Protein AF-A0A522DA91-F1 (afdb_monomer_lite)

Secondary structure (DSSP, 8-state):
--HHHHHHHHHGGG-TTHHHHTHHHHHHHHHHHHHTTTSS----TTTTS-HHHHHHHHHHS---GGGGGGTT-HHHHHHHHHHHHHHHHHHHHHHHTSHHHHHHHHHHHHHHHHHHHHHHHHHHHHHHHHSHHHHHHHHHHHGGGT-SS---HHHHHHHHHHHHHHHHHHHHHHHHHHHHHHHHHHHHHTTSHHHHHHHHHHHHHHHHHHHHHHHHHHHHHHHHHHHT--GGGTTS-HHHHHHH----TTS--SGGGGT-HHHHHHHHHHTT--S----TT--------------------------------PPPP---PPP--------STTSSSTTS-----HHHHHHHHHHHTTEEEE--S---HHHHHHHHHHHHHHHHH-TT--SHHHHHHHHHHHHHHHHHHHHHHHT--GGGHHHHHHHH-HHHHHHHHHHHHHHHT-SPEEEEETTTEEEEE--HHHHHHHHHHHHIIIIITS---TT-HHHHHHHHHHHHHHHHHHHHHHHHHHHHHHHHHTGGG-TT--HHHHHHHTHHHHH-HHHHHHHHHHT-TTTT-

pLDDT: mean 76.47, std 20.57, range [22.78, 95.56]

Sequence (561 aa):
MRDDDLDKILTDFDDTAEFKQARKEDLRVKQEMARKADSIVEHGPDGDLTDDEFIRKLRGMELPRDILIFQKGLLDGLHEHTMCAQQLIKKYSEFDHAETSHAILQKYRFEFQKHAETVMQIYDEYYPVLSMDSLERKARRDYDKYFDDFEEANKLAFLTIKELFLRTREFNSKVRREWNDILKGLRELGSSKEGASIQEDLQPVVEIGSGLCMKTDVLLGRIATVLGISERDLDVLEKDINNKIHFRKAFPYAYEALFNIDAALRLQTAGHSTDDILDPDFVDKSAFPFGNESRDSKYVKVPPATVAALKKHQAKPQESIEEITFTLRGKSSWNTREPYLLKIDYDKLQKDYQDLSTVFYFLNRPETTTDLDAAVKRSLVKYLSDPSKTALEEYEEFLHRVIVSNLDMTCNFFGVKEESRAIFSYHLGPLTIYRQLVFAFQNDKYGQCCRYLPGNRVVRFLPLEYLKEVVLTWYEENINNRDLEFDKIQVYDELRRTVARKYSAEVDKYTRLLDETILRQNLEANPQFNRNDYFKSKHTQWFGISNIQVYNRFVDKTVFK

Foldseek 3Di:
DDVVVLVVLCVVVDDCPVVCVCCVVVVVVVCVVVVVVVPPPPQFVCHPPDPVRLLVVLVVDDDDPLQVCCLVHVLSLLCLLLVLLVVLLVLLVVQCPDPLRVVLSVVCVVLSNVLSVVLVVLSVVCVVCLDLVNLLVVLVVCVVVQDVDDDDPQSSLLSSLLSNLVSLVVSLVSNLVSLVSNVVVLVVLCVDPSSVVVSVVNVVSSCVSNVSSVSSVVLSVLSCSVQSHDPVCSPPDSVSSVVRGDDDPQFRSHPNCSPPRPVRNVVVVVVPDPDPDDDPPDDDPDDDDPDDDDDDDDDDDDDDDDDDDDDDDDDDDDPDDPDQDFDQQAPDPVSPDPPQDDDFDVVLLVVLVVQQLQFQDFFLFFDPDPVVSVVVSVSVVVCVVPVNRGCNVVLLVSLLVVLVVLLVVLCVLLVPDPVCSLLLDNLCHLNLSLQLVVQCCVVRVGSWTWGADPPSDIDTDHSSSVSSSSSSVCCVVPRVPDPDPNHDVVSLVVSLVSLVVSVVVLVVVVVVVLVVVCVVVVLVVPPPDDSVVVSLVCCCVRCNSSNVSVCCSRPNVPPND

Structure (mmCIF, N/CA/C/O backbone):
data_AF-A0A522DA91-F1
#
_entry.id   AF-A0A522DA91-F1
#
loop_
_atom_site.group_PDB
_atom_site.id
_atom_site.type_symbol
_atom_site.label_atom_id
_atom_site.label_alt_id
_atom_site.label_comp_id
_atom_site.label_asym_id
_atom_site.label_entity_id
_atom_site.label_seq_id
_atom_site.pdbx_PDB_ins_code
_atom_site.Cartn_x
_atom_site.Cartn_y
_atom_site.Cartn_z
_atom_site.occupancy
_atom_site.B_iso_or_equiv
_atom_site.auth_seq_id
_atom_site.auth_comp_id
_atom_site.auth_asym_id
_atom_site.auth_atom_id
_atom_site.pdbx_PDB_model_num
ATOM 1 N N . MET A 1 1 ? -9.166 44.278 -12.938 1.00 49.41 1 MET A N 1
ATOM 2 C CA . MET A 1 1 ? -8.180 43.599 -13.804 1.00 49.41 1 MET A CA 1
ATOM 3 C C . MET A 1 1 ? -8.537 43.918 -15.237 1.00 49.41 1 MET A C 1
ATOM 5 O O . MET A 1 1 ? -9.719 43.836 -15.551 1.00 49.41 1 MET A O 1
ATOM 9 N N . ARG A 1 2 ? -7.578 44.373 -16.051 1.00 40.47 2 ARG A N 1
ATOM 10 C CA . ARG A 1 2 ? -7.789 44.546 -17.498 1.00 40.47 2 ARG A CA 1
ATOM 11 C C . ARG A 1 2 ? -7.597 43.191 -18.185 1.00 40.47 2 ARG A C 1
ATOM 13 O O . ARG A 1 2 ? -6.863 42.363 -17.653 1.00 40.47 2 ARG A O 1
ATOM 20 N N . ASP A 1 3 ? -8.241 42.971 -19.329 1.00 45.12 3 ASP A N 1
ATOM 21 C CA . ASP A 1 3 ? -8.110 41.722 -20.100 1.00 45.12 3 ASP A CA 1
ATOM 22 C C . ASP A 1 3 ? -6.639 41.389 -20.407 1.00 45.12 3 ASP A C 1
ATOM 24 O O . ASP A 1 3 ? -6.252 40.229 -20.328 1.00 45.12 3 ASP A O 1
ATOM 28 N N . ASP A 1 4 ? -5.790 42.408 -20.577 1.00 46.81 4 ASP A N 1
ATOM 29 C CA . ASP A 1 4 ? -4.338 42.262 -20.738 1.00 46.81 4 ASP A CA 1
ATOM 30 C C . ASP A 1 4 ? -3.633 41.646 -19.514 1.00 46.81 4 ASP A C 1
ATOM 32 O O . ASP A 1 4 ? -2.654 40.927 -19.675 1.00 46.81 4 ASP A O 1
ATOM 36 N N . ASP A 1 5 ? -4.108 41.892 -18.286 1.00 50.94 5 ASP A N 1
ATOM 37 C CA . ASP A 1 5 ? -3.536 41.295 -17.067 1.00 50.94 5 ASP A CA 1
ATOM 38 C C . ASP A 1 5 ? -3.944 39.823 -16.939 1.00 50.94 5 ASP A C 1
ATOM 40 O O . ASP A 1 5 ? -3.155 38.996 -16.492 1.00 50.94 5 ASP A O 1
ATOM 44 N N . LEU A 1 6 ? -5.171 39.490 -17.353 1.00 52.78 6 LEU A N 1
ATOM 45 C CA . LEU A 1 6 ? -5.655 38.114 -17.438 1.00 52.78 6 LEU A CA 1
ATOM 46 C C . LEU A 1 6 ? -4.892 37.358 -18.516 1.00 52.78 6 LEU A C 1
ATOM 48 O O . LEU A 1 6 ? -4.313 36.317 -18.229 1.00 52.78 6 LEU A O 1
ATOM 52 N N . ASP A 1 7 ? -4.805 37.902 -19.722 1.00 51.38 7 ASP A N 1
ATOM 53 C CA . ASP A 1 7 ? -4.052 37.275 -20.796 1.00 51.38 7 ASP A CA 1
ATOM 54 C C . ASP A 1 7 ? -2.560 37.189 -20.491 1.00 51.38 7 ASP A C 1
ATOM 56 O O . ASP A 1 7 ? -1.944 36.247 -20.961 1.00 51.38 7 ASP A O 1
ATOM 60 N N . LYS A 1 8 ? -1.997 38.044 -19.625 1.00 54.31 8 LYS A N 1
ATOM 61 C CA . LYS A 1 8 ? -0.629 37.911 -19.093 1.00 54.31 8 LYS A CA 1
ATOM 62 C C . LYS A 1 8 ? -0.482 36.771 -18.079 1.00 54.31 8 LYS A C 1
ATOM 64 O O . LYS A 1 8 ? 0.414 35.948 -18.213 1.00 54.31 8 LYS A O 1
ATOM 69 N N . ILE A 1 9 ? -1.419 36.649 -17.134 1.00 53.94 9 ILE A N 1
ATOM 70 C CA . ILE A 1 9 ? -1.517 35.495 -16.212 1.00 53.94 9 ILE A CA 1
ATOM 71 C C . ILE A 1 9 ? -1.721 34.187 -16.992 1.00 53.94 9 ILE A C 1
ATOM 73 O O . ILE A 1 9 ? -1.322 33.112 -16.546 1.00 53.94 9 ILE A O 1
ATOM 77 N N . LEU A 1 10 ? -2.354 34.288 -18.163 1.00 46.00 10 LEU A N 1
ATOM 78 C CA . LEU A 1 10 ? -2.724 33.164 -19.006 1.00 46.00 10 LEU A CA 1
ATOM 79 C C . LEU A 1 10 ? -1.747 32.906 -20.172 1.00 46.00 10 LEU A C 1
ATOM 81 O O . LEU A 1 10 ? -1.821 31.859 -20.801 1.00 46.00 10 LEU A O 1
ATOM 85 N N . THR A 1 11 ? -0.815 33.816 -20.455 1.00 48.91 11 THR A N 1
ATOM 86 C CA . THR A 1 11 ? 0.340 33.580 -21.344 1.00 48.91 11 THR A CA 1
ATOM 87 C C . THR A 1 11 ? 1.521 33.026 -20.557 1.00 48.91 11 THR A C 1
ATOM 89 O O . THR A 1 11 ? 2.258 32.209 -21.092 1.00 48.91 11 THR A O 1
ATOM 92 N N . ASP A 1 12 ? 1.596 33.300 -19.249 1.00 47.06 12 ASP A N 1
ATOM 93 C CA . ASP A 1 12 ? 2.401 32.515 -18.298 1.00 47.06 12 ASP A CA 1
ATOM 94 C C . ASP A 1 12 ? 1.836 31.087 -18.072 1.00 47.06 12 ASP A C 1
ATOM 96 O O . ASP A 1 12 ? 2.452 30.257 -17.400 1.00 47.06 12 ASP A O 1
ATOM 100 N N . PHE A 1 13 ? 0.661 30.783 -18.640 1.00 42.31 13 PHE A N 1
ATOM 101 C CA . PHE A 1 13 ? -0.031 29.485 -18.564 1.00 42.31 13 PHE A CA 1
ATOM 102 C C . PHE A 1 13 ? 0.494 28.456 -19.556 1.00 42.31 13 PHE A C 1
ATOM 104 O O . PHE A 1 13 ? 0.197 27.274 -19.406 1.00 42.31 13 PHE A O 1
ATOM 111 N N . ASP A 1 14 ? 1.280 28.886 -20.539 1.00 46.88 14 ASP A N 1
ATOM 112 C CA . ASP A 1 14 ? 2.013 27.969 -21.394 1.00 46.88 14 ASP A CA 1
ATOM 113 C C . ASP A 1 14 ? 3.277 28.655 -21.909 1.00 46.88 14 ASP A C 1
ATOM 115 O O . ASP A 1 14 ? 3.430 28.980 -23.082 1.00 46.88 14 ASP A O 1
ATOM 119 N N . ASP A 1 15 ? 4.241 28.833 -21.007 1.00 38.44 15 ASP A N 1
ATOM 120 C CA . ASP A 1 15 ? 5.597 28.588 -21.438 1.00 38.44 15 ASP A CA 1
ATOM 121 C C . ASP A 1 15 ? 6.311 27.685 -20.452 1.00 38.44 15 ASP A C 1
ATOM 123 O O . ASP A 1 15 ? 6.499 27.945 -19.260 1.00 38.44 15 ASP A O 1
ATOM 127 N N . THR A 1 16 ? 6.718 26.566 -21.021 1.00 45.94 16 THR A N 1
ATOM 128 C CA . THR A 1 16 ? 7.509 25.488 -20.462 1.00 45.94 16 THR A CA 1
ATOM 129 C C . THR A 1 16 ? 8.855 25.943 -19.875 1.00 45.94 16 THR A C 1
ATOM 131 O O . THR A 1 16 ? 9.751 25.121 -19.787 1.00 45.94 16 THR A O 1
ATOM 134 N N . ALA A 1 17 ? 9.055 27.208 -19.495 1.00 41.47 17 ALA A N 1
ATOM 135 C CA . ALA A 1 17 ? 10.317 27.820 -19.100 1.00 41.47 17 ALA A CA 1
ATOM 136 C C . ALA A 1 17 ? 10.451 28.019 -17.581 1.00 41.47 17 ALA A C 1
ATOM 138 O O . ALA A 1 17 ? 11.504 27.669 -17.060 1.00 41.47 17 ALA A O 1
ATOM 139 N N . GLU A 1 18 ? 9.409 28.430 -16.843 1.00 38.56 18 GLU A N 1
ATOM 140 C CA . GLU A 1 18 ? 9.445 28.476 -15.362 1.00 38.56 18 GLU A CA 1
ATOM 141 C C . GLU A 1 18 ? 8.951 27.176 -14.726 1.00 38.56 18 GLU A C 1
ATOM 143 O O . GLU A 1 18 ? 9.477 26.743 -13.710 1.00 38.56 18 GLU A O 1
ATOM 148 N N . PHE A 1 19 ? 8.056 26.445 -15.394 1.00 37.88 19 PHE A N 1
ATOM 149 C CA . PHE A 1 19 ? 7.868 25.009 -15.165 1.00 37.88 19 PHE A CA 1
ATOM 150 C C . PHE A 1 19 ? 8.969 24.180 -15.857 1.00 37.88 19 PHE A C 1
ATOM 152 O O . PHE A 1 19 ? 8.965 22.960 -15.770 1.00 37.88 19 PHE A O 1
ATOM 159 N N . LYS A 1 20 ? 9.954 24.794 -16.527 1.00 37.84 20 LYS A N 1
ATOM 160 C CA . LYS A 1 20 ? 11.297 24.206 -16.585 1.00 37.84 20 LYS A CA 1
ATOM 161 C C . LYS A 1 20 ? 12.074 24.726 -15.388 1.00 37.84 20 LYS A C 1
ATOM 163 O O . LYS A 1 20 ? 12.253 23.945 -14.506 1.00 37.84 20 LYS A O 1
ATOM 168 N N . GLN A 1 21 ? 12.447 25.969 -15.171 1.00 38.78 21 GLN A N 1
ATOM 169 C CA . GLN A 1 21 ? 13.315 26.294 -14.028 1.00 38.78 21 GLN A CA 1
ATOM 170 C C . GLN A 1 21 ? 12.849 25.835 -12.636 1.00 38.78 21 GLN A C 1
ATOM 172 O O . GLN A 1 21 ? 13.683 25.340 -11.915 1.00 38.78 21 GLN A O 1
ATOM 177 N N . ALA A 1 22 ? 11.573 25.855 -12.260 1.00 39.94 22 ALA A N 1
ATOM 178 C CA . ALA A 1 22 ? 11.095 25.276 -11.001 1.00 39.94 22 ALA A CA 1
ATOM 179 C C . ALA A 1 22 ? 10.727 23.789 -11.115 1.00 39.94 22 ALA A C 1
ATOM 181 O O . ALA A 1 22 ? 10.883 23.085 -10.136 1.00 39.94 22 ALA A O 1
ATOM 182 N N . ARG A 1 23 ? 10.304 23.263 -12.280 1.00 41.66 23 ARG A N 1
ATOM 183 C CA . ARG A 1 23 ? 10.213 21.799 -12.510 1.00 41.66 23 ARG A CA 1
ATOM 184 C C . ARG A 1 23 ? 11.604 21.282 -12.881 1.00 41.66 23 ARG A C 1
ATOM 186 O O . ARG A 1 23 ? 12.220 20.711 -12.051 1.00 41.66 23 ARG A O 1
ATOM 193 N N . LYS A 1 24 ? 12.253 21.511 -14.004 1.00 41.44 24 LYS A N 1
ATOM 194 C CA . LYS A 1 24 ? 13.734 21.382 -14.134 1.00 41.44 24 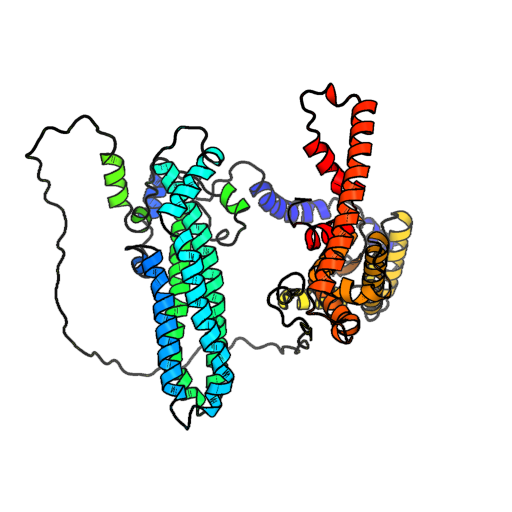LYS A CA 1
ATOM 195 C C . LYS A 1 24 ? 14.621 21.749 -12.911 1.00 41.44 24 LYS A C 1
ATOM 197 O O . LYS A 1 24 ? 15.718 21.241 -12.967 1.00 41.44 24 LYS A O 1
ATOM 202 N N . GLU A 1 25 ? 14.244 22.517 -11.869 1.00 41.25 25 GLU A N 1
ATOM 203 C CA . GLU A 1 25 ? 14.919 22.477 -10.543 1.00 41.25 25 GLU A CA 1
ATOM 204 C C . GLU A 1 25 ? 14.263 21.495 -9.543 1.00 41.25 25 GLU A C 1
ATOM 206 O O . GLU A 1 25 ? 14.982 20.728 -8.937 1.00 41.25 25 GLU A O 1
ATOM 211 N N . ASP A 1 26 ? 12.933 21.380 -9.420 1.00 42.81 26 ASP A N 1
ATOM 212 C CA . ASP A 1 26 ? 12.220 20.430 -8.526 1.00 42.81 26 ASP A CA 1
ATOM 213 C C . ASP A 1 26 ? 12.043 19.014 -9.114 1.00 42.81 26 ASP A C 1
ATOM 215 O O . ASP A 1 26 ? 12.101 18.040 -8.404 1.00 42.81 26 ASP A O 1
ATOM 219 N N . LEU A 1 27 ? 11.826 18.892 -10.415 1.00 40.94 27 LEU A N 1
ATOM 220 C CA . LEU A 1 27 ? 12.209 17.878 -11.416 1.00 40.94 27 LEU A CA 1
ATOM 221 C C . LEU A 1 27 ? 13.717 17.835 -11.747 1.00 40.94 27 LEU A C 1
ATOM 223 O O . LEU A 1 27 ? 14.054 16.824 -12.317 1.00 40.94 27 LEU A O 1
ATOM 227 N N . ARG A 1 28 ? 14.638 18.776 -11.435 1.00 43.88 28 ARG A N 1
ATOM 228 C CA . ARG A 1 28 ? 16.081 18.385 -11.308 1.00 43.88 28 ARG A CA 1
ATOM 229 C C . ARG A 1 28 ? 16.315 17.738 -9.983 1.00 43.88 28 ARG A C 1
ATOM 231 O O . ARG A 1 28 ? 17.140 16.871 -9.965 1.00 43.88 28 ARG A O 1
ATOM 238 N N . VAL A 1 29 ? 15.624 18.119 -8.922 1.00 44.81 29 VAL A N 1
ATOM 239 C CA . VAL A 1 29 ? 15.733 17.506 -7.601 1.00 44.81 29 VAL A CA 1
ATOM 240 C C . VAL A 1 29 ? 14.966 16.186 -7.608 1.00 44.81 29 VAL A C 1
ATOM 242 O O . VAL A 1 29 ? 15.440 15.206 -7.061 1.00 44.81 29 VAL A O 1
ATOM 245 N N . LYS A 1 30 ? 13.845 16.089 -8.333 1.00 47.44 30 LYS A N 1
ATOM 246 C CA . LYS A 1 30 ? 13.055 14.869 -8.554 1.00 47.44 30 LYS A CA 1
ATOM 247 C C . LYS A 1 30 ? 13.542 14.059 -9.743 1.00 47.44 30 LYS A C 1
ATOM 249 O O . LYS A 1 30 ? 13.330 12.866 -9.696 1.00 47.44 30 LYS A O 1
ATOM 254 N N . GLN A 1 31 ? 14.204 14.617 -10.765 1.00 38.03 31 GLN A N 1
ATOM 255 C CA . GLN A 1 31 ? 15.045 13.842 -11.697 1.00 38.03 31 GLN A CA 1
ATOM 256 C C . GLN A 1 31 ? 16.463 13.668 -11.158 1.00 38.03 31 GLN A C 1
ATOM 258 O O . GLN A 1 31 ? 17.147 12.846 -11.705 1.00 38.03 31 GLN A O 1
ATOM 263 N N . GLU A 1 32 ? 16.942 14.321 -10.107 1.00 38.72 32 GLU A N 1
ATOM 264 C CA . GLU A 1 32 ? 18.151 13.906 -9.373 1.00 38.72 32 GLU A CA 1
ATOM 265 C C . GLU A 1 32 ? 17.745 12.798 -8.428 1.00 38.72 32 GLU A C 1
ATOM 267 O O . GLU A 1 32 ? 18.499 11.867 -8.288 1.00 38.72 32 GLU A O 1
ATOM 272 N N . MET A 1 33 ? 16.546 12.811 -7.842 1.00 40.69 33 MET A N 1
ATOM 273 C CA . MET A 1 33 ? 16.027 11.679 -7.069 1.00 40.69 33 MET A CA 1
ATOM 274 C C . MET A 1 33 ? 15.562 10.522 -7.969 1.00 40.69 33 MET A C 1
ATOM 276 O O . MET A 1 33 ? 15.769 9.371 -7.611 1.00 40.69 33 MET A O 1
ATOM 280 N N . ALA A 1 34 ? 14.984 10.796 -9.146 1.00 36.19 34 ALA A N 1
ATOM 281 C CA . ALA A 1 34 ? 14.525 9.777 -10.100 1.00 36.19 34 ALA A CA 1
ATOM 282 C C . ALA A 1 34 ? 15.577 9.404 -11.154 1.00 36.19 34 ALA A C 1
ATOM 284 O O . ALA A 1 34 ? 15.541 8.287 -11.640 1.00 36.19 34 ALA A O 1
ATOM 285 N N . ARG A 1 35 ? 16.558 10.262 -11.472 1.00 37.69 35 ARG A N 1
ATOM 286 C CA . ARG A 1 35 ? 17.816 9.830 -12.111 1.00 37.69 35 ARG A CA 1
ATOM 287 C C . ARG A 1 35 ? 18.829 9.347 -11.074 1.00 37.69 35 ARG A C 1
ATOM 289 O O . ARG A 1 35 ? 19.627 8.526 -11.443 1.00 37.69 35 ARG A O 1
ATOM 296 N N . LYS A 1 36 ? 18.738 9.596 -9.764 1.00 37.75 36 LYS A N 1
ATOM 297 C CA . LYS A 1 36 ? 19.418 8.703 -8.788 1.00 37.75 36 LYS A CA 1
ATOM 298 C C . LYS A 1 36 ? 18.880 7.275 -8.831 1.00 37.75 36 LYS A C 1
ATOM 300 O O . LYS A 1 36 ? 19.547 6.366 -8.357 1.00 37.75 36 LYS A O 1
ATOM 305 N N . ALA A 1 37 ? 17.693 7.077 -9.407 1.00 38.06 37 ALA A N 1
ATOM 306 C CA . ALA A 1 37 ? 17.155 5.759 -9.713 1.00 38.06 37 ALA A CA 1
ATOM 307 C C . ALA A 1 37 ? 17.473 5.269 -11.147 1.00 38.06 37 ALA A C 1
ATOM 309 O O . ALA A 1 37 ? 17.303 4.080 -11.383 1.00 38.06 37 ALA A O 1
ATOM 310 N N . ASP A 1 38 ? 17.962 6.126 -12.065 1.00 31.94 38 ASP A N 1
ATOM 311 C CA . ASP A 1 38 ? 18.164 5.806 -13.504 1.00 31.94 38 ASP A CA 1
ATOM 312 C C . ASP A 1 38 ? 19.435 6.414 -14.168 1.00 31.94 38 ASP A C 1
ATOM 314 O O . ASP A 1 38 ? 19.643 6.309 -15.375 1.00 31.94 38 ASP A O 1
ATOM 318 N N . SER A 1 39 ? 20.333 7.043 -13.419 1.00 30.34 39 SER A N 1
ATOM 319 C CA . SER A 1 39 ? 21.666 7.476 -13.831 1.00 30.34 39 SER A CA 1
ATOM 320 C C . SER A 1 39 ? 22.656 6.809 -12.908 1.00 30.34 39 SER A C 1
ATOM 322 O O . SER A 1 39 ? 22.546 6.980 -11.698 1.00 30.34 39 SER A O 1
ATOM 324 N N . ILE A 1 40 ? 23.564 6.055 -13.531 1.00 35.22 40 ILE A N 1
ATOM 325 C CA . ILE A 1 40 ? 24.901 5.684 -13.065 1.00 35.22 40 ILE A CA 1
ATOM 326 C C . ILE A 1 40 ? 25.000 5.733 -11.553 1.00 35.22 40 ILE A C 1
ATOM 328 O O . ILE A 1 40 ? 25.178 6.828 -11.036 1.00 35.22 40 ILE A O 1
ATOM 332 N N . VAL A 1 41 ? 24.904 4.561 -10.915 1.00 37.19 41 VAL A N 1
ATOM 333 C CA . VAL A 1 41 ? 25.620 4.202 -9.685 1.00 37.19 41 VAL A CA 1
ATOM 334 C C . VAL A 1 41 ? 26.196 5.442 -8.988 1.00 37.19 41 VAL A C 1
ATOM 336 O O . VAL A 1 41 ? 27.401 5.672 -9.010 1.00 37.19 41 VAL A O 1
ATOM 339 N N . GLU A 1 42 ? 25.339 6.295 -8.420 1.00 37.25 42 GLU A N 1
ATOM 340 C CA . GLU A 1 42 ? 25.814 7.270 -7.453 1.00 37.25 42 GLU A CA 1
ATOM 341 C C . GLU A 1 42 ? 25.948 6.432 -6.201 1.00 37.25 42 GLU A C 1
ATOM 343 O O . GLU A 1 42 ? 25.022 6.274 -5.403 1.00 37.25 42 GLU A O 1
ATOM 348 N N . HIS A 1 43 ? 27.108 5.780 -6.137 1.00 40.84 43 HIS A N 1
ATOM 349 C CA . HIS A 1 43 ? 27.762 5.393 -4.916 1.00 40.84 43 HIS A CA 1
ATOM 350 C C . HIS A 1 43 ? 27.279 6.331 -3.812 1.00 40.84 43 HIS A C 1
ATOM 352 O O . HIS A 1 43 ? 27.384 7.555 -3.931 1.00 40.84 43 HIS A O 1
ATOM 358 N N . GLY A 1 44 ? 26.689 5.771 -2.748 1.00 39.53 44 GLY A N 1
ATOM 359 C CA . GLY A 1 44 ? 26.452 6.560 -1.544 1.00 39.53 44 GLY A CA 1
ATOM 360 C C . GLY A 1 44 ? 27.748 7.299 -1.171 1.00 39.53 44 GLY A C 1
ATOM 361 O O . GLY A 1 44 ? 28.811 6.964 -1.688 1.00 39.53 44 GLY A O 1
ATOM 362 N N . PRO A 1 45 ? 27.743 8.252 -0.235 1.00 46.16 45 PRO A N 1
ATOM 363 C CA . PRO A 1 45 ? 28.988 8.904 0.194 1.00 46.16 45 PRO A CA 1
ATOM 364 C C . PRO A 1 45 ? 30.101 7.913 0.614 1.00 46.16 45 PRO A C 1
ATOM 366 O O . PRO A 1 45 ? 31.257 8.307 0.714 1.00 46.16 45 PRO A O 1
ATOM 369 N N . ASP A 1 46 ? 29.755 6.633 0.818 1.00 44.69 46 ASP A N 1
ATOM 370 C CA . ASP A 1 46 ? 30.672 5.522 1.046 1.00 44.69 46 ASP A CA 1
ATOM 371 C C . ASP A 1 46 ? 31.005 4.649 -0.176 1.00 44.69 46 ASP A C 1
ATOM 373 O O . ASP A 1 46 ? 31.962 3.890 -0.109 1.00 44.69 46 ASP A O 1
ATOM 377 N N . GLY A 1 47 ? 30.252 4.676 -1.277 1.00 48.72 47 GLY A N 1
ATOM 378 C CA . GLY A 1 47 ? 30.534 3.848 -2.460 1.00 48.72 47 GLY A CA 1
ATOM 379 C C . GLY A 1 47 ? 31.814 4.259 -3.204 1.00 48.72 47 GLY A C 1
ATOM 380 O O . GLY A 1 47 ? 32.425 3.407 -3.835 1.00 48.72 47 GLY A O 1
ATOM 381 N N . ASP A 1 48 ? 32.265 5.506 -3.031 1.00 53.81 48 ASP A N 1
ATOM 382 C CA . ASP A 1 48 ? 33.573 5.991 -3.499 1.00 53.81 48 ASP A CA 1
ATOM 383 C C . ASP A 1 48 ? 34.724 5.647 -2.535 1.00 53.81 48 ASP A C 1
ATOM 385 O O . ASP A 1 48 ? 35.892 5.852 -2.868 1.00 53.81 48 ASP A O 1
ATOM 389 N N . LEU A 1 49 ? 34.423 5.135 -1.332 1.00 63.28 49 LEU A N 1
ATOM 390 C CA . LEU A 1 49 ? 35.457 4.665 -0.414 1.00 63.28 49 LEU A CA 1
ATOM 391 C C . LEU A 1 49 ? 36.036 3.362 -0.944 1.00 63.28 49 LEU A C 1
ATOM 393 O O . LEU A 1 49 ? 35.306 2.416 -1.268 1.00 63.28 49 LEU A O 1
ATOM 397 N N . THR A 1 50 ? 37.361 3.293 -0.935 1.00 74.62 50 THR A N 1
ATOM 398 C CA . THR A 1 50 ? 38.066 2.024 -1.099 1.00 74.62 50 THR A CA 1
ATOM 399 C C . THR A 1 50 ? 37.616 1.034 -0.021 1.00 74.62 50 THR A C 1
ATOM 401 O O . THR A 1 50 ? 37.207 1.423 1.078 1.00 74.62 50 THR A O 1
ATOM 404 N N . ASP A 1 51 ? 37.699 -0.264 -0.314 1.00 76.25 51 ASP A N 1
ATOM 405 C CA . ASP A 1 51 ? 37.334 -1.319 0.639 1.00 76.25 51 ASP A CA 1
ATOM 406 C C . ASP A 1 51 ? 38.035 -1.137 2.006 1.00 76.25 51 ASP A C 1
ATOM 408 O O . ASP A 1 51 ? 37.411 -1.296 3.058 1.00 76.25 51 ASP A O 1
ATOM 412 N N . ASP A 1 52 ? 39.295 -0.690 2.002 1.00 75.06 52 ASP A N 1
ATOM 413 C CA . ASP A 1 52 ? 40.075 -0.394 3.209 1.00 75.06 52 ASP A CA 1
ATOM 414 C C . ASP A 1 52 ? 39.552 0.821 3.992 1.00 75.06 52 ASP A C 1
ATOM 416 O O . ASP A 1 52 ? 39.543 0.821 5.229 1.00 75.06 52 ASP A O 1
ATOM 420 N N . GLU A 1 53 ? 39.104 1.869 3.300 1.00 77.62 53 GLU A N 1
ATOM 421 C CA . GLU A 1 53 ? 38.511 3.054 3.924 1.00 77.62 53 GLU A CA 1
ATOM 422 C C . GLU A 1 53 ? 37.133 2.752 4.514 1.00 77.62 53 GLU A C 1
ATOM 424 O O . GLU A 1 53 ? 36.828 3.211 5.617 1.00 77.62 53 GLU A O 1
ATOM 429 N N . PHE A 1 54 ? 36.331 1.922 3.842 1.00 80.19 54 PHE A N 1
ATOM 430 C CA . PHE A 1 54 ? 35.045 1.448 4.349 1.00 80.19 54 PHE A CA 1
ATOM 431 C C . PHE A 1 54 ? 35.210 0.598 5.616 1.00 80.19 54 PHE A C 1
ATOM 433 O O . PHE A 1 54 ? 34.553 0.852 6.630 1.00 80.19 54 PHE A O 1
ATOM 440 N N . ILE A 1 55 ? 36.145 -0.359 5.607 1.00 79.31 55 ILE A N 1
ATOM 441 C CA . ILE A 1 55 ? 36.463 -1.181 6.783 1.00 79.31 55 ILE A CA 1
ATOM 442 C C . ILE A 1 55 ? 36.982 -0.302 7.928 1.00 79.31 55 ILE A C 1
ATOM 444 O O . ILE A 1 55 ? 36.572 -0.477 9.077 1.00 79.31 55 ILE A O 1
ATOM 448 N N . ARG A 1 56 ? 37.845 0.684 7.641 1.00 78.75 56 ARG A N 1
ATOM 449 C CA . ARG A 1 56 ? 38.337 1.637 8.649 1.00 78.75 56 ARG A CA 1
ATOM 450 C C . ARG A 1 56 ? 37.204 2.486 9.232 1.00 78.75 56 ARG A C 1
ATOM 452 O O . ARG A 1 56 ? 37.172 2.681 10.445 1.00 78.75 56 ARG A O 1
ATOM 459 N N . LYS A 1 57 ? 36.263 2.944 8.402 1.00 80.75 57 LYS A N 1
ATOM 460 C CA . LYS A 1 57 ? 35.075 3.689 8.841 1.00 80.75 57 LYS A CA 1
ATOM 461 C C . LYS A 1 57 ? 34.200 2.840 9.763 1.00 80.75 57 LYS A C 1
ATOM 463 O O . LYS A 1 57 ? 33.845 3.294 10.845 1.00 80.75 57 LYS A O 1
ATOM 468 N N . LEU A 1 58 ? 33.906 1.598 9.380 1.00 78.81 58 LEU A N 1
ATOM 469 C CA . LEU A 1 58 ? 33.104 0.673 10.187 1.00 78.81 58 LEU A CA 1
ATOM 470 C C . LEU A 1 58 ? 33.782 0.268 11.505 1.00 78.81 58 LEU A C 1
ATOM 472 O O . LEU A 1 58 ? 33.089 0.108 12.511 1.00 78.81 58 LEU A O 1
ATOM 476 N N . ARG A 1 59 ? 35.116 0.131 11.517 1.00 78.06 59 ARG A N 1
ATOM 477 C CA . ARG A 1 59 ? 35.918 -0.053 12.742 1.00 78.06 59 ARG A CA 1
ATOM 478 C C . ARG A 1 59 ? 35.880 1.172 13.655 1.00 78.06 59 ARG A C 1
ATOM 480 O O . ARG A 1 59 ? 35.922 1.022 14.869 1.00 78.06 59 ARG A O 1
ATOM 487 N N . GLY A 1 60 ? 35.815 2.370 13.074 1.00 70.00 60 GLY A N 1
ATOM 488 C CA . GLY A 1 60 ? 35.701 3.631 13.807 1.00 70.00 60 GLY A CA 1
ATOM 489 C C . GLY A 1 60 ? 34.306 3.905 14.377 1.00 70.00 60 GLY A C 1
ATOM 490 O O . GLY A 1 60 ? 34.168 4.783 15.224 1.00 70.00 60 GLY A O 1
ATOM 491 N N . MET A 1 61 ? 33.275 3.173 13.941 1.00 77.88 61 MET A N 1
ATOM 492 C CA . MET A 1 61 ? 31.935 3.264 14.521 1.00 77.88 61 MET A CA 1
ATOM 493 C C . MET A 1 61 ? 31.851 2.423 15.792 1.00 77.88 61 MET A C 1
ATOM 495 O O . MET A 1 61 ? 31.989 1.199 15.730 1.00 77.88 61 MET A O 1
ATOM 499 N N . GLU A 1 62 ? 31.549 3.065 16.921 1.00 75.12 62 GLU A N 1
ATOM 500 C CA . GLU A 1 62 ? 31.273 2.362 18.174 1.00 75.12 62 GLU A CA 1
ATOM 501 C C . GLU A 1 62 ? 30.154 1.333 17.985 1.00 75.12 62 GLU A C 1
ATOM 503 O O . GLU A 1 62 ? 29.156 1.594 17.309 1.00 75.12 62 GLU A O 1
ATOM 508 N N . LEU A 1 63 ? 30.327 0.151 18.579 1.00 80.31 63 LEU A N 1
ATOM 509 C CA . LEU A 1 63 ? 29.303 -0.883 18.595 1.00 80.31 63 LEU A CA 1
ATOM 510 C C . LEU A 1 63 ? 28.259 -0.515 19.662 1.00 80.31 63 LEU A C 1
ATOM 512 O O . LEU A 1 63 ? 28.588 -0.543 20.854 1.00 80.31 63 LEU A O 1
ATOM 516 N N . PRO A 1 64 ? 27.010 -0.178 19.288 1.00 82.88 64 PRO A N 1
ATOM 517 C CA . PRO A 1 64 ? 26.001 0.179 20.275 1.00 82.88 64 PRO A CA 1
ATOM 518 C C . PRO A 1 64 ? 25.735 -1.008 21.202 1.00 82.88 64 PRO A C 1
ATOM 520 O O . PRO A 1 64 ? 25.511 -2.128 20.744 1.00 82.88 64 PRO A O 1
ATOM 523 N N . ARG A 1 65 ? 25.715 -0.786 22.521 1.00 83.06 65 ARG A N 1
ATOM 524 C CA . ARG A 1 65 ? 25.402 -1.861 23.486 1.00 83.06 65 ARG A CA 1
ATOM 525 C C . ARG A 1 65 ? 24.029 -2.486 23.231 1.00 83.06 65 ARG A C 1
ATOM 527 O O . ARG A 1 65 ? 23.830 -3.667 23.496 1.00 83.06 65 ARG A O 1
ATOM 534 N N . ASP A 1 66 ? 23.121 -1.697 22.671 1.00 82.25 66 ASP A N 1
ATOM 535 C CA . ASP A 1 66 ? 21.751 -2.073 22.344 1.00 82.25 66 ASP A CA 1
ATOM 536 C C . ASP A 1 66 ? 21.638 -3.214 21.333 1.00 82.25 66 ASP A C 1
ATOM 538 O O . ASP A 1 66 ? 20.659 -3.954 21.385 1.00 82.25 66 ASP A O 1
ATOM 542 N N . ILE A 1 67 ? 22.635 -3.416 20.464 1.00 87.75 67 ILE A N 1
ATOM 543 C CA . ILE A 1 67 ? 22.590 -4.497 19.469 1.00 87.75 67 ILE A CA 1
ATOM 544 C C . ILE A 1 67 ? 23.195 -5.811 19.973 1.00 87.75 67 ILE A C 1
ATOM 546 O O . ILE A 1 67 ? 22.988 -6.851 19.356 1.00 87.75 67 ILE A O 1
ATOM 550 N N . LEU A 1 68 ? 23.890 -5.807 21.117 1.00 87.38 68 LEU A N 1
ATOM 551 C CA . LEU A 1 68 ? 24.543 -7.007 21.658 1.00 87.38 68 LEU A CA 1
ATOM 552 C C . LEU A 1 68 ? 23.557 -8.121 22.031 1.00 87.38 68 LEU A C 1
ATOM 554 O O . LEU A 1 68 ? 23.937 -9.290 22.044 1.00 87.38 68 LEU A O 1
ATOM 558 N N . ILE A 1 69 ? 22.288 -7.784 22.274 1.00 86.88 69 ILE A N 1
ATOM 559 C CA . ILE A 1 69 ? 21.234 -8.780 22.517 1.00 86.88 69 ILE A CA 1
ATOM 560 C C . ILE A 1 69 ? 21.027 -9.716 21.314 1.00 86.88 69 ILE A C 1
ATOM 562 O O . ILE A 1 69 ? 20.634 -10.863 21.492 1.00 86.88 69 ILE A O 1
ATOM 566 N N . PHE A 1 70 ? 21.361 -9.265 20.100 1.00 91.00 70 PHE A N 1
ATOM 567 C CA . PHE A 1 70 ? 21.222 -10.039 18.864 1.00 91.00 70 PHE A CA 1
ATOM 568 C C . PHE A 1 70 ? 22.480 -10.844 18.510 1.00 91.00 70 PHE A C 1
ATOM 570 O O . PHE A 1 70 ? 22.471 -11.598 17.538 1.00 91.00 70 PHE A O 1
ATOM 577 N N . GLN A 1 71 ? 23.565 -10.718 19.283 1.00 87.38 71 GLN A N 1
ATOM 578 C CA . GLN A 1 71 ? 24.857 -11.333 18.962 1.00 87.38 71 GLN A CA 1
ATOM 579 C C . GLN A 1 71 ? 24.790 -12.866 18.916 1.00 87.38 71 GLN A C 1
ATOM 581 O O . GL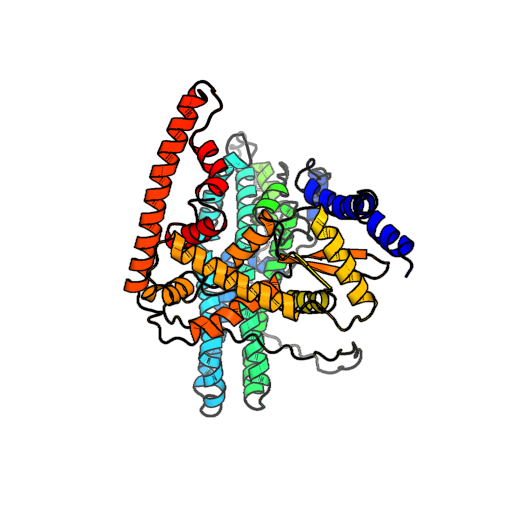N A 1 71 ? 25.478 -13.487 18.112 1.00 87.38 71 GLN A O 1
ATOM 586 N N . LYS A 1 72 ? 23.966 -13.483 19.771 1.00 81.81 72 LYS A N 1
ATOM 587 C CA . LYS A 1 72 ? 23.784 -14.946 19.806 1.00 81.81 72 LYS A CA 1
ATOM 588 C C . LYS A 1 72 ? 22.854 -15.468 18.707 1.00 81.81 72 LYS A C 1
ATOM 590 O O . LYS A 1 72 ? 22.830 -16.667 18.462 1.00 81.81 72 LYS A O 1
ATOM 595 N N . GLY A 1 73 ? 22.137 -14.568 18.039 1.00 87.00 73 GLY A N 1
ATOM 596 C CA . GLY A 1 73 ? 21.179 -14.877 16.990 1.00 87.00 73 GLY A CA 1
ATOM 597 C C . GLY A 1 73 ? 20.065 -13.836 16.947 1.00 87.00 73 GLY A C 1
ATOM 598 O O . GLY A 1 73 ? 19.593 -13.368 17.985 1.00 87.00 73 GLY A O 1
ATOM 599 N N . LEU A 1 74 ? 19.620 -13.480 15.739 1.00 90.81 74 LEU A N 1
ATOM 600 C CA . LEU A 1 74 ? 18.522 -12.528 15.565 1.00 90.81 74 LEU A CA 1
ATOM 601 C C . LEU A 1 74 ? 17.234 -13.054 16.212 1.00 90.81 74 LEU A C 1
ATOM 603 O O . LEU A 1 74 ? 16.592 -12.336 16.971 1.00 90.81 74 LEU A O 1
ATOM 607 N N . LEU A 1 75 ? 16.870 -14.309 15.930 1.00 90.44 75 LEU A N 1
ATOM 608 C CA . LEU A 1 75 ? 15.630 -14.917 16.422 1.00 90.44 75 LEU A CA 1
ATOM 609 C C . LEU A 1 75 ? 15.568 -14.998 17.950 1.00 90.44 75 LEU A C 1
ATOM 611 O O . LEU A 1 75 ? 14.479 -14.844 18.500 1.00 90.44 75 LEU A O 1
ATOM 615 N N . ASP A 1 76 ? 16.709 -15.185 18.616 1.00 88.00 76 ASP A N 1
ATOM 616 C CA . ASP A 1 76 ? 16.803 -15.188 20.079 1.00 88.00 76 ASP A CA 1
ATOM 617 C C . ASP A 1 76 ? 16.538 -13.790 20.646 1.00 88.00 76 ASP A C 1
ATOM 619 O O . ASP A 1 76 ? 15.741 -13.637 21.568 1.00 88.00 76 ASP A O 1
ATOM 623 N N . GLY A 1 77 ? 17.138 -12.753 20.051 1.00 89.00 77 GLY A N 1
ATOM 624 C CA . GLY A 1 77 ? 16.884 -11.369 20.458 1.00 89.00 77 GLY A CA 1
ATOM 625 C C . GLY A 1 77 ? 15.439 -10.933 20.192 1.00 89.00 77 GLY A C 1
ATOM 626 O O . GLY A 1 77 ? 14.824 -10.274 21.027 1.00 89.00 77 GLY A O 1
ATOM 627 N N . LEU A 1 78 ? 14.850 -11.349 19.065 1.00 92.56 78 LEU A N 1
ATOM 628 C CA . LEU A 1 78 ? 13.443 -11.063 18.757 1.00 92.56 78 LEU A CA 1
ATOM 629 C C . LEU A 1 78 ? 12.470 -11.868 19.637 1.00 92.56 78 LEU A C 1
ATOM 631 O O . LEU A 1 78 ? 11.345 -11.416 19.858 1.00 92.56 78 LEU A O 1
ATOM 635 N N . HIS A 1 79 ? 12.889 -13.018 20.180 1.00 92.19 79 HIS A N 1
ATOM 636 C CA . HIS A 1 79 ? 12.075 -13.827 21.094 1.00 92.19 79 HIS A CA 1
ATOM 637 C C . HIS A 1 79 ? 11.741 -13.082 22.393 1.00 92.19 79 HIS A C 1
ATOM 639 O O . HIS A 1 79 ? 10.715 -13.352 23.023 1.00 92.19 79 HIS A O 1
ATOM 645 N N . GLU A 1 80 ? 12.554 -12.095 22.782 1.00 91.56 80 GLU A N 1
ATOM 646 C CA . GLU A 1 80 ? 12.267 -11.252 23.943 1.00 91.56 80 GLU A CA 1
ATOM 647 C C . GLU A 1 80 ? 10.922 -10.513 23.810 1.00 91.56 80 GLU A C 1
ATOM 649 O O . GLU A 1 80 ? 10.254 -10.291 24.822 1.00 91.56 80 GLU A O 1
ATOM 654 N N . HIS A 1 81 ? 10.448 -10.216 22.590 1.00 93.69 81 HIS A N 1
ATOM 655 C CA . HIS A 1 81 ? 9.098 -9.678 22.385 1.00 93.69 81 HIS A CA 1
ATOM 656 C C . HIS A 1 81 ? 8.009 -10.655 22.843 1.00 93.69 81 HIS A C 1
ATOM 658 O O . HIS A 1 81 ? 7.058 -10.242 23.507 1.00 93.69 81 HIS A O 1
ATOM 664 N N . THR A 1 82 ? 8.165 -11.945 22.543 1.00 93.62 82 THR A N 1
ATOM 665 C CA . THR A 1 82 ? 7.256 -13.012 22.985 1.00 93.62 82 THR A CA 1
ATOM 666 C C . THR A 1 82 ? 7.279 -13.142 24.505 1.00 93.62 82 THR A C 1
ATOM 668 O O . THR A 1 82 ? 6.224 -13.232 25.130 1.00 93.62 82 THR A O 1
ATOM 671 N N . MET A 1 83 ? 8.461 -13.070 25.125 1.00 92.25 83 MET A N 1
ATOM 672 C CA . MET A 1 83 ? 8.588 -13.081 26.587 1.00 92.25 83 MET A CA 1
ATOM 673 C C . MET A 1 83 ? 7.895 -11.877 27.234 1.00 92.25 83 MET A C 1
ATOM 675 O O . MET A 1 83 ? 7.167 -12.046 28.212 1.00 92.25 83 MET A O 1
ATOM 679 N N . CYS A 1 84 ? 8.050 -10.678 26.668 1.00 92.44 84 CYS A N 1
ATOM 680 C CA . CYS A 1 84 ? 7.355 -9.481 27.144 1.00 92.44 84 CYS A CA 1
ATOM 681 C C . CYS A 1 84 ? 5.833 -9.611 26.989 1.00 92.44 84 CYS A C 1
ATOM 683 O O . CYS A 1 84 ? 5.093 -9.295 27.918 1.00 92.44 84 CYS A O 1
ATOM 685 N N . ALA A 1 85 ? 5.354 -10.121 25.851 1.00 93.00 85 ALA A N 1
ATOM 686 C CA . ALA A 1 85 ? 3.930 -10.335 25.603 1.00 93.00 85 ALA A CA 1
ATOM 687 C C . ALA A 1 85 ? 3.321 -11.354 26.584 1.00 93.00 85 ALA A C 1
ATOM 689 O O . ALA A 1 85 ? 2.260 -11.106 27.157 1.00 93.00 85 ALA A O 1
ATOM 690 N N . GLN A 1 86 ? 4.017 -12.459 26.862 1.00 92.81 86 GLN A N 1
ATOM 691 C CA . GLN A 1 86 ? 3.591 -13.446 27.859 1.00 92.81 86 GLN A CA 1
ATOM 692 C C . GLN A 1 86 ? 3.571 -12.869 29.277 1.00 92.81 86 GLN A C 1
ATOM 694 O O . GLN A 1 86 ? 2.624 -13.105 30.029 1.00 92.81 86 GLN A O 1
ATOM 699 N N . GLN A 1 87 ? 4.592 -12.091 29.652 1.00 92.12 87 GLN A N 1
ATOM 700 C CA . GLN A 1 87 ? 4.626 -11.405 30.945 1.00 92.12 87 GLN A CA 1
ATOM 701 C C . GLN A 1 87 ? 3.487 -10.393 31.077 1.00 92.12 87 GLN A C 1
ATOM 703 O O . GLN A 1 87 ? 2.883 -10.307 32.146 1.00 92.12 87 GLN A O 1
ATOM 708 N N . LEU A 1 88 ? 3.161 -9.674 29.999 1.00 90.19 88 LEU A N 1
ATOM 709 C CA . LEU A 1 88 ? 2.032 -8.752 29.961 1.00 90.19 88 LEU A CA 1
ATOM 710 C C . LEU A 1 88 ? 0.714 -9.499 30.187 1.00 90.19 88 LEU A C 1
ATOM 712 O O . LEU A 1 88 ? -0.036 -9.120 31.079 1.00 90.19 88 LEU A O 1
ATOM 716 N N . ILE A 1 89 ? 0.463 -10.588 29.452 1.00 89.25 89 ILE A N 1
ATOM 717 C CA . ILE A 1 89 ? -0.748 -11.415 29.608 1.00 89.25 89 ILE A CA 1
ATOM 718 C C . ILE A 1 89 ? -0.849 -11.982 31.029 1.00 89.25 89 ILE A C 1
ATOM 720 O O . ILE A 1 89 ? -1.929 -11.978 31.625 1.00 89.25 89 ILE A O 1
ATOM 724 N N . LYS A 1 90 ? 0.273 -12.442 31.595 1.00 89.06 90 LYS A N 1
ATOM 725 C CA . LYS A 1 90 ? 0.322 -12.971 32.960 1.00 89.06 90 LYS A CA 1
ATOM 726 C C . LYS A 1 90 ? -0.037 -11.898 33.988 1.00 89.06 90 LYS A C 1
ATOM 728 O O . LYS A 1 90 ? -0.970 -12.105 34.758 1.00 89.06 90 LYS A O 1
ATOM 733 N N . LYS A 1 91 ? 0.655 -10.751 33.972 1.00 86.38 91 LYS A N 1
ATOM 734 C CA . LYS A 1 91 ? 0.365 -9.635 34.887 1.00 86.38 91 LYS A CA 1
ATOM 735 C C . LYS A 1 91 ? -1.070 -9.147 34.727 1.00 86.38 91 LYS A C 1
ATOM 737 O O . LYS A 1 91 ? -1.763 -8.924 35.709 1.00 86.38 91 LYS A O 1
ATOM 742 N N . TYR A 1 92 ? -1.532 -9.027 33.487 1.00 81.19 92 TYR A N 1
ATOM 743 C CA . TYR A 1 92 ? -2.900 -8.636 33.187 1.00 81.19 92 TYR A CA 1
ATOM 744 C C . TYR A 1 92 ? -3.921 -9.598 33.819 1.00 81.19 92 TYR A C 1
ATOM 746 O O . TYR A 1 92 ? -4.871 -9.164 34.469 1.00 81.19 92 TYR A O 1
ATOM 754 N N . SER A 1 93 ? -3.689 -10.908 33.690 1.00 81.81 93 SER A N 1
ATOM 755 C CA . SER A 1 93 ? -4.542 -11.939 34.290 1.00 81.81 93 SER A CA 1
ATOM 756 C C . SER A 1 93 ? -4.549 -11.854 35.817 1.00 81.81 93 SER A C 1
ATOM 758 O O . SER A 1 93 ? -5.598 -12.034 36.420 1.00 81.81 93 SER A O 1
ATOM 760 N N . GLU A 1 94 ? -3.423 -11.544 36.461 1.00 81.81 94 GLU A N 1
ATOM 761 C CA . GLU A 1 94 ? -3.354 -11.374 37.921 1.00 81.81 94 GLU A CA 1
ATOM 762 C C . GLU A 1 94 ? -4.263 -10.233 38.416 1.00 81.81 94 GLU A C 1
ATOM 764 O O . GLU A 1 94 ? -4.959 -10.403 39.418 1.00 81.81 94 GLU A O 1
ATOM 769 N N . PHE A 1 95 ? -4.349 -9.115 37.684 1.00 74.00 95 PHE A N 1
ATOM 770 C CA . PHE A 1 95 ? -5.261 -8.018 38.034 1.00 74.00 95 PHE A CA 1
ATOM 771 C C . PHE A 1 95 ? -6.736 -8.315 37.737 1.00 74.00 95 PHE A C 1
ATOM 773 O O . PHE A 1 95 ? -7.613 -7.793 38.424 1.00 74.00 95 PHE A O 1
ATOM 780 N N . ASP A 1 96 ? -7.026 -9.162 36.748 1.00 64.12 96 ASP A N 1
ATOM 781 C CA . ASP A 1 96 ? -8.392 -9.573 36.401 1.00 64.12 96 ASP A CA 1
ATOM 782 C C . ASP A 1 96 ? -9.072 -10.388 37.521 1.00 64.12 96 ASP A C 1
ATOM 784 O O . ASP A 1 96 ? -10.295 -10.376 37.625 1.00 64.12 96 ASP A O 1
ATOM 788 N N . HIS A 1 97 ? -8.303 -11.046 38.397 1.00 63.69 97 HIS A N 1
ATOM 789 C CA . HIS A 1 97 ? -8.838 -11.815 39.531 1.00 63.69 97 HIS A CA 1
ATOM 790 C C . HIS A 1 97 ? -9.162 -10.954 40.768 1.00 63.69 97 HIS A C 1
ATOM 792 O O . HIS A 1 97 ? -9.780 -11.452 41.710 1.00 63.69 97 HIS A O 1
ATOM 798 N N . ALA A 1 98 ? -8.761 -9.679 40.796 1.00 68.19 98 ALA A N 1
ATOM 799 C CA . ALA A 1 98 ? -9.080 -8.766 41.891 1.00 68.19 98 ALA A CA 1
ATOM 800 C C . ALA A 1 98 ? -10.452 -8.100 41.661 1.00 68.19 98 ALA A C 1
ATOM 802 O O . ALA A 1 98 ? -10.630 -7.367 40.687 1.00 68.19 98 ALA A O 1
ATOM 803 N N . GLU A 1 99 ? -11.412 -8.301 42.577 1.00 59.12 99 GLU A N 1
ATOM 804 C CA . GLU A 1 99 ? -12.797 -7.792 42.459 1.00 59.12 99 GLU A CA 1
ATOM 805 C C . GLU A 1 99 ? -12.884 -6.275 42.205 1.00 59.12 99 GLU A C 1
ATOM 807 O O . GLU A 1 99 ? -13.771 -5.817 41.487 1.00 59.12 99 GLU A O 1
ATOM 812 N N . THR A 1 100 ? -11.942 -5.490 42.737 1.00 61.19 100 THR A N 1
ATOM 813 C CA . THR A 1 100 ? -11.888 -4.026 42.572 1.00 61.19 100 THR A CA 1
ATOM 814 C C . THR A 1 100 ? -11.403 -3.578 41.192 1.00 61.19 100 THR A C 1
ATOM 816 O O . THR A 1 100 ? -11.752 -2.490 40.746 1.00 61.19 100 THR A O 1
ATOM 819 N N . SER A 1 101 ? -10.608 -4.403 40.509 1.00 60.56 101 SER A N 1
ATOM 820 C CA . SER A 1 101 ? -9.954 -4.067 39.236 1.00 60.56 101 SER A CA 1
ATOM 821 C C . SER A 1 101 ? -10.661 -4.699 38.031 1.00 60.56 101 SER A C 1
ATOM 823 O O . SER A 1 101 ? -10.539 -4.205 36.909 1.00 60.56 101 SER A O 1
ATOM 825 N N . HIS A 1 102 ? -11.457 -5.749 38.263 1.00 66.12 102 HIS A N 1
ATOM 826 C CA . HIS A 1 102 ? -12.137 -6.540 37.235 1.00 66.12 102 HIS A CA 1
ATOM 827 C C . HIS A 1 102 ? -13.045 -5.707 36.310 1.00 66.12 102 HIS A C 1
ATOM 829 O O . HIS A 1 102 ? -12.993 -5.847 35.088 1.00 66.12 102 HIS A O 1
ATOM 835 N N . ALA A 1 103 ? -13.848 -4.792 36.866 1.00 66.06 103 ALA A N 1
ATOM 836 C CA . ALA A 1 103 ? -14.814 -4.002 36.092 1.00 66.06 103 ALA A CA 1
ATOM 837 C C . ALA A 1 103 ? -14.153 -3.009 35.114 1.00 66.06 103 ALA A C 1
ATOM 839 O O . ALA A 1 103 ? -14.672 -2.768 34.026 1.00 66.06 103 ALA A O 1
ATOM 840 N N . ILE A 1 104 ? -12.998 -2.453 35.484 1.00 68.00 104 ILE A N 1
ATOM 841 C CA . ILE A 1 104 ? -12.248 -1.483 34.669 1.00 68.00 104 ILE A CA 1
ATOM 842 C C . ILE A 1 104 ? -11.435 -2.213 33.597 1.00 68.00 104 ILE A C 1
ATOM 844 O O . ILE A 1 104 ? -11.322 -1.754 32.459 1.00 68.00 104 ILE A O 1
ATOM 848 N N . LEU A 1 105 ? -10.907 -3.384 33.954 1.00 68.50 105 LEU A N 1
ATOM 849 C CA . LEU A 1 105 ? -10.101 -4.224 33.081 1.00 68.50 105 LEU A CA 1
ATOM 850 C C . LEU A 1 105 ? -10.919 -4.903 31.987 1.00 68.50 105 LEU A C 1
ATOM 852 O O . LEU A 1 105 ? -10.456 -4.935 30.850 1.00 68.50 105 LEU A O 1
ATOM 856 N N . GLN A 1 106 ? -12.147 -5.347 32.275 1.00 70.19 106 GLN A N 1
ATOM 857 C CA . GLN A 1 106 ? -13.067 -5.956 31.301 1.00 70.19 106 GLN A CA 1
ATOM 858 C C . GLN A 1 106 ? -13.181 -5.163 29.988 1.00 70.19 106 GLN A C 1
ATOM 860 O O . GLN A 1 106 ? -13.225 -5.765 28.916 1.00 70.19 106 GLN A O 1
ATOM 865 N N . LYS A 1 107 ? -13.154 -3.824 30.054 1.00 70.81 107 LYS A N 1
ATOM 866 C CA . LYS A 1 107 ? -13.234 -2.949 28.874 1.00 70.81 107 LYS A CA 1
ATOM 867 C C . LYS A 1 107 ? -12.022 -3.079 27.939 1.00 70.81 107 LYS A C 1
ATOM 869 O O . LYS A 1 107 ? -12.197 -3.036 26.728 1.00 70.81 107 LYS A O 1
ATOM 874 N N . TYR A 1 108 ? -10.821 -3.262 28.488 1.00 71.69 108 TYR A N 1
ATOM 875 C CA . TYR A 1 108 ? -9.558 -3.303 27.731 1.00 71.69 108 TYR A CA 1
ATOM 876 C C . TYR A 1 108 ? -8.965 -4.718 27.612 1.00 71.69 108 TYR A C 1
ATOM 878 O O . TYR A 1 108 ? -7.953 -4.924 26.943 1.00 71.69 108 TYR A O 1
ATOM 886 N N . ARG A 1 109 ? -9.606 -5.713 28.241 1.00 66.19 109 ARG A N 1
ATOM 887 C CA . ARG A 1 109 ? -9.180 -7.120 28.278 1.00 66.19 109 ARG A CA 1
ATOM 888 C C . ARG A 1 109 ? -8.962 -7.708 26.910 1.00 66.19 109 ARG A C 1
ATOM 890 O O . ARG A 1 109 ? -7.907 -8.273 26.633 1.00 66.19 109 ARG A O 1
ATOM 897 N N . PHE A 1 110 ? -9.981 -7.575 26.073 1.00 68.88 110 PHE A N 1
ATOM 898 C CA . PHE A 1 110 ? -9.947 -8.151 24.746 1.00 68.88 110 PHE A CA 1
ATOM 899 C C . PHE A 1 110 ? -8.869 -7.488 23.885 1.00 68.88 110 PHE A C 1
ATOM 901 O O . PHE A 1 110 ? -8.243 -8.167 23.084 1.00 68.88 110 PHE A O 1
ATOM 908 N N . GLU A 1 111 ? -8.602 -6.197 24.079 1.00 80.06 111 GLU A N 1
ATOM 909 C CA . GLU A 1 111 ? -7.631 -5.453 23.275 1.00 80.06 111 GLU A CA 1
ATOM 910 C C . GLU A 1 111 ? -6.187 -5.777 23.671 1.00 80.06 111 GLU A C 1
ATOM 912 O O . GLU A 1 111 ? -5.414 -6.207 22.817 1.00 80.06 111 GLU A O 1
ATOM 917 N N . PHE A 1 112 ? -5.814 -5.674 24.953 1.00 85.31 112 PHE A N 1
ATOM 918 C CA . PHE A 1 112 ? -4.433 -5.960 25.370 1.00 85.31 112 PHE A CA 1
ATOM 919 C C . PHE A 1 112 ? -4.039 -7.415 25.154 1.00 85.31 112 PHE A C 1
ATOM 921 O O . PHE A 1 112 ? -2.936 -7.685 24.676 1.00 85.31 112 PHE A O 1
ATOM 928 N N . GLN A 1 113 ? -4.939 -8.350 25.470 1.00 87.25 113 GLN A N 1
ATOM 929 C CA . GLN A 1 113 ? -4.683 -9.766 25.247 1.00 87.25 113 GLN A CA 1
ATOM 930 C C . GLN A 1 113 ? -4.525 -10.053 23.749 1.00 87.25 113 GLN A C 1
ATOM 932 O O . GLN A 1 113 ? -3.547 -10.681 23.353 1.00 87.25 113 GLN A O 1
ATOM 937 N N . LYS A 1 114 ? -5.417 -9.520 22.904 1.00 90.06 114 LYS A N 1
ATOM 938 C CA . LYS A 1 114 ? -5.339 -9.686 21.448 1.00 90.06 114 LYS A CA 1
ATOM 939 C C . LYS A 1 114 ? -4.053 -9.106 20.865 1.00 90.06 114 LYS A C 1
ATOM 941 O O . LYS A 1 114 ? -3.430 -9.762 20.035 1.00 90.06 114 LYS A O 1
ATOM 946 N N . HIS A 1 115 ? -3.647 -7.900 21.261 1.00 91.94 115 HIS A N 1
ATOM 947 C CA . HIS A 1 115 ? -2.416 -7.289 20.754 1.00 91.94 115 HIS A CA 1
ATOM 948 C C . HIS A 1 115 ? -1.174 -8.065 21.216 1.00 91.94 115 HIS A C 1
ATOM 950 O O . HIS A 1 115 ? -0.297 -8.350 20.403 1.00 91.94 115 HIS A O 1
ATOM 956 N N . ALA A 1 116 ? -1.124 -8.501 22.479 1.00 91.62 116 ALA A N 1
ATOM 957 C CA . ALA A 1 116 ? -0.035 -9.338 22.986 1.00 91.62 116 ALA A CA 1
ATOM 958 C C . ALA A 1 116 ? 0.037 -10.699 22.267 1.00 91.62 116 ALA A C 1
ATOM 960 O O . ALA A 1 116 ? 1.114 -11.131 21.860 1.00 91.62 116 ALA A O 1
ATOM 961 N N . GLU A 1 117 ? -1.104 -11.352 22.037 1.00 93.25 117 GLU A N 1
ATOM 962 C CA . GLU A 1 117 ? -1.193 -12.575 21.232 1.00 93.25 117 GLU A CA 1
ATOM 963 C C . GLU A 1 117 ? -0.768 -12.339 19.781 1.00 93.25 117 GLU A C 1
ATOM 965 O O . GLU A 1 117 ? -0.069 -13.168 19.205 1.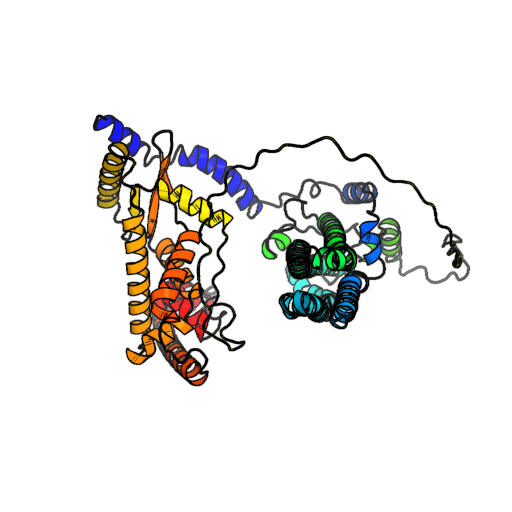00 93.25 117 GLU A O 1
ATOM 970 N N . THR A 1 118 ? -1.114 -11.186 19.208 1.00 94.38 118 THR A N 1
ATOM 971 C CA . THR A 1 118 ? -0.703 -10.806 17.852 1.00 94.38 118 THR A CA 1
ATOM 972 C C . THR A 1 118 ? 0.813 -10.629 17.761 1.00 94.38 118 THR A C 1
ATOM 974 O O . THR A 1 118 ? 1.409 -11.093 16.794 1.00 94.38 118 THR A O 1
ATOM 977 N N . VAL A 1 119 ? 1.468 -10.042 18.772 1.00 93.62 119 VAL A N 1
ATOM 978 C CA . VAL A 1 119 ? 2.942 -9.963 18.832 1.00 93.62 119 VAL A CA 1
ATOM 979 C C . VAL A 1 119 ? 3.568 -11.360 18.787 1.00 93.62 119 VAL A C 1
ATOM 981 O O . VAL A 1 119 ? 4.502 -11.583 18.017 1.00 93.62 119 VAL A O 1
ATOM 984 N N . MET A 1 120 ? 3.028 -12.314 19.552 1.00 94.31 120 MET A N 1
ATOM 985 C CA . MET A 1 120 ? 3.507 -13.703 19.537 1.00 94.31 120 MET A CA 1
ATOM 986 C C . MET A 1 120 ? 3.261 -14.377 18.178 1.00 94.31 120 MET A C 1
ATOM 988 O O . MET A 1 120 ? 4.161 -15.008 17.635 1.00 94.31 120 MET A O 1
ATOM 992 N N . GLN A 1 121 ? 2.087 -14.172 17.573 1.00 94.50 121 GLN A N 1
ATOM 993 C CA . GLN A 1 121 ? 1.769 -14.701 16.241 1.00 94.50 121 GLN A CA 1
ATOM 994 C C . GLN A 1 121 ? 2.684 -14.133 15.149 1.00 94.50 121 GLN A C 1
ATOM 996 O O . GLN A 1 121 ? 3.083 -14.867 14.248 1.00 94.50 121 GLN A O 1
ATOM 1001 N N . ILE A 1 122 ? 3.036 -12.844 15.219 1.00 93.94 122 ILE A N 1
ATOM 1002 C CA . ILE A 1 122 ? 3.988 -12.230 14.284 1.00 93.94 122 ILE A CA 1
ATOM 1003 C C . ILE A 1 122 ? 5.370 -12.877 14.443 1.00 93.94 122 ILE A C 1
ATOM 1005 O O . ILE A 1 122 ? 6.033 -13.138 13.441 1.00 93.94 122 ILE A O 1
ATOM 1009 N N . TYR A 1 123 ? 5.806 -13.173 15.672 1.00 94.75 123 TYR A N 1
ATOM 1010 C CA . TYR A 1 123 ? 7.044 -13.925 15.895 1.00 94.75 123 TYR A CA 1
ATOM 1011 C C . TYR A 1 123 ? 6.988 -15.309 15.246 1.00 94.75 123 TYR A C 1
ATOM 1013 O O . TYR A 1 123 ? 7.886 -15.641 14.477 1.00 94.75 123 TYR A O 1
ATOM 1021 N N . ASP A 1 124 ? 5.915 -16.069 15.458 1.00 92.81 124 ASP A N 1
ATOM 1022 C CA . ASP A 1 124 ? 5.762 -17.406 14.872 1.00 92.81 124 ASP A CA 1
ATOM 1023 C C . ASP A 1 124 ? 5.681 -17.376 13.331 1.00 92.81 124 ASP A C 1
ATOM 1025 O O . ASP A 1 124 ? 6.229 -18.255 12.665 1.00 92.81 124 ASP A O 1
ATOM 1029 N N . GLU A 1 125 ? 5.051 -16.348 12.744 1.00 94.19 125 GLU A N 1
ATOM 1030 C CA . GLU A 1 125 ? 5.002 -16.122 11.288 1.00 94.19 125 GLU A CA 1
ATOM 1031 C C . GLU A 1 125 ? 6.406 -15.878 10.711 1.00 94.19 125 GLU A C 1
ATOM 1033 O O . GLU A 1 125 ? 6.753 -16.413 9.654 1.00 94.19 125 GLU A O 1
ATOM 1038 N N . TYR A 1 126 ? 7.224 -15.076 11.400 1.00 93.50 126 TYR A N 1
ATOM 1039 C CA . TYR A 1 126 ? 8.541 -14.667 10.910 1.00 93.50 126 TYR A CA 1
ATOM 1040 C C . TYR A 1 126 ? 9.674 -15.604 11.322 1.00 93.50 126 TYR A C 1
ATOM 1042 O O . TYR A 1 126 ? 10.688 -15.627 10.628 1.00 93.50 126 TYR A O 1
ATOM 1050 N N . TYR A 1 127 ? 9.513 -16.420 12.365 1.00 92.69 127 TYR A N 1
ATOM 1051 C CA . TYR A 1 127 ? 10.499 -17.408 12.808 1.00 92.69 127 TYR A CA 1
ATOM 1052 C C . TYR A 1 127 ? 11.029 -18.296 11.665 1.00 92.69 127 TYR A C 1
ATOM 1054 O O . TYR A 1 127 ? 12.244 -18.329 11.448 1.00 92.69 127 TYR A O 1
ATOM 1062 N N . PRO A 1 128 ? 10.177 -18.965 10.855 1.00 90.62 128 PRO A N 1
ATOM 1063 C CA . PRO A 1 128 ? 10.671 -19.800 9.765 1.00 90.62 128 PRO A CA 1
ATOM 1064 C C . PRO A 1 128 ? 11.326 -18.982 8.647 1.00 90.62 128 PRO A C 1
ATOM 1066 O O . PRO A 1 128 ? 12.245 -19.481 7.999 1.00 90.62 128 PRO A O 1
ATOM 1069 N N . VAL A 1 129 ? 10.886 -17.742 8.413 1.00 90.06 129 VAL A N 1
ATOM 1070 C CA . VAL A 1 129 ? 11.375 -16.883 7.320 1.00 90.06 129 VAL A CA 1
ATOM 1071 C C . VAL A 1 129 ? 12.713 -16.222 7.665 1.00 90.06 129 VAL A C 1
ATOM 1073 O O . VAL A 1 129 ? 13.555 -16.075 6.786 1.00 90.06 129 VAL A O 1
ATOM 1076 N N . LEU A 1 130 ? 12.917 -15.864 8.933 1.00 91.62 130 LEU A N 1
ATOM 1077 C CA . LEU A 1 130 ? 14.141 -15.262 9.469 1.00 91.62 130 LEU A CA 1
ATOM 1078 C C . LEU A 1 130 ? 15.193 -16.296 9.900 1.00 91.62 130 LEU A C 1
ATOM 1080 O O . LEU A 1 130 ? 16.283 -15.913 10.318 1.00 91.62 130 LEU A O 1
ATOM 1084 N N . SER A 1 131 ? 14.896 -17.595 9.805 1.00 91.69 131 SER A N 1
ATOM 1085 C CA . SER A 1 131 ? 15.898 -18.643 10.027 1.00 91.69 131 SER A CA 1
ATOM 1086 C C . SER A 1 131 ? 17.014 -18.572 8.982 1.00 91.69 131 SER A C 1
ATOM 1088 O O . SER A 1 131 ? 16.746 -18.369 7.794 1.00 91.69 131 SER A O 1
ATOM 1090 N N . MET A 1 132 ? 18.263 -18.782 9.410 1.00 88.00 132 MET A N 1
ATOM 1091 C CA . MET A 1 132 ? 19.432 -18.705 8.523 1.00 88.00 132 MET A CA 1
ATOM 1092 C C . MET A 1 132 ? 19.291 -19.627 7.305 1.00 88.00 132 MET A C 1
ATOM 1094 O O . MET A 1 132 ? 19.493 -19.178 6.181 1.00 88.00 132 MET A O 1
ATOM 1098 N N . ASP A 1 133 ? 18.795 -20.853 7.490 1.00 88.75 133 ASP A N 1
ATOM 1099 C CA . ASP A 1 133 ? 18.547 -21.802 6.396 1.00 88.75 133 ASP A CA 1
ATOM 1100 C C . ASP A 1 133 ? 17.527 -21.293 5.365 1.00 88.75 133 ASP A C 1
ATOM 1102 O O . ASP A 1 133 ? 17.620 -21.579 4.168 1.00 88.75 133 ASP A O 1
ATOM 1106 N N . SER A 1 134 ? 16.486 -20.578 5.800 1.00 89.56 134 SER A N 1
ATOM 1107 C CA . SER A 1 134 ? 15.493 -19.996 4.890 1.00 89.56 134 SER A CA 1
ATOM 1108 C C . SER A 1 134 ? 16.038 -18.779 4.155 1.00 89.56 134 SER A C 1
ATOM 1110 O O . SER A 1 134 ? 15.785 -18.639 2.953 1.00 89.56 134 SER A O 1
ATOM 1112 N N . LEU A 1 135 ? 16.800 -17.936 4.854 1.00 91.81 135 LEU A N 1
ATOM 1113 C CA . LEU A 1 135 ? 17.453 -16.766 4.276 1.00 91.81 135 LEU A CA 1
ATOM 1114 C C . LEU A 1 135 ? 18.483 -17.190 3.224 1.00 91.81 135 LEU A C 1
ATOM 1116 O O . LEU A 1 135 ? 18.420 -16.707 2.097 1.00 91.81 135 LEU A O 1
ATOM 1120 N N . GLU A 1 136 ? 19.333 -18.175 3.524 1.00 90.06 136 GLU A N 1
ATOM 1121 C CA . GLU A 1 136 ? 20.305 -18.723 2.573 1.00 90.06 136 GLU A CA 1
ATOM 1122 C C . GLU A 1 136 ? 19.633 -19.373 1.359 1.00 90.06 136 GLU A C 1
ATOM 1124 O O . GLU A 1 136 ? 20.029 -19.131 0.220 1.00 90.06 136 GLU A O 1
ATOM 1129 N N . ARG A 1 137 ? 18.566 -20.162 1.556 1.00 90.31 137 ARG A N 1
ATOM 1130 C CA . ARG A 1 137 ? 17.801 -20.739 0.432 1.00 90.31 137 ARG A CA 1
ATOM 1131 C C . ARG A 1 137 ? 17.169 -19.672 -0.454 1.00 90.31 137 ARG A C 1
ATOM 1133 O O . ARG A 1 137 ? 16.959 -19.909 -1.645 1.00 90.31 137 ARG A O 1
ATOM 1140 N N . LYS A 1 138 ? 16.788 -18.521 0.103 1.00 90.19 138 LYS A N 1
ATOM 1141 C CA . LYS A 1 138 ? 16.323 -17.394 -0.708 1.00 90.19 138 LYS A CA 1
ATOM 1142 C C . LYS A 1 138 ? 17.494 -16.696 -1.404 1.00 90.19 138 LYS A C 1
ATOM 1144 O O . LYS A 1 138 ? 17.391 -16.472 -2.604 1.00 90.19 138 LYS A O 1
ATOM 1149 N N . ALA A 1 139 ? 18.604 -16.469 -0.706 1.00 90.56 139 ALA A N 1
ATOM 1150 C CA . ALA A 1 139 ? 19.825 -15.898 -1.266 1.00 90.56 139 ALA A CA 1
ATOM 1151 C C . ALA A 1 139 ? 20.342 -16.693 -2.476 1.00 90.56 139 ALA A C 1
ATOM 1153 O O . ALA A 1 139 ? 20.633 -16.088 -3.500 1.00 90.56 139 ALA A O 1
ATOM 1154 N N . ARG A 1 140 ? 20.354 -18.036 -2.415 1.00 90.12 140 ARG A N 1
ATOM 1155 C CA . ARG A 1 140 ? 20.730 -18.896 -3.559 1.00 90.12 140 ARG A CA 1
ATOM 1156 C C . ARG A 1 140 ? 19.789 -18.730 -4.749 1.00 90.12 140 ARG A C 1
ATOM 1158 O O . ARG A 1 140 ? 20.228 -18.569 -5.875 1.00 90.12 140 ARG A O 1
ATOM 1165 N N . ARG A 1 141 ? 18.473 -18.708 -4.506 1.00 89.69 141 ARG A N 1
ATOM 1166 C CA . ARG A 1 141 ? 17.470 -18.504 -5.573 1.00 89.69 141 ARG A CA 1
ATOM 1167 C C . ARG A 1 141 ? 17.573 -17.137 -6.244 1.00 89.69 141 ARG A C 1
ATOM 1169 O O . ARG A 1 141 ? 17.151 -16.993 -7.387 1.00 89.69 141 ARG A O 1
ATOM 1176 N N . ASP A 1 142 ? 18.061 -16.143 -5.514 1.00 87.50 142 ASP A N 1
ATOM 1177 C CA . ASP A 1 142 ? 18.246 -14.789 -6.015 1.00 87.50 142 ASP A CA 1
ATOM 1178 C C . ASP A 1 142 ? 19.679 -14.538 -6.513 1.00 87.50 142 ASP A C 1
ATOM 1180 O O . ASP A 1 142 ? 19.929 -13.452 -7.021 1.00 87.50 142 ASP A O 1
ATOM 1184 N N . TYR A 1 143 ? 20.596 -15.510 -6.423 1.00 89.38 143 TYR A N 1
ATOM 1185 C CA . TYR A 1 143 ? 22.020 -15.333 -6.730 1.00 89.38 143 TYR A CA 1
ATOM 1186 C C . TYR A 1 143 ? 22.251 -14.820 -8.156 1.00 89.38 143 TYR A C 1
ATOM 1188 O O . TYR A 1 143 ? 22.823 -13.743 -8.332 1.00 89.38 143 TYR A O 1
ATOM 1196 N N . ASP A 1 144 ? 21.669 -15.507 -9.142 1.00 85.75 144 ASP A N 1
ATOM 1197 C CA . ASP A 1 144 ? 21.769 -15.181 -10.575 1.00 85.75 144 ASP A CA 1
ATOM 1198 C C . ASP A 1 144 ? 21.170 -13.809 -10.941 1.00 85.75 144 ASP A C 1
ATOM 1200 O O . ASP A 1 144 ? 21.309 -13.334 -12.064 1.00 85.75 144 ASP A O 1
ATOM 1204 N N . LYS A 1 145 ? 20.452 -13.157 -10.016 1.00 85.06 145 LYS A N 1
ATOM 1205 C CA . LYS A 1 145 ? 19.934 -11.795 -10.219 1.00 85.06 145 LYS A CA 1
ATOM 1206 C C . LYS A 1 145 ? 20.958 -10.717 -9.863 1.00 85.06 145 LYS A C 1
ATOM 1208 O O . LYS A 1 145 ? 20.750 -9.565 -10.233 1.00 85.06 145 LYS A O 1
ATOM 1213 N N . TYR A 1 146 ? 21.990 -11.064 -9.094 1.00 82.94 146 TYR A N 1
ATOM 1214 C CA . TYR A 1 146 ? 22.972 -10.127 -8.536 1.00 82.94 146 TYR A CA 1
ATOM 1215 C C . TYR A 1 146 ? 24.402 -10.402 -8.989 1.00 82.94 146 TYR A C 1
ATOM 1217 O O . TYR A 1 146 ? 25.212 -9.477 -9.002 1.00 82.94 146 TYR A O 1
ATOM 1225 N N . PHE A 1 147 ? 24.715 -11.648 -9.333 1.00 86.56 147 PHE A N 1
ATOM 1226 C CA . PHE A 1 147 ? 26.054 -12.074 -9.706 1.00 86.56 147 PHE A CA 1
ATOM 1227 C C . PHE A 1 147 ? 25.980 -13.019 -10.908 1.00 86.56 147 PHE A C 1
ATOM 1229 O O . PHE A 1 147 ? 25.141 -13.914 -10.938 1.00 86.56 147 PHE A O 1
ATOM 1236 N N . ASP A 1 148 ? 26.870 -12.813 -11.880 1.00 80.69 148 ASP A N 1
ATOM 1237 C CA . ASP A 1 148 ? 26.947 -13.612 -13.114 1.00 80.69 148 ASP A CA 1
ATOM 1238 C C . ASP A 1 148 ? 27.960 -14.775 -13.015 1.00 80.69 148 ASP A C 1
ATOM 1240 O O . ASP A 1 148 ? 28.195 -15.488 -13.992 1.00 80.69 148 ASP A O 1
ATOM 1244 N N . ASP A 1 149 ? 28.620 -14.943 -11.865 1.00 82.44 149 ASP A N 1
ATOM 1245 C CA . ASP A 1 149 ? 29.675 -15.933 -11.642 1.00 82.44 149 ASP A CA 1
ATOM 1246 C C . ASP A 1 149 ? 29.249 -17.089 -10.722 1.00 82.44 149 ASP A C 1
ATOM 1248 O O . ASP A 1 149 ? 28.080 -17.252 -10.395 1.00 82.44 149 ASP A O 1
ATOM 1252 N N . PHE A 1 150 ? 30.185 -17.974 -10.370 1.00 79.62 150 PHE A N 1
ATOM 1253 C CA . PHE A 1 150 ? 29.877 -19.134 -9.531 1.00 79.62 150 PHE A CA 1
ATOM 1254 C C . PHE A 1 150 ? 29.548 -18.722 -8.093 1.00 79.62 150 PHE A C 1
ATOM 1256 O O . PHE A 1 150 ? 30.152 -17.792 -7.566 1.00 79.62 150 PHE A O 1
ATOM 1263 N N . GLU A 1 151 ? 28.660 -19.479 -7.436 1.00 84.94 151 GLU A N 1
ATOM 1264 C CA . GLU A 1 151 ? 28.266 -19.249 -6.042 1.00 84.94 151 GLU A CA 1
ATOM 1265 C C . GLU A 1 151 ? 29.477 -19.187 -5.086 1.00 84.94 151 GLU A C 1
ATOM 1267 O O . GLU A 1 151 ? 30.022 -20.204 -4.658 1.00 84.94 151 GLU A O 1
ATOM 1272 N N . GLU A 1 152 ? 29.880 -17.971 -4.708 1.00 87.75 152 GLU A N 1
ATOM 1273 C CA . GLU A 1 152 ? 30.865 -17.722 -3.649 1.00 87.75 152 GLU A CA 1
ATOM 1274 C C . GLU A 1 152 ? 30.187 -17.525 -2.281 1.00 87.75 152 GLU A C 1
ATOM 1276 O O . GLU A 1 152 ? 29.211 -16.779 -2.150 1.00 87.75 152 GLU A O 1
ATOM 1281 N N . ALA A 1 153 ? 30.764 -18.105 -1.222 1.00 86.19 153 ALA A N 1
ATOM 1282 C CA . ALA A 1 153 ? 30.206 -18.053 0.134 1.00 86.19 153 ALA A CA 1
ATOM 1283 C C . ALA A 1 153 ? 29.990 -16.620 0.661 1.00 86.19 153 ALA A C 1
ATOM 1285 O O . ALA A 1 153 ? 28.966 -16.338 1.279 1.00 86.19 153 ALA A O 1
ATOM 1286 N N . ASN A 1 154 ? 30.913 -15.690 0.384 1.00 89.31 154 ASN A N 1
ATOM 1287 C CA . ASN A 1 154 ? 30.791 -14.303 0.850 1.00 89.31 154 ASN A CA 1
ATOM 1288 C C . ASN A 1 154 ? 29.709 -13.514 0.085 1.00 89.31 154 ASN A C 1
ATOM 1290 O O . ASN A 1 154 ? 29.020 -12.677 0.667 1.00 89.31 154 ASN A O 1
ATOM 1294 N N . LYS A 1 155 ? 29.516 -13.808 -1.208 1.00 90.12 155 LYS A N 1
ATOM 1295 C CA . LYS A 1 155 ? 28.433 -13.236 -2.027 1.00 90.12 155 LYS A CA 1
ATOM 1296 C C . LYS A 1 155 ? 27.071 -13.757 -1.588 1.00 90.12 155 LYS A C 1
ATOM 1298 O O . LYS A 1 155 ? 26.112 -12.992 -1.496 1.00 90.12 155 LYS A O 1
ATOM 1303 N N . LEU A 1 156 ? 27.000 -15.044 -1.250 1.00 90.12 156 LEU A N 1
ATOM 1304 C CA . LEU A 1 156 ? 25.804 -15.624 -0.658 1.00 90.12 156 LEU A CA 1
ATOM 1305 C C . LEU A 1 156 ? 25.494 -14.973 0.696 1.00 90.12 156 LEU A C 1
ATOM 1307 O O . LEU A 1 156 ? 24.363 -14.555 0.921 1.00 90.12 156 LEU A O 1
ATOM 1311 N N . ALA A 1 157 ? 26.503 -14.814 1.558 1.00 89.56 157 ALA A N 1
ATOM 1312 C CA . ALA A 1 157 ? 26.357 -14.149 2.850 1.00 89.56 157 ALA A CA 1
ATOM 1313 C C . ALA A 1 157 ? 25.869 -12.695 2.703 1.00 89.56 157 ALA A C 1
ATOM 1315 O O . ALA A 1 157 ? 24.974 -12.276 3.432 1.00 89.56 157 ALA A O 1
ATOM 1316 N N . PHE A 1 158 ? 26.356 -11.951 1.704 1.00 93.56 158 PHE A N 1
ATOM 1317 C CA . PHE A 1 158 ? 25.846 -10.614 1.376 1.00 93.56 158 PHE A CA 1
ATOM 1318 C C . PHE A 1 158 ? 24.343 -10.615 1.064 1.00 93.56 158 PHE A C 1
ATOM 1320 O O . PHE A 1 158 ? 23.588 -9.822 1.633 1.00 93.56 158 PHE A O 1
ATOM 1327 N N . LEU A 1 159 ? 23.885 -11.532 0.206 1.00 92.19 159 LEU A N 1
ATOM 1328 C CA . LEU A 1 159 ? 22.462 -11.669 -0.123 1.00 92.19 159 LEU A CA 1
ATOM 1329 C C . LEU A 1 159 ? 21.629 -12.138 1.080 1.00 92.19 159 LEU A C 1
ATOM 1331 O O . LEU A 1 159 ? 20.495 -11.688 1.251 1.00 92.19 159 LEU A O 1
ATOM 1335 N N . THR A 1 160 ? 22.198 -12.975 1.948 1.00 92.81 160 THR A N 1
ATOM 1336 C CA . THR A 1 160 ? 21.583 -13.388 3.215 1.00 92.81 160 THR A CA 1
ATOM 1337 C C . THR A 1 160 ? 21.397 -12.195 4.157 1.00 92.81 160 THR A C 1
ATOM 1339 O O . THR A 1 160 ? 20.300 -12.009 4.677 1.00 92.81 160 THR A O 1
ATOM 1342 N N . ILE A 1 161 ? 22.409 -11.334 4.333 1.00 94.00 161 ILE A N 1
ATOM 1343 C CA . ILE A 1 161 ? 22.315 -10.108 5.152 1.00 94.00 161 ILE A CA 1
ATOM 1344 C C . ILE A 1 161 ? 21.307 -9.114 4.566 1.00 94.00 161 ILE A C 1
ATOM 1346 O O . ILE A 1 161 ? 20.545 -8.483 5.303 1.00 94.00 161 ILE A O 1
ATOM 1350 N N . LYS A 1 162 ? 21.247 -9.000 3.239 1.00 93.50 162 LYS A N 1
ATOM 1351 C CA . LYS A 1 162 ? 20.224 -8.208 2.550 1.00 93.50 162 LYS A CA 1
ATOM 1352 C C . LYS A 1 162 ? 18.813 -8.728 2.844 1.00 93.50 162 LYS A C 1
ATOM 1354 O O . LYS A 1 162 ? 17.926 -7.940 3.171 1.00 93.50 162 LYS A O 1
ATOM 1359 N N . GLU A 1 163 ? 18.579 -10.034 2.754 1.00 93.44 163 GLU A N 1
ATOM 1360 C CA . GLU A 1 163 ? 17.261 -10.595 3.066 1.00 93.44 163 GLU A CA 1
ATOM 1361 C C . GLU A 1 163 ? 16.918 -10.458 4.557 1.00 93.44 163 GLU A C 1
ATOM 1363 O O . GLU A 1 163 ? 15.784 -10.108 4.900 1.00 93.44 163 GLU A O 1
ATOM 1368 N N . LEU A 1 164 ? 17.907 -10.658 5.435 1.00 94.25 164 LEU A N 1
ATOM 1369 C CA . LEU A 1 164 ? 17.801 -10.434 6.875 1.00 94.25 164 LEU A CA 1
ATOM 1370 C C . LEU A 1 164 ? 17.317 -9.007 7.168 1.00 94.25 164 LEU A C 1
ATOM 1372 O O . LEU A 1 164 ? 16.369 -8.834 7.932 1.00 94.25 164 LEU A O 1
ATOM 1376 N N . PHE A 1 165 ? 17.911 -7.996 6.523 1.00 94.50 165 PHE A N 1
ATOM 1377 C CA . PHE A 1 165 ? 17.501 -6.594 6.647 1.00 94.50 165 PHE A CA 1
ATOM 1378 C C . PHE A 1 165 ? 16.021 -6.398 6.300 1.00 94.50 165 PHE A C 1
ATOM 1380 O O . PHE A 1 165 ? 15.258 -5.857 7.102 1.00 94.50 165 PHE A O 1
ATOM 1387 N N . LEU A 1 166 ? 15.594 -6.878 5.128 1.00 92.69 166 LEU A N 1
ATOM 1388 C CA . LEU A 1 166 ? 14.230 -6.684 4.630 1.00 92.69 166 LEU A CA 1
ATOM 1389 C C . LEU A 1 166 ? 13.185 -7.320 5.555 1.00 92.69 166 LEU A C 1
ATOM 1391 O O . LEU A 1 166 ? 12.208 -6.669 5.931 1.00 92.69 166 LEU A O 1
ATOM 1395 N N . ARG A 1 167 ? 13.405 -8.573 5.962 1.00 94.31 167 ARG A N 1
ATOM 1396 C CA . ARG A 1 167 ? 12.460 -9.317 6.807 1.00 94.31 167 ARG A CA 1
ATOM 1397 C C . ARG A 1 167 ? 12.428 -8.806 8.238 1.00 94.31 167 ARG A C 1
ATOM 1399 O O . ARG A 1 167 ? 11.347 -8.704 8.813 1.00 94.31 167 ARG A O 1
ATOM 1406 N N . THR A 1 168 ? 13.578 -8.420 8.787 1.00 94.31 168 THR A N 1
ATOM 1407 C CA . THR A 1 168 ? 13.657 -7.834 10.134 1.00 94.31 168 THR A CA 1
ATOM 1408 C C . THR A 1 168 ? 12.959 -6.477 10.175 1.00 94.31 168 THR A C 1
ATOM 1410 O O . THR A 1 168 ? 12.242 -6.181 11.129 1.00 94.31 168 THR A O 1
ATOM 1413 N N . ARG A 1 169 ? 13.090 -5.670 9.113 1.00 93.88 169 ARG A N 1
ATOM 1414 C CA . ARG A 1 169 ? 12.385 -4.389 8.975 1.00 93.88 169 ARG A CA 1
ATOM 1415 C C . ARG A 1 169 ? 10.867 -4.572 8.948 1.00 93.88 169 ARG A C 1
ATOM 1417 O O . ARG A 1 169 ? 10.154 -3.882 9.675 1.00 93.88 169 ARG A O 1
ATOM 1424 N N . GLU A 1 170 ? 10.370 -5.517 8.149 1.00 93.19 170 GLU A N 1
ATOM 1425 C CA . GLU A 1 170 ? 8.939 -5.848 8.102 1.00 93.19 170 GLU A CA 1
ATOM 1426 C C . GLU A 1 170 ? 8.415 -6.336 9.461 1.00 93.19 170 GLU A C 1
ATOM 1428 O O . GLU A 1 170 ? 7.373 -5.864 9.923 1.00 93.19 170 GLU A O 1
ATOM 1433 N N . PHE A 1 171 ? 9.151 -7.245 10.112 1.00 95.56 171 PHE A N 1
ATOM 1434 C CA . PHE A 1 171 ? 8.834 -7.741 11.450 1.00 95.56 171 PHE A CA 1
ATOM 1435 C C . PHE A 1 171 ? 8.727 -6.588 12.457 1.00 95.56 171 PHE A C 1
ATOM 1437 O O . PHE A 1 171 ? 7.695 -6.432 13.114 1.00 95.56 171 PHE A O 1
ATOM 1444 N N . ASN A 1 172 ? 9.758 -5.738 12.536 1.00 95.06 172 ASN A N 1
ATOM 1445 C CA . ASN A 1 172 ? 9.829 -4.664 13.524 1.00 95.06 172 ASN A CA 1
ATOM 1446 C C . ASN A 1 172 ? 8.721 -3.620 13.322 1.00 95.06 172 ASN A C 1
ATOM 1448 O O . ASN A 1 172 ? 8.164 -3.109 14.292 1.00 95.06 172 ASN A O 1
ATOM 1452 N N . SER A 1 173 ? 8.354 -3.332 12.069 1.00 93.06 173 SER A N 1
ATOM 1453 C CA . SER A 1 173 ? 7.231 -2.446 11.737 1.00 93.06 173 SER A CA 1
ATOM 1454 C C . SER A 1 173 ? 5.889 -3.007 12.232 1.00 93.06 173 SER A C 1
ATOM 1456 O O . SER A 1 173 ? 5.114 -2.290 12.873 1.00 93.06 173 SER A O 1
ATOM 1458 N N . LYS A 1 174 ? 5.631 -4.305 12.003 1.00 94.38 174 LYS A N 1
ATOM 1459 C CA . LYS A 1 174 ? 4.409 -4.981 12.472 1.00 94.38 174 LYS A CA 1
ATOM 1460 C C . LYS A 1 174 ? 4.334 -5.010 14.003 1.00 94.38 174 LYS A C 1
ATOM 1462 O O . LYS A 1 174 ? 3.317 -4.605 14.554 1.00 94.38 174 LYS A O 1
ATOM 1467 N N . VAL A 1 175 ? 5.402 -5.434 14.682 1.00 94.25 175 VAL A N 1
ATOM 1468 C CA . VAL A 1 175 ? 5.439 -5.561 16.152 1.00 94.25 175 VAL A CA 1
ATOM 1469 C C . VAL A 1 175 ? 5.352 -4.203 16.851 1.00 94.25 175 VAL A C 1
ATOM 1471 O O . VAL A 1 175 ? 4.631 -4.063 17.838 1.00 94.25 175 VAL A O 1
ATOM 1474 N N . ARG A 1 176 ? 6.010 -3.168 16.315 1.00 95.25 176 ARG A N 1
ATOM 1475 C CA . ARG A 1 176 ? 5.932 -1.802 16.857 1.00 95.25 176 ARG A CA 1
ATOM 1476 C C . ARG A 1 176 ? 4.513 -1.262 16.881 1.00 95.25 176 ARG A C 1
ATOM 1478 O O . ARG A 1 176 ? 4.144 -0.591 17.840 1.00 95.25 176 ARG A O 1
ATOM 1485 N N . ARG A 1 177 ? 3.725 -1.532 15.836 1.00 94.12 177 ARG A N 1
ATOM 1486 C CA . ARG A 1 177 ? 2.323 -1.108 15.790 1.00 94.12 177 ARG A CA 1
ATOM 1487 C C . ARG A 1 177 ? 1.548 -1.680 16.976 1.00 94.12 177 ARG A C 1
ATOM 1489 O O . ARG A 1 177 ? 0.912 -0.918 17.690 1.00 94.12 177 ARG A O 1
ATOM 1496 N N . GLU A 1 178 ? 1.682 -2.979 17.229 1.00 94.19 178 GLU A N 1
ATOM 1497 C CA . GLU A 1 178 ? 0.980 -3.636 18.336 1.00 94.19 178 GLU A CA 1
ATOM 1498 C C . GLU A 1 178 ? 1.429 -3.090 19.706 1.00 94.19 178 GLU A C 1
ATOM 1500 O O . GLU A 1 178 ? 0.592 -2.814 20.562 1.00 94.19 178 GLU A O 1
ATOM 1505 N N . TRP A 1 179 ? 2.731 -2.845 19.915 1.00 94.50 179 TRP A N 1
ATOM 1506 C CA . TRP A 1 179 ? 3.210 -2.214 21.156 1.00 94.50 179 TRP A CA 1
ATOM 1507 C C . TRP A 1 179 ? 2.706 -0.780 21.335 1.00 94.50 179 TRP A C 1
ATOM 1509 O O . TRP A 1 179 ? 2.387 -0.381 22.456 1.00 94.50 179 TRP A O 1
ATOM 1519 N N . ASN A 1 180 ? 2.608 -0.004 20.254 1.00 92.50 180 ASN A N 1
ATOM 1520 C CA . ASN A 1 180 ? 2.061 1.351 20.297 1.00 92.50 180 ASN A CA 1
ATOM 1521 C C . ASN A 1 180 ? 0.567 1.357 20.644 1.00 92.50 180 ASN A C 1
ATOM 1523 O O . ASN A 1 180 ? 0.136 2.210 21.422 1.00 92.50 180 ASN A O 1
ATOM 1527 N N . ASP A 1 181 ? -0.201 0.398 20.125 1.00 90.88 181 ASP A N 1
ATOM 1528 C CA . ASP A 1 181 ? -1.622 0.246 20.445 1.00 90.88 181 ASP A CA 1
ATOM 1529 C C . ASP A 1 181 ? -1.816 -0.148 21.922 1.00 90.88 181 ASP A C 1
ATOM 1531 O O . ASP A 1 181 ? -2.629 0.458 22.625 1.00 90.88 181 ASP A O 1
ATOM 1535 N N . ILE A 1 182 ? -0.986 -1.060 22.449 1.00 90.38 182 ILE A N 1
ATOM 1536 C CA . ILE A 1 182 ? -0.973 -1.401 23.883 1.00 90.38 182 ILE A CA 1
ATOM 1537 C C . ILE A 1 182 ? -0.616 -0.171 24.738 1.00 90.38 182 ILE A C 1
ATOM 1539 O O . ILE A 1 182 ? -1.290 0.106 25.731 1.00 90.38 182 ILE A O 1
ATOM 1543 N N . LEU A 1 183 ? 0.408 0.605 24.358 1.00 90.00 183 LEU A N 1
ATOM 1544 C CA . LEU A 1 183 ? 0.782 1.840 25.064 1.00 90.00 183 LEU A CA 1
ATOM 1545 C C . LEU A 1 183 ? -0.352 2.869 25.073 1.00 90.00 183 LEU A C 1
ATOM 1547 O O . LEU A 1 183 ? -0.557 3.544 26.084 1.00 90.00 183 LEU A O 1
ATOM 1551 N N . LYS A 1 184 ? -1.081 3.008 23.960 1.00 89.50 184 LYS A N 1
ATOM 1552 C CA . LYS A 1 184 ? -2.230 3.913 23.863 1.00 89.50 184 LYS A CA 1
ATOM 1553 C C . LYS A 1 184 ? -3.328 3.490 24.839 1.00 89.50 184 LYS A C 1
ATOM 1555 O O . LYS A 1 184 ? -3.741 4.310 25.658 1.00 89.50 184 LYS A O 1
ATOM 1560 N N . GLY A 1 185 ? -3.712 2.213 24.832 1.00 86.81 185 GLY A N 1
ATOM 1561 C CA . GLY A 1 185 ? -4.719 1.699 25.761 1.00 86.81 185 GLY A CA 1
ATOM 1562 C C . GLY A 1 185 ? -4.294 1.831 27.230 1.00 86.81 185 GLY A C 1
ATOM 1563 O O . GLY A 1 185 ? -5.114 2.171 28.081 1.00 86.81 185 GLY A O 1
ATOM 1564 N N . LEU A 1 186 ? -3.008 1.639 27.555 1.00 86.56 186 LEU A N 1
ATOM 1565 C CA . LEU A 1 186 ? -2.506 1.831 28.924 1.00 86.56 186 LEU A CA 1
ATOM 1566 C C . LEU A 1 186 ? -2.620 3.286 29.399 1.00 86.56 186 LEU A C 1
ATOM 1568 O O . LEU A 1 186 ? -2.953 3.528 30.560 1.00 86.56 186 LEU A O 1
ATOM 1572 N N . ARG A 1 187 ? -2.386 4.265 28.517 1.00 86.56 187 ARG A N 1
ATOM 1573 C CA . ARG A 1 187 ? -2.571 5.693 28.842 1.00 86.56 187 ARG A CA 1
ATOM 1574 C C . ARG A 1 187 ? -4.040 6.037 29.091 1.00 86.56 187 ARG A C 1
ATOM 1576 O O . ARG A 1 187 ? -4.345 6.820 29.989 1.00 86.56 187 ARG A O 1
ATOM 1583 N N . GLU A 1 188 ? -4.946 5.446 28.320 1.00 85.12 188 GLU A N 1
ATOM 1584 C CA . GLU A 1 188 ? -6.391 5.617 28.502 1.00 85.12 188 GLU A CA 1
ATOM 1585 C C . GLU A 1 188 ? -6.867 4.995 29.824 1.00 85.12 188 GLU A C 1
ATOM 1587 O O . GLU A 1 188 ? -7.614 5.628 30.573 1.00 85.12 188 GLU A O 1
ATOM 1592 N N . LEU A 1 189 ? -6.363 3.806 30.171 1.00 82.62 189 LEU A N 1
ATOM 1593 C CA . LEU A 1 189 ? -6.618 3.142 31.454 1.00 82.62 189 LEU A CA 1
ATOM 1594 C C . LEU A 1 189 ? -6.163 4.003 32.648 1.00 82.62 189 LEU A C 1
ATOM 1596 O O . LEU A 1 189 ? -6.908 4.189 33.617 1.00 82.62 189 LEU A O 1
ATOM 1600 N N . GLY A 1 190 ? -4.970 4.587 32.535 1.00 78.19 190 GLY A N 1
ATOM 1601 C CA . GLY A 1 190 ? -4.349 5.459 33.533 1.00 78.19 190 GLY A CA 1
ATOM 1602 C C . GLY A 1 190 ? -5.082 6.762 33.844 1.00 78.19 190 GLY A C 1
ATOM 1603 O O . GLY A 1 190 ? -4.775 7.430 34.830 1.00 78.19 190 GLY A O 1
ATOM 1604 N N . SER A 1 191 ? -6.072 7.136 33.030 1.00 80.25 191 SER A N 1
ATOM 1605 C CA . SER A 1 191 ? -6.864 8.355 33.244 1.00 80.25 191 SER A CA 1
ATOM 1606 C C . SER A 1 191 ? -7.842 8.234 34.424 1.00 80.25 191 SER A C 1
ATOM 1608 O O . SER A 1 191 ? -8.368 9.239 34.903 1.00 80.25 191 SER A O 1
ATOM 1610 N N . SER A 1 192 ? -8.075 7.015 34.922 1.00 78.81 192 SER A N 1
ATOM 1611 C CA . SER A 1 192 ? -8.869 6.739 36.125 1.00 78.81 192 SER A CA 1
ATOM 1612 C C . SER A 1 192 ? -7.972 6.503 37.349 1.00 78.81 192 SER A C 1
ATOM 1614 O O . SER A 1 192 ? -6.876 5.960 37.224 1.00 78.81 192 SER A O 1
ATOM 1616 N N . LYS A 1 193 ? -8.430 6.872 38.557 1.00 72.69 193 LYS A N 1
ATOM 1617 C CA . LYS A 1 193 ? -7.645 6.675 39.798 1.00 72.69 193 LYS A CA 1
ATOM 1618 C C . LYS A 1 193 ? -7.342 5.201 40.087 1.00 72.69 193 LYS A C 1
ATOM 1620 O O . LYS A 1 193 ? -6.271 4.895 40.594 1.00 72.69 193 LYS A O 1
ATOM 1625 N N . GLU A 1 194 ? -8.272 4.309 39.761 1.00 68.38 194 GLU A N 1
ATOM 1626 C CA . GLU A 1 194 ? -8.127 2.859 39.939 1.00 68.38 194 GLU A CA 1
ATOM 1627 C C . GLU A 1 194 ? -7.274 2.229 38.820 1.00 68.38 194 GLU A C 1
ATOM 1629 O O . GLU A 1 194 ? -6.489 1.320 39.078 1.00 68.38 194 GLU A O 1
ATOM 1634 N N . GLY A 1 195 ? -7.345 2.757 37.591 1.00 77.19 195 GLY A N 1
ATOM 1635 C CA . GLY A 1 195 ? -6.517 2.317 36.465 1.00 77.19 195 GLY A CA 1
ATOM 1636 C C . GLY A 1 195 ? -5.070 2.817 36.502 1.00 77.19 195 GLY A C 1
ATOM 1637 O O . GLY A 1 195 ? -4.205 2.184 35.903 1.00 77.19 195 GLY A O 1
ATOM 1638 N N . ALA A 1 196 ? -4.772 3.889 37.244 1.00 82.12 196 ALA A N 1
ATOM 1639 C CA . ALA A 1 196 ? -3.412 4.408 37.410 1.00 82.12 196 ALA A CA 1
ATOM 1640 C C . ALA A 1 196 ? -2.464 3.395 38.081 1.00 82.12 196 ALA A C 1
ATOM 1642 O O . ALA A 1 196 ? -1.335 3.230 37.628 1.00 82.12 196 ALA A O 1
ATOM 1643 N N . SER A 1 197 ? -2.933 2.665 39.102 1.00 81.44 197 SER A N 1
ATOM 1644 C CA . SER A 1 197 ? -2.132 1.618 39.762 1.00 81.44 197 SER A CA 1
ATOM 1645 C C . SER A 1 197 ? -1.830 0.454 38.817 1.00 81.44 197 SER A C 1
ATOM 1647 O O . SER A 1 197 ? -0.725 -0.073 38.813 1.00 81.44 197 SER A O 1
ATOM 1649 N N . ILE A 1 198 ? -2.802 0.067 37.989 1.00 81.75 198 ILE A N 1
ATOM 1650 C CA . ILE A 1 198 ? -2.637 -1.009 37.006 1.00 81.75 198 ILE A CA 1
ATOM 1651 C C . ILE A 1 198 ? -1.679 -0.565 35.896 1.00 81.75 198 ILE A C 1
ATOM 1653 O O . ILE A 1 198 ? -0.821 -1.332 35.461 1.00 81.75 198 ILE A O 1
ATOM 1657 N N . GLN A 1 199 ? -1.808 0.684 35.442 1.00 86.69 199 GLN A N 1
ATOM 1658 C CA . GLN A 1 199 ? -0.891 1.262 34.471 1.00 86.69 199 GLN A CA 1
ATOM 1659 C C . GLN A 1 199 ? 0.545 1.234 35.004 1.00 86.69 199 GLN A C 1
ATOM 1661 O O . GLN A 1 199 ? 1.429 0.796 34.277 1.00 86.69 199 GLN A O 1
ATOM 1666 N N . GLU A 1 200 ? 0.781 1.647 36.251 1.00 87.12 200 GLU A N 1
ATOM 1667 C CA . GLU A 1 200 ? 2.118 1.664 36.862 1.00 87.12 200 GLU A CA 1
ATOM 1668 C C . GLU A 1 200 ? 2.794 0.280 36.844 1.00 87.12 200 GLU A C 1
ATOM 1670 O O . GLU A 1 200 ? 3.997 0.182 36.600 1.00 87.12 200 GLU A O 1
ATOM 1675 N N . ASP A 1 201 ? 2.019 -0.799 36.985 1.00 86.19 201 ASP A N 1
ATOM 1676 C CA . ASP A 1 201 ? 2.539 -2.169 36.991 1.00 86.19 201 ASP A CA 1
ATOM 1677 C C . ASP A 1 201 ? 2.723 -2.794 35.594 1.00 86.19 201 ASP A C 1
ATOM 1679 O O . ASP A 1 201 ? 3.622 -3.631 35.397 1.00 86.19 201 ASP A O 1
ATOM 1683 N N . LEU A 1 202 ? 1.886 -2.420 34.618 1.00 87.88 202 LEU A N 1
ATOM 1684 C CA . LEU A 1 202 ? 1.939 -2.940 33.243 1.00 87.88 202 LEU A CA 1
ATOM 1685 C C . LEU A 1 202 ? 2.880 -2.133 32.336 1.00 87.88 202 LEU A C 1
ATOM 1687 O O . LEU A 1 202 ? 3.561 -2.717 31.490 1.00 87.88 202 LEU A O 1
ATOM 1691 N N . GLN A 1 203 ? 2.962 -0.815 32.536 1.00 90.62 203 GLN A N 1
ATOM 1692 C CA . GLN A 1 203 ? 3.757 0.117 31.732 1.00 90.62 203 GLN A CA 1
ATOM 1693 C C . GLN A 1 203 ? 5.227 -0.318 31.573 1.00 90.62 203 GLN A C 1
ATOM 1695 O O . GLN A 1 203 ? 5.694 -0.328 30.433 1.00 90.62 203 GLN A O 1
ATOM 1700 N N . PRO A 1 204 ? 5.950 -0.778 32.619 1.00 93.06 204 PRO A N 1
ATOM 1701 C CA . PRO A 1 204 ? 7.349 -1.180 32.470 1.00 93.06 204 PRO A CA 1
ATOM 1702 C C . PRO A 1 204 ? 7.550 -2.351 31.499 1.00 93.06 204 PRO A C 1
ATOM 1704 O O . PRO A 1 204 ? 8.531 -2.381 30.764 1.00 93.06 204 PRO A O 1
ATOM 1707 N N . VAL A 1 205 ? 6.620 -3.315 31.459 1.00 92.19 205 VAL A N 1
ATOM 1708 C CA . VAL A 1 205 ? 6.715 -4.475 30.549 1.00 92.19 205 VAL A CA 1
ATOM 1709 C C . VAL A 1 205 ? 6.560 -4.023 29.098 1.00 92.19 205 VAL A C 1
ATOM 1711 O O . VAL A 1 205 ? 7.297 -4.458 28.214 1.00 92.19 205 VAL A O 1
ATOM 1714 N N . VAL A 1 206 ? 5.618 -3.113 28.861 1.00 91.69 206 VAL A N 1
ATOM 1715 C CA . VAL A 1 206 ? 5.336 -2.568 27.532 1.00 91.69 206 VAL A CA 1
ATOM 1716 C C . VAL A 1 206 ? 6.461 -1.646 27.060 1.00 91.69 206 VAL A C 1
ATOM 1718 O O . VAL A 1 206 ? 6.826 -1.675 25.888 1.00 91.69 206 VAL A O 1
ATOM 1721 N N . GLU A 1 207 ? 7.070 -0.877 27.962 1.00 91.75 207 GLU A N 1
ATOM 1722 C CA . GLU A 1 207 ? 8.248 -0.059 27.659 1.00 91.75 207 GLU A CA 1
ATOM 1723 C C . GLU A 1 207 ? 9.473 -0.904 27.307 1.00 91.75 207 GLU A C 1
ATOM 1725 O O . GLU A 1 207 ? 10.201 -0.541 26.386 1.00 91.75 207 GLU A O 1
ATOM 1730 N N . ILE A 1 208 ? 9.676 -2.055 27.959 1.00 92.00 208 ILE A N 1
ATOM 1731 C CA . ILE A 1 208 ? 10.718 -3.013 27.560 1.00 92.00 208 ILE A CA 1
ATOM 1732 C C . ILE A 1 208 ? 10.432 -3.539 26.144 1.00 92.00 208 ILE A C 1
ATOM 1734 O O . ILE A 1 208 ? 11.319 -3.502 25.289 1.00 92.00 208 ILE A O 1
ATOM 1738 N N . GLY A 1 209 ? 9.191 -3.958 25.870 1.00 90.31 209 GLY A N 1
ATOM 1739 C CA . GLY A 1 209 ? 8.762 -4.436 24.551 1.00 90.31 209 GLY A CA 1
ATOM 1740 C C . GLY A 1 209 ? 8.929 -3.393 23.439 1.00 90.31 209 GLY A C 1
ATOM 1741 O O . GLY A 1 209 ? 9.463 -3.698 22.375 1.00 90.31 209 GLY A O 1
ATOM 1742 N N . SER A 1 210 ? 8.543 -2.144 23.696 1.00 91.25 210 SER A N 1
ATOM 1743 C CA . SER A 1 210 ? 8.725 -1.020 22.768 1.00 91.25 210 SER A CA 1
ATOM 1744 C C . SER A 1 210 ? 10.202 -0.629 22.618 1.00 91.25 210 SER A C 1
ATOM 1746 O O . SER A 1 210 ? 10.682 -0.361 21.515 1.00 91.25 210 SER A O 1
ATOM 1748 N N . GLY A 1 211 ? 10.972 -0.689 23.707 1.00 91.56 211 GLY A N 1
ATOM 1749 C CA . GLY A 1 211 ? 12.417 -0.477 23.701 1.00 91.56 211 GLY A CA 1
ATOM 1750 C C . GLY A 1 211 ? 13.159 -1.486 22.821 1.00 91.56 211 GLY A C 1
ATOM 1751 O O . GLY A 1 211 ? 14.099 -1.109 22.123 1.00 91.56 211 GLY A O 1
ATOM 1752 N N . LEU A 1 212 ? 12.708 -2.743 22.766 1.00 92.62 212 LEU A N 1
ATOM 1753 C CA . LEU A 1 212 ? 13.252 -3.749 21.845 1.00 92.62 212 LEU A CA 1
ATOM 1754 C C . LEU A 1 212 ? 13.068 -3.366 20.370 1.00 92.62 212 LEU A C 1
ATOM 1756 O O . LEU A 1 212 ? 13.968 -3.612 19.562 1.00 92.62 212 LEU A O 1
ATOM 1760 N N . CYS A 1 213 ? 11.974 -2.684 20.015 1.00 93.69 213 CYS A N 1
ATOM 1761 C CA . CYS A 1 213 ? 11.802 -2.165 18.657 1.00 93.69 213 CYS A CA 1
ATOM 1762 C C . CYS A 1 213 ? 12.859 -1.108 18.310 1.00 93.69 213 CYS A C 1
ATOM 1764 O O . CYS A 1 213 ? 13.343 -1.082 17.178 1.00 93.69 213 CYS A O 1
ATOM 1766 N N . MET A 1 214 ? 13.251 -0.270 19.276 1.00 92.69 214 MET A N 1
ATOM 1767 C CA . MET A 1 214 ? 14.320 0.720 19.093 1.00 92.69 214 MET A CA 1
ATOM 1768 C C . MET A 1 214 ? 15.687 0.048 18.952 1.00 92.69 214 MET A C 1
ATOM 1770 O O . MET A 1 214 ? 16.444 0.390 18.050 1.00 92.69 214 MET A O 1
ATOM 1774 N N . LYS A 1 215 ? 15.986 -0.971 19.767 1.00 92.94 215 LYS A N 1
ATOM 1775 C CA . LYS A 1 215 ? 17.219 -1.766 19.616 1.00 92.94 215 LYS A CA 1
ATOM 1776 C C . LYS A 1 215 ? 17.297 -2.446 18.245 1.00 92.94 215 LYS A C 1
ATOM 1778 O O . LYS A 1 215 ? 18.360 -2.482 17.628 1.00 92.94 215 LYS A O 1
ATOM 1783 N N . THR A 1 216 ? 16.161 -2.933 17.746 1.00 94.12 216 THR A N 1
ATOM 1784 C CA . THR A 1 216 ? 16.050 -3.523 16.405 1.00 94.12 216 THR A CA 1
ATOM 1785 C C . THR A 1 216 ? 16.286 -2.483 15.302 1.00 94.12 216 THR A C 1
ATOM 1787 O O . THR A 1 216 ? 16.948 -2.796 14.317 1.00 94.12 216 THR A O 1
ATOM 1790 N N . ASP A 1 217 ? 15.841 -1.232 15.470 1.00 91.75 217 ASP A N 1
ATOM 1791 C CA . ASP A 1 217 ? 16.166 -0.140 14.532 1.00 91.75 217 ASP A CA 1
ATOM 1792 C C . ASP A 1 217 ? 17.661 0.170 14.491 1.00 91.75 217 ASP A C 1
ATOM 1794 O O . ASP A 1 217 ? 18.218 0.376 13.413 1.00 91.75 217 ASP A O 1
ATOM 1798 N N . VAL A 1 218 ? 18.334 0.152 15.644 1.00 91.44 218 VAL A N 1
ATOM 1799 C CA . VAL A 1 218 ? 19.791 0.339 15.703 1.00 91.44 218 VAL A CA 1
ATOM 1800 C C . VAL A 1 218 ? 20.512 -0.791 14.957 1.00 91.44 218 VAL A C 1
ATOM 1802 O O . VAL A 1 218 ? 21.458 -0.529 14.210 1.00 91.44 218 VAL A O 1
ATOM 1805 N N . LEU A 1 219 ? 20.046 -2.041 15.092 1.00 92.50 219 LEU A N 1
ATOM 1806 C CA . LEU A 1 219 ? 20.573 -3.171 14.320 1.00 92.50 219 LEU A CA 1
ATOM 1807 C C . LEU A 1 219 ? 20.334 -2.985 12.814 1.00 92.50 219 LEU A C 1
ATOM 1809 O O . LEU A 1 219 ? 21.260 -3.166 12.025 1.00 92.50 219 LEU A O 1
ATOM 1813 N N . LEU A 1 220 ? 19.123 -2.591 12.411 1.00 92.94 220 LEU A N 1
ATOM 1814 C CA . LEU A 1 220 ? 18.788 -2.317 11.010 1.00 92.94 220 LEU A CA 1
ATOM 1815 C C . LEU A 1 220 ? 19.664 -1.205 10.426 1.00 92.94 220 LEU A C 1
ATOM 1817 O O . LEU A 1 220 ? 20.145 -1.351 9.306 1.00 92.94 220 LEU A O 1
ATOM 1821 N N . GLY A 1 221 ? 19.935 -0.144 11.191 1.00 89.62 221 GLY A N 1
ATOM 1822 C CA . GLY A 1 221 ? 20.872 0.911 10.807 1.00 89.62 221 GLY A CA 1
ATOM 1823 C C . GLY A 1 221 ? 22.293 0.380 10.598 1.00 89.62 221 GLY A C 1
ATOM 1824 O O . GLY A 1 221 ? 22.933 0.702 9.601 1.00 89.62 221 GLY A O 1
ATOM 1825 N N . ARG A 1 222 ? 22.776 -0.509 11.477 1.00 89.00 222 ARG A N 1
ATOM 1826 C CA . ARG A 1 222 ? 24.095 -1.146 11.315 1.00 89.00 222 ARG A CA 1
ATOM 1827 C C . ARG A 1 222 ? 24.157 -2.028 10.066 1.00 89.00 222 ARG A C 1
ATOM 1829 O O . ARG A 1 222 ? 25.137 -1.952 9.326 1.00 89.00 222 ARG A O 1
ATOM 1836 N N . ILE A 1 223 ? 23.126 -2.837 9.823 1.00 91.75 223 ILE A N 1
ATOM 1837 C CA . ILE A 1 223 ? 23.036 -3.689 8.629 1.00 91.75 223 ILE A CA 1
ATOM 1838 C C . ILE A 1 223 ? 22.973 -2.830 7.361 1.00 91.75 223 ILE A C 1
ATOM 1840 O O . ILE A 1 223 ? 23.663 -3.123 6.388 1.00 91.75 223 ILE A O 1
ATOM 1844 N N . ALA A 1 224 ? 22.203 -1.743 7.379 1.00 89.25 224 ALA A N 1
ATOM 1845 C CA . ALA A 1 224 ? 22.119 -0.801 6.271 1.00 89.25 224 ALA A CA 1
ATOM 1846 C C . ALA A 1 224 ? 23.485 -0.203 5.921 1.00 89.25 224 ALA A C 1
ATOM 1848 O O . ALA A 1 224 ? 23.870 -0.235 4.754 1.00 89.25 224 ALA A O 1
ATOM 1849 N N . THR A 1 225 ? 24.263 0.229 6.918 1.00 87.50 225 THR A N 1
ATOM 1850 C CA . THR A 1 225 ? 25.640 0.700 6.708 1.00 87.50 225 THR A CA 1
ATOM 1851 C C . THR A 1 225 ? 26.520 -0.373 6.065 1.00 87.50 225 THR A C 1
ATOM 1853 O O . THR A 1 225 ? 27.265 -0.075 5.135 1.00 87.50 225 THR A O 1
ATOM 1856 N N . VAL A 1 226 ? 26.415 -1.631 6.514 1.00 88.88 226 VAL A N 1
ATOM 1857 C CA . VAL A 1 226 ? 27.158 -2.763 5.927 1.00 88.88 226 VAL A CA 1
ATOM 1858 C C . VAL A 1 226 ? 26.764 -3.015 4.467 1.00 88.88 226 VAL A C 1
ATOM 1860 O O . VAL A 1 226 ? 27.622 -3.320 3.641 1.00 88.88 226 VAL A O 1
ATOM 1863 N N . LEU A 1 227 ? 25.485 -2.847 4.130 1.00 88.75 227 LEU A N 1
ATOM 1864 C CA . LEU A 1 227 ? 24.969 -2.991 2.767 1.00 88.75 227 LEU A CA 1
ATOM 1865 C C . LEU A 1 227 ? 25.212 -1.754 1.882 1.00 88.75 227 LEU A C 1
ATOM 1867 O O . LEU A 1 227 ? 24.958 -1.819 0.680 1.00 88.75 227 LEU A O 1
ATOM 1871 N N . GLY A 1 228 ? 25.693 -0.641 2.447 1.00 83.44 228 GLY A N 1
ATOM 1872 C CA . GLY A 1 228 ? 25.894 0.629 1.737 1.00 83.44 228 GLY A CA 1
ATOM 1873 C C . GLY A 1 228 ? 24.629 1.485 1.583 1.00 83.44 228 GLY A C 1
ATOM 1874 O O . GLY A 1 228 ? 24.617 2.426 0.793 1.00 83.44 228 GLY A O 1
ATOM 1875 N N . ILE A 1 229 ? 23.567 1.184 2.333 1.00 84.69 229 ILE A N 1
ATOM 1876 C CA . ILE A 1 229 ? 22.303 1.927 2.329 1.00 84.69 229 ILE A CA 1
ATOM 1877 C C . ILE A 1 229 ? 22.442 3.158 3.236 1.00 84.69 229 ILE A C 1
ATOM 1879 O O . ILE A 1 229 ? 22.846 3.054 4.393 1.00 84.69 229 ILE A O 1
ATOM 1883 N N . SER A 1 230 ? 22.081 4.337 2.723 1.00 77.56 230 SER A N 1
ATOM 1884 C CA . SER A 1 230 ? 22.089 5.580 3.505 1.00 77.56 230 SER A CA 1
ATOM 1885 C C . SER A 1 230 ? 21.022 5.568 4.607 1.00 77.56 230 SER A C 1
ATOM 1887 O O . SER A 1 230 ? 19.931 5.041 4.408 1.00 77.56 230 SER A O 1
ATOM 1889 N N . GLU A 1 231 ? 21.269 6.252 5.730 1.00 74.38 231 GLU A N 1
ATOM 1890 C CA . GLU A 1 231 ? 20.278 6.440 6.810 1.00 74.38 231 GLU A CA 1
ATOM 1891 C C . GLU A 1 231 ? 18.951 7.046 6.318 1.00 74.38 231 GLU A C 1
ATOM 1893 O O . GLU A 1 231 ? 17.888 6.773 6.869 1.00 74.38 231 GLU A O 1
ATOM 1898 N N . ARG A 1 232 ? 18.994 7.846 5.245 1.00 71.25 232 ARG A N 1
ATOM 1899 C CA . ARG A 1 232 ? 17.800 8.453 4.630 1.00 71.25 232 ARG A CA 1
ATOM 1900 C C . ARG A 1 232 ? 16.973 7.465 3.804 1.00 71.25 232 ARG A C 1
ATOM 1902 O O . ARG A 1 232 ? 15.836 7.769 3.466 1.00 71.25 232 ARG A O 1
ATOM 1909 N N . ASP A 1 233 ? 17.546 6.306 3.493 1.00 76.88 233 ASP A N 1
ATOM 1910 C CA . ASP A 1 233 ? 16.991 5.292 2.601 1.00 76.88 233 ASP A CA 1
ATOM 1911 C C . ASP A 1 233 ? 16.567 4.012 3.340 1.00 76.88 233 ASP A C 1
ATOM 1913 O O . ASP A 1 233 ? 16.287 2.993 2.713 1.00 76.88 233 ASP A O 1
ATOM 1917 N N . LEU A 1 234 ? 16.482 4.040 4.673 1.00 75.38 234 LEU A N 1
ATOM 1918 C CA . LEU A 1 234 ? 16.107 2.867 5.472 1.00 75.38 234 LEU A CA 1
ATOM 1919 C C . LEU A 1 234 ? 14.665 2.391 5.216 1.00 75.38 234 LEU A C 1
ATOM 1921 O O . LEU A 1 234 ? 14.386 1.195 5.332 1.00 75.38 234 LEU A O 1
ATOM 1925 N N . ASP A 1 235 ? 13.763 3.298 4.826 1.00 74.94 235 ASP A N 1
ATOM 1926 C CA . ASP A 1 235 ? 12.324 3.037 4.641 1.00 74.94 235 ASP A CA 1
ATOM 1927 C C . ASP A 1 235 ? 11.869 3.055 3.165 1.00 74.94 235 ASP A C 1
ATOM 1929 O O . ASP A 1 235 ? 10.701 3.270 2.849 1.00 74.94 235 ASP A O 1
ATOM 1933 N N . VAL A 1 236 ? 12.792 2.837 2.219 1.00 77.75 236 VAL A N 1
ATOM 1934 C CA . VAL A 1 236 ? 12.436 2.741 0.788 1.00 77.75 236 VAL A CA 1
ATOM 1935 C C . VAL A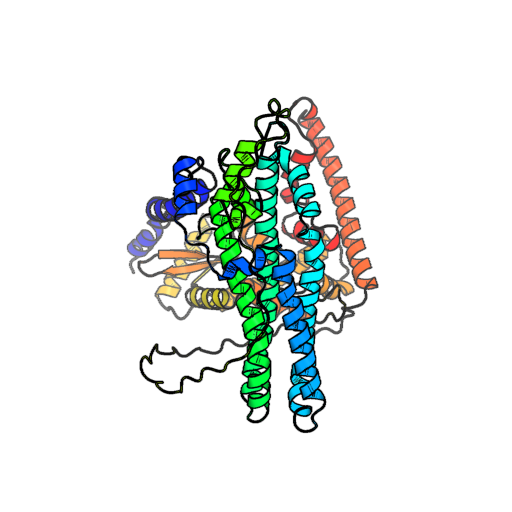 1 236 ? 11.943 1.340 0.412 1.00 77.75 236 VAL A C 1
ATOM 1937 O O . VAL A 1 236 ? 12.159 0.352 1.131 1.00 77.75 236 VAL A O 1
ATOM 1940 N N . LEU A 1 237 ? 11.262 1.234 -0.732 1.00 76.56 237 LEU A N 1
ATOM 1941 C CA . LEU A 1 237 ? 10.697 -0.026 -1.215 1.00 76.56 237 LEU A CA 1
ATOM 1942 C C . LEU A 1 237 ? 11.799 -1.066 -1.476 1.00 76.56 237 LEU A C 1
ATOM 1944 O O . LEU A 1 237 ? 12.922 -0.722 -1.831 1.00 76.56 237 LEU A O 1
ATOM 1948 N N . GLU A 1 238 ? 11.468 -2.357 -1.360 1.00 81.94 238 GLU A N 1
ATOM 1949 C CA . GLU A 1 238 ? 12.419 -3.463 -1.587 1.00 81.94 238 GLU A CA 1
ATOM 1950 C C . GLU A 1 238 ? 13.123 -3.365 -2.954 1.00 81.94 238 GLU A C 1
ATOM 1952 O O . GLU A 1 238 ? 14.326 -3.596 -3.053 1.00 81.94 238 GLU A O 1
ATOM 1957 N N . LYS A 1 239 ? 12.398 -2.944 -4.000 1.00 77.38 239 LYS A N 1
ATOM 1958 C CA . LYS A 1 239 ? 12.967 -2.723 -5.339 1.00 77.38 239 LYS A CA 1
ATOM 1959 C C . LYS A 1 239 ? 14.058 -1.646 -5.338 1.00 77.38 239 LYS A C 1
ATOM 1961 O O . LYS A 1 239 ? 15.057 -1.805 -6.027 1.00 77.38 239 LYS A O 1
ATOM 1966 N N . ASP A 1 240 ? 13.878 -0.585 -4.561 1.00 74.81 240 ASP A N 1
ATOM 1967 C CA . ASP A 1 240 ? 14.832 0.520 -4.498 1.00 74.81 240 ASP A CA 1
ATOM 1968 C C . ASP A 1 240 ? 16.048 0.141 -3.648 1.00 74.81 240 ASP A C 1
ATOM 1970 O O . ASP A 1 240 ? 17.168 0.504 -3.994 1.00 74.81 240 ASP A O 1
ATOM 1974 N N . ILE A 1 241 ? 15.856 -0.660 -2.591 1.00 81.50 241 ILE A N 1
ATOM 1975 C CA . ILE A 1 241 ? 16.960 -1.258 -1.823 1.00 81.50 241 ILE A CA 1
ATOM 1976 C C . ILE A 1 241 ? 17.850 -2.100 -2.742 1.00 81.50 241 ILE A C 1
ATOM 1978 O O . ILE A 1 241 ? 19.069 -1.964 -2.705 1.00 81.50 241 ILE A O 1
ATOM 1982 N N . ASN A 1 242 ? 17.258 -2.918 -3.618 1.00 82.06 242 ASN A N 1
ATOM 1983 C CA . ASN A 1 242 ? 18.005 -3.784 -4.536 1.00 82.06 242 ASN A CA 1
ATOM 1984 C C . ASN A 1 242 ? 18.979 -3.022 -5.447 1.00 82.06 242 ASN A C 1
ATOM 1986 O O . ASN A 1 242 ? 20.011 -3.580 -5.803 1.00 82.06 242 ASN A O 1
ATOM 1990 N N . ASN A 1 243 ? 18.664 -1.771 -5.790 1.00 78.00 243 ASN A N 1
ATOM 1991 C CA . ASN A 1 243 ? 19.499 -0.923 -6.641 1.00 78.00 243 ASN A CA 1
ATOM 1992 C C . ASN A 1 243 ? 20.537 -0.108 -5.851 1.00 78.00 243 ASN A C 1
ATOM 1994 O O . ASN A 1 243 ? 21.415 0.504 -6.452 1.00 78.00 243 ASN A O 1
ATOM 1998 N N . LYS A 1 244 ? 20.419 -0.059 -4.519 1.00 79.75 244 LYS A N 1
ATOM 1999 C CA . LYS A 1 244 ? 21.249 0.773 -3.633 1.00 79.75 244 LYS A CA 1
ATOM 2000 C C . LYS A 1 244 ? 22.295 -0.013 -2.849 1.00 79.75 244 LYS A C 1
ATOM 2002 O O . LYS A 1 244 ? 23.219 0.589 -2.312 1.00 79.75 244 LYS A O 1
ATOM 2007 N N . ILE A 1 245 ? 22.148 -1.332 -2.755 1.00 86.56 245 ILE A N 1
ATOM 2008 C CA . ILE A 1 245 ? 23.126 -2.182 -2.074 1.00 86.56 245 ILE A CA 1
ATOM 2009 C C . ILE A 1 245 ? 24.409 -2.331 -2.897 1.00 86.56 245 ILE A C 1
ATOM 2011 O O . ILE A 1 245 ? 24.366 -2.399 -4.125 1.00 86.56 245 ILE A O 1
ATOM 2015 N N . HIS A 1 246 ? 25.552 -2.430 -2.219 1.00 85.19 246 HIS A N 1
ATOM 2016 C CA . HIS A 1 246 ? 26.851 -2.608 -2.866 1.00 85.19 246 HIS A CA 1
ATOM 2017 C C . HIS A 1 246 ? 27.657 -3.731 -2.204 1.00 85.19 246 HIS A C 1
ATOM 2019 O O . HIS A 1 246 ? 27.881 -3.718 -0.992 1.00 85.19 246 HIS A O 1
ATOM 2025 N N . PHE A 1 247 ? 28.095 -4.701 -3.011 1.00 87.75 247 PHE A N 1
ATOM 2026 C CA . PHE A 1 247 ? 28.947 -5.797 -2.559 1.00 87.75 247 PHE A CA 1
ATOM 2027 C C . PHE A 1 247 ? 30.422 -5.388 -2.588 1.00 87.75 247 PHE A C 1
ATOM 2029 O O . PHE A 1 247 ? 30.930 -4.971 -3.627 1.00 87.75 247 PHE A O 1
ATOM 2036 N N . ARG A 1 248 ? 31.120 -5.575 -1.465 1.00 84.31 248 ARG A N 1
ATOM 2037 C CA . ARG A 1 248 ? 32.553 -5.301 -1.301 1.00 84.31 248 ARG A CA 1
ATOM 2038 C C . ARG A 1 248 ? 33.314 -6.585 -1.042 1.00 84.31 248 ARG A C 1
ATOM 2040 O O . ARG A 1 248 ? 33.066 -7.270 -0.052 1.00 84.31 248 ARG A O 1
ATOM 2047 N N . LYS A 1 249 ? 34.270 -6.909 -1.909 1.00 83.75 249 LYS A N 1
ATOM 2048 C CA . LYS A 1 249 ? 34.954 -8.207 -1.864 1.00 83.75 249 LYS A CA 1
ATOM 2049 C C . LYS A 1 249 ? 35.775 -8.390 -0.584 1.00 83.75 249 LYS A C 1
ATOM 2051 O O . LYS A 1 249 ? 35.798 -9.497 -0.048 1.00 83.75 249 LYS A O 1
ATOM 2056 N N . ALA A 1 250 ? 36.414 -7.328 -0.086 1.00 82.69 250 ALA A N 1
ATOM 2057 C CA . ALA A 1 250 ? 37.248 -7.406 1.114 1.00 82.69 250 ALA A CA 1
ATOM 2058 C C . ALA A 1 250 ? 36.454 -7.414 2.434 1.00 82.69 250 ALA A C 1
ATOM 2060 O O . ALA A 1 250 ? 37.046 -7.614 3.493 1.00 82.69 250 ALA A O 1
ATOM 2061 N N . PHE A 1 251 ? 35.136 -7.177 2.400 1.00 84.88 251 PHE A N 1
ATOM 2062 C CA . PHE A 1 251 ? 34.306 -7.190 3.602 1.00 84.88 251 PHE A CA 1
ATOM 2063 C C . PHE A 1 251 ? 33.694 -8.585 3.837 1.00 84.88 251 PHE A C 1
ATOM 2065 O O . PHE A 1 251 ? 33.091 -9.140 2.913 1.00 84.88 251 PHE A O 1
ATOM 2072 N N . PRO A 1 252 ? 33.793 -9.158 5.051 1.00 87.88 252 PRO A N 1
ATOM 2073 C CA . PRO A 1 252 ? 33.158 -10.427 5.385 1.00 87.88 252 PRO A CA 1
ATOM 2074 C C . PRO A 1 252 ? 31.688 -10.196 5.748 1.00 87.88 252 PRO A C 1
ATOM 2076 O O . PRO A 1 252 ? 31.387 -9.605 6.780 1.00 87.88 252 PRO A O 1
ATOM 2079 N N . TYR A 1 253 ? 30.754 -10.699 4.943 1.00 89.62 253 TYR A N 1
ATOM 2080 C CA . TYR A 1 253 ? 29.310 -10.529 5.169 1.00 89.62 253 TYR A CA 1
ATOM 2081 C C . TYR A 1 253 ? 28.688 -11.581 6.103 1.00 89.62 253 TYR A C 1
ATOM 2083 O O . TYR A 1 253 ? 27.471 -11.746 6.133 1.00 89.62 253 TYR A O 1
ATOM 2091 N N . ALA A 1 254 ? 29.500 -12.302 6.878 1.00 88.69 254 ALA A N 1
ATOM 2092 C CA . ALA A 1 254 ? 28.996 -13.213 7.902 1.00 88.69 254 ALA A CA 1
ATOM 2093 C C . ALA A 1 254 ? 28.200 -12.445 8.978 1.00 88.69 254 ALA A C 1
ATOM 2095 O O . ALA A 1 254 ? 28.510 -11.291 9.282 1.00 88.69 254 ALA A O 1
ATOM 2096 N N . TYR A 1 255 ? 27.190 -13.074 9.585 1.00 88.44 255 TYR A N 1
ATOM 2097 C CA . TYR A 1 255 ? 26.341 -12.426 10.597 1.00 88.44 255 TYR A CA 1
ATOM 2098 C C . TYR A 1 255 ? 27.158 -11.904 11.791 1.00 88.44 255 TYR A C 1
ATOM 2100 O O . TYR A 1 255 ? 26.913 -10.814 12.307 1.00 88.44 255 TYR A O 1
ATOM 2108 N N . GLU A 1 256 ? 28.205 -12.631 12.176 1.00 87.56 256 GLU A N 1
ATOM 2109 C CA . GLU A 1 256 ? 29.130 -12.279 13.250 1.00 87.56 256 GLU A CA 1
ATOM 2110 C C . GLU A 1 256 ? 29.896 -10.981 12.958 1.00 87.56 256 GLU A C 1
ATOM 2112 O O . GLU A 1 256 ? 30.246 -10.245 13.887 1.00 87.56 256 GLU A O 1
ATOM 2117 N N . ALA A 1 257 ? 30.116 -10.655 11.679 1.00 86.94 257 ALA A N 1
ATOM 2118 C CA . ALA A 1 257 ? 30.811 -9.441 11.263 1.00 86.94 257 ALA A CA 1
ATOM 2119 C C . ALA A 1 257 ? 30.028 -8.164 11.607 1.00 86.94 257 ALA A C 1
ATOM 2121 O O . ALA A 1 257 ? 30.630 -7.098 11.743 1.00 86.94 257 ALA A O 1
ATOM 2122 N N . LEU A 1 258 ? 28.708 -8.260 11.826 1.00 86.75 258 LEU A N 1
ATOM 2123 C CA . LEU A 1 258 ? 27.894 -7.141 12.316 1.00 86.75 258 LEU A CA 1
ATOM 2124 C C . LEU A 1 258 ? 28.325 -6.685 13.720 1.00 86.75 258 LEU A C 1
ATOM 2126 O O . LEU A 1 258 ? 28.178 -5.505 14.050 1.00 86.75 258 LEU A O 1
ATOM 2130 N N . PHE A 1 259 ? 28.879 -7.604 14.522 1.00 87.75 259 PHE A N 1
ATOM 2131 C CA . PHE A 1 259 ? 29.257 -7.382 15.920 1.00 87.75 259 PHE A CA 1
ATOM 2132 C C . PHE A 1 259 ? 30.773 -7.351 16.133 1.00 87.75 259 PHE A C 1
ATOM 2134 O O . PHE A 1 259 ? 31.252 -6.634 17.009 1.00 87.75 259 PHE A O 1
ATOM 2141 N N . ASN A 1 260 ? 31.541 -8.118 15.352 1.00 84.19 260 ASN A N 1
ATOM 2142 C CA . ASN A 1 260 ? 32.995 -8.188 15.467 1.00 84.19 260 ASN A CA 1
ATOM 2143 C C . ASN A 1 260 ? 33.669 -8.367 14.097 1.00 84.19 260 ASN A C 1
ATOM 2145 O O . ASN A 1 260 ? 33.936 -9.480 13.641 1.00 84.19 260 ASN A O 1
ATOM 2149 N N . ILE A 1 261 ? 33.982 -7.236 13.465 1.00 81.06 261 ILE A N 1
ATOM 2150 C CA . ILE A 1 261 ? 34.603 -7.182 12.135 1.00 81.06 261 ILE A CA 1
ATOM 2151 C C . ILE A 1 261 ? 36.010 -7.799 12.151 1.00 81.06 261 ILE A C 1
ATOM 2153 O O . ILE A 1 261 ? 36.384 -8.499 11.214 1.00 81.06 261 ILE A O 1
ATOM 2157 N N . ASP A 1 262 ? 36.793 -7.588 13.213 1.00 76.50 262 ASP A N 1
ATOM 2158 C CA . ASP A 1 262 ? 38.180 -8.067 13.280 1.00 76.50 262 ASP A CA 1
ATOM 2159 C C . ASP A 1 262 ? 38.275 -9.589 13.383 1.00 76.50 262 ASP A C 1
ATOM 2161 O O . ASP A 1 262 ? 39.152 -10.197 12.768 1.00 76.50 262 ASP A O 1
ATOM 2165 N N . ALA A 1 263 ? 37.365 -10.217 14.131 1.00 76.56 263 ALA A N 1
ATOM 2166 C CA . ALA A 1 263 ? 37.267 -11.671 14.168 1.00 76.56 263 ALA A CA 1
ATOM 2167 C C . ALA A 1 263 ? 36.842 -12.236 12.803 1.00 76.56 263 ALA A C 1
ATOM 2169 O O . ALA A 1 263 ? 37.441 -13.201 12.327 1.00 76.56 263 ALA A O 1
ATOM 2170 N N . ALA A 1 264 ? 35.865 -11.604 12.147 1.00 76.75 264 ALA A N 1
ATOM 2171 C CA . ALA A 1 264 ? 35.367 -12.038 10.845 1.00 76.75 264 ALA A CA 1
ATOM 2172 C C . ALA A 1 264 ? 36.424 -11.911 9.729 1.00 76.75 264 ALA A C 1
ATOM 2174 O O . ALA A 1 264 ? 36.583 -12.827 8.923 1.00 76.75 264 ALA A O 1
ATOM 2175 N N . LEU A 1 265 ? 37.207 -10.826 9.718 1.00 76.75 265 LEU A N 1
ATOM 2176 C CA . LEU A 1 265 ? 38.284 -10.622 8.742 1.00 76.75 265 LEU A CA 1
ATOM 2177 C C . LEU A 1 265 ? 39.384 -11.687 8.866 1.00 76.75 265 LEU A C 1
ATOM 2179 O O . LEU A 1 265 ? 39.840 -12.222 7.856 1.00 76.75 265 LEU A O 1
ATOM 2183 N N . ARG A 1 266 ? 39.776 -12.057 10.094 1.00 75.50 266 ARG A N 1
ATOM 2184 C CA . ARG A 1 266 ? 40.766 -13.127 10.329 1.00 75.50 266 ARG A CA 1
ATOM 2185 C C . ARG A 1 266 ? 40.298 -14.472 9.772 1.00 75.50 266 ARG A C 1
ATOM 2187 O O . ARG A 1 266 ? 41.083 -15.164 9.131 1.00 75.50 266 ARG A O 1
ATOM 2194 N N . LEU A 1 267 ? 39.022 -14.811 9.964 1.00 69.75 267 LEU A N 1
ATOM 2195 C CA . LEU A 1 267 ? 38.429 -16.047 9.442 1.00 69.75 267 LEU A CA 1
ATOM 2196 C C . LEU A 1 267 ? 38.381 -16.064 7.908 1.00 69.75 267 LEU A C 1
ATOM 2198 O O . LEU A 1 267 ? 38.670 -17.091 7.300 1.00 69.75 267 LEU A O 1
ATOM 2202 N N . GLN A 1 268 ? 38.093 -14.924 7.275 1.00 66.12 268 GLN A N 1
ATOM 2203 C CA . GLN A 1 268 ? 38.101 -14.799 5.815 1.00 66.12 268 GLN A CA 1
ATOM 2204 C C . GLN A 1 268 ? 39.513 -14.943 5.223 1.00 66.12 268 GLN A C 1
ATOM 2206 O O . GLN A 1 268 ? 39.674 -15.526 4.154 1.00 66.12 268 GLN A O 1
ATOM 2211 N N . THR A 1 269 ? 40.544 -14.461 5.929 1.00 59.41 269 THR A N 1
ATOM 2212 C CA . THR A 1 269 ? 41.940 -14.567 5.462 1.00 59.41 269 THR A CA 1
ATOM 2213 C C . THR A 1 269 ? 42.501 -15.980 5.655 1.00 59.41 269 THR A C 1
ATOM 2215 O O . THR A 1 269 ? 43.310 -16.438 4.853 1.00 59.41 269 THR A O 1
ATOM 2218 N N . ALA A 1 270 ? 42.034 -16.699 6.681 1.00 54.19 270 ALA A N 1
ATOM 2219 C CA . ALA A 1 270 ? 42.397 -18.093 6.930 1.00 54.19 270 ALA A CA 1
ATOM 2220 C C . ALA A 1 270 ? 41.808 -19.077 5.893 1.00 54.19 270 ALA A C 1
ATOM 2222 O O . ALA A 1 270 ? 42.318 -20.182 5.741 1.00 54.19 270 ALA A O 1
ATOM 2223 N N . GLY A 1 271 ? 40.770 -18.679 5.146 1.00 47.69 271 GLY A N 1
ATOM 2224 C CA . GLY A 1 271 ? 40.086 -19.514 4.147 1.00 47.69 271 GLY A CA 1
ATOM 2225 C C . GLY A 1 271 ? 40.770 -19.641 2.776 1.00 47.69 271 GLY A C 1
ATOM 2226 O O . GLY A 1 271 ? 40.207 -20.282 1.891 1.00 47.69 271 GLY A O 1
ATOM 2227 N N . HIS A 1 272 ? 41.956 -19.049 2.572 1.00 35.97 272 HIS A N 1
ATOM 2228 C CA . HIS A 1 272 ? 42.689 -19.076 1.293 1.00 35.97 272 HIS A CA 1
ATOM 2229 C C . HIS A 1 272 ? 44.049 -19.799 1.322 1.00 35.97 272 HIS A C 1
ATOM 2231 O O . HIS A 1 272 ? 44.839 -19.643 0.395 1.00 35.97 272 HIS A O 1
ATOM 2237 N N . SER A 1 273 ? 44.309 -20.657 2.312 1.00 31.42 273 SER A N 1
ATOM 2238 C CA . SER A 1 273 ? 45.398 -21.641 2.223 1.00 31.42 273 SER A CA 1
ATOM 2239 C C . SER A 1 273 ? 44.842 -23.046 2.416 1.00 31.42 273 SER A C 1
ATOM 2241 O O . SER A 1 273 ? 44.487 -23.437 3.524 1.00 31.42 273 SER A O 1
ATOM 2243 N N . THR A 1 274 ? 44.741 -23.806 1.328 1.00 35.03 274 THR A N 1
ATOM 2244 C CA . THR A 1 274 ? 44.500 -25.256 1.372 1.00 35.03 274 THR A CA 1
ATOM 2245 C C . THR A 1 274 ? 45.789 -26.065 1.227 1.00 35.03 274 THR A C 1
ATOM 2247 O O . THR A 1 274 ? 45.697 -27.229 0.862 1.00 35.03 274 THR A O 1
ATOM 2250 N N . ASP A 1 275 ? 46.965 -25.496 1.527 1.00 32.94 275 ASP A N 1
ATOM 2251 C CA . ASP A 1 275 ? 48.242 -26.228 1.416 1.00 32.94 275 ASP A CA 1
ATOM 2252 C C . ASP A 1 275 ? 49.038 -26.389 2.722 1.00 32.94 275 ASP A C 1
ATOM 2254 O O . ASP A 1 275 ? 50.005 -27.141 2.727 1.00 32.94 275 ASP A O 1
ATOM 2258 N N . ASP A 1 276 ? 48.601 -25.832 3.856 1.00 33.41 276 ASP A N 1
ATOM 2259 C CA . ASP A 1 276 ? 49.287 -26.045 5.143 1.00 33.41 276 ASP A CA 1
ATOM 2260 C C . ASP A 1 276 ? 48.377 -26.725 6.176 1.00 33.41 276 ASP A C 1
ATOM 2262 O O . ASP A 1 276 ? 48.013 -26.169 7.210 1.00 33.41 276 ASP A O 1
ATOM 2266 N N . ILE A 1 277 ? 48.017 -27.982 5.904 1.00 43.66 277 ILE A N 1
ATOM 2267 C CA . ILE A 1 277 ? 47.692 -28.951 6.959 1.00 43.66 277 ILE A CA 1
ATOM 2268 C C . ILE A 1 277 ? 48.799 -29.993 6.947 1.00 43.66 277 ILE A C 1
ATOM 2270 O O . ILE A 1 277 ? 48.625 -31.025 6.319 1.00 43.66 277 ILE A O 1
ATOM 2274 N N . LEU A 1 278 ? 49.914 -29.723 7.630 1.00 40.22 278 LEU A N 1
ATOM 2275 C CA . LEU A 1 278 ? 50.765 -30.721 8.293 1.00 40.22 278 LEU A CA 1
ATOM 2276 C C . LEU A 1 278 ? 51.750 -30.010 9.246 1.00 40.22 278 LEU A C 1
ATOM 2278 O O . LEU A 1 278 ? 52.954 -30.010 9.011 1.00 40.22 278 LEU A O 1
ATOM 2282 N N . ASP A 1 279 ? 51.260 -29.441 10.351 1.00 34.66 279 ASP A N 1
ATOM 2283 C CA . ASP A 1 279 ? 52.105 -29.259 11.541 1.00 34.66 279 ASP A CA 1
ATOM 2284 C C . ASP A 1 279 ? 51.264 -29.361 12.834 1.00 34.66 279 ASP A C 1
ATOM 2286 O O . ASP A 1 279 ? 50.432 -28.487 13.088 1.00 34.66 279 ASP A O 1
ATOM 2290 N N . PRO A 1 280 ? 51.395 -30.435 13.642 1.00 36.41 280 PRO A N 1
ATOM 2291 C CA . PRO A 1 280 ? 50.603 -30.613 14.860 1.00 36.41 280 PRO A CA 1
ATOM 2292 C C . PRO A 1 280 ? 51.014 -29.727 16.047 1.00 36.41 280 PRO A C 1
ATOM 2294 O O . PRO A 1 280 ? 50.364 -29.828 17.085 1.00 36.41 280 PRO A O 1
ATOM 2297 N N . ASP A 1 281 ? 52.041 -28.875 15.936 1.00 35.81 281 ASP A N 1
ATOM 2298 C CA . ASP A 1 281 ? 52.628 -28.194 17.105 1.00 35.81 281 ASP A CA 1
ATOM 2299 C C . ASP A 1 281 ? 52.515 -26.654 17.129 1.00 35.81 281 ASP A C 1
ATOM 2301 O O . ASP A 1 281 ? 53.080 -26.008 18.018 1.00 35.81 281 ASP A O 1
ATOM 2305 N N . PHE A 1 282 ? 51.721 -26.023 16.256 1.00 31.89 282 PHE A N 1
ATOM 2306 C CA . PHE A 1 282 ? 51.503 -24.569 16.338 1.00 31.89 282 PHE A CA 1
ATOM 2307 C C . PHE A 1 282 ? 50.311 -24.190 17.236 1.00 31.89 282 PHE A C 1
ATOM 2309 O O . PHE A 1 282 ? 49.209 -23.879 16.787 1.00 31.89 282 PHE A O 1
ATOM 2316 N N . VAL A 1 283 ? 50.543 -24.206 18.551 1.00 34.62 283 VAL A N 1
ATOM 2317 C CA . VAL A 1 283 ? 49.627 -23.654 19.562 1.00 34.62 283 VAL A CA 1
ATOM 2318 C C . VAL A 1 283 ? 49.857 -22.144 19.681 1.00 34.62 283 VAL A C 1
ATOM 2320 O O . VAL A 1 283 ? 50.746 -21.717 20.421 1.00 34.62 283 VAL A O 1
ATOM 2323 N N . ASP A 1 284 ? 49.042 -21.322 19.012 1.00 30.45 284 ASP A N 1
ATOM 2324 C CA . ASP A 1 284 ? 48.998 -19.886 19.314 1.00 30.45 284 ASP A CA 1
ATOM 2325 C C . ASP A 1 284 ? 48.053 -19.606 20.496 1.00 30.45 284 ASP A C 1
ATOM 2327 O O . ASP A 1 284 ? 46.846 -19.864 20.480 1.00 30.45 284 ASP A O 1
ATOM 2331 N N . LYS A 1 285 ? 48.657 -19.096 21.569 1.00 35.22 285 LYS A N 1
ATOM 2332 C CA . LYS A 1 285 ? 48.047 -18.748 22.850 1.00 35.22 285 LYS A CA 1
ATOM 2333 C C . LYS A 1 285 ? 47.529 -17.313 22.796 1.00 35.22 285 LYS A C 1
ATOM 2335 O O . LYS A 1 285 ? 48.183 -16.405 23.301 1.00 35.22 285 LYS A O 1
ATOM 2340 N N . SER A 1 286 ? 46.328 -17.100 22.266 1.00 31.72 286 SER A N 1
ATOM 2341 C CA . SER A 1 286 ? 45.568 -15.866 22.539 1.00 31.72 286 SER A CA 1
ATOM 2342 C C . SER A 1 286 ? 44.060 -16.014 22.280 1.00 31.72 286 SER A C 1
ATOM 2344 O O . SER A 1 286 ? 43.459 -15.281 21.501 1.00 31.72 286 SER A O 1
ATOM 2346 N N . ALA A 1 287 ? 43.413 -16.945 22.988 1.00 27.86 287 ALA A N 1
ATOM 2347 C CA . ALA A 1 287 ? 41.954 -17.051 23.047 1.00 27.86 287 ALA A CA 1
ATOM 2348 C C . ALA A 1 287 ? 41.462 -17.022 24.511 1.00 27.86 287 ALA A C 1
ATOM 2350 O O . ALA A 1 287 ? 41.654 -17.982 25.246 1.00 27.86 287 ALA A O 1
ATOM 2351 N N . PHE A 1 288 ? 40.834 -15.893 24.874 1.00 27.69 288 PHE A N 1
ATOM 2352 C CA . PHE A 1 288 ? 39.904 -15.609 25.989 1.00 27.69 288 PHE A CA 1
ATOM 2353 C C . PHE A 1 288 ? 40.267 -15.950 27.452 1.00 27.69 288 PHE A C 1
ATOM 2355 O O . PHE A 1 288 ? 40.575 -17.090 27.784 1.00 27.69 288 PHE A O 1
ATOM 2362 N N . PRO A 1 289 ? 39.954 -15.038 28.396 1.00 30.16 289 PRO A N 1
ATOM 2363 C CA . PRO A 1 289 ? 39.387 -15.415 29.679 1.00 30.16 289 PRO A CA 1
ATOM 2364 C C . PRO A 1 289 ? 37.856 -15.278 29.621 1.00 30.16 289 PRO A C 1
ATOM 2366 O O . PRO A 1 289 ? 37.307 -14.178 29.668 1.00 30.16 289 PRO A O 1
ATOM 2369 N N . PHE A 1 290 ? 37.158 -16.413 29.542 1.00 26.58 290 PHE A N 1
ATOM 2370 C CA . PHE A 1 290 ? 35.791 -16.524 30.050 1.00 26.58 290 PHE A CA 1
ATOM 2371 C C . PHE A 1 290 ? 35.874 -16.630 31.577 1.00 26.58 290 PHE A C 1
ATOM 2373 O O . PHE A 1 290 ? 36.384 -17.615 32.106 1.00 26.58 290 PHE A O 1
ATOM 2380 N N . GLY A 1 291 ? 35.386 -15.608 32.277 1.00 24.73 291 GLY A N 1
ATOM 2381 C CA . GLY A 1 291 ? 35.174 -15.626 33.722 1.00 24.73 291 GLY A CA 1
ATOM 2382 C C . GLY A 1 291 ? 33.699 -15.843 34.035 1.00 24.73 291 GLY A C 1
ATOM 2383 O O . GLY A 1 291 ? 32.894 -14.926 33.910 1.00 24.73 291 GLY A O 1
ATOM 2384 N N . ASN A 1 292 ? 33.367 -17.071 34.421 1.00 27.17 292 ASN A N 1
ATOM 2385 C CA . ASN A 1 292 ? 32.143 -17.438 35.123 1.00 27.17 292 ASN A CA 1
ATOM 2386 C C . ASN A 1 292 ? 32.276 -16.934 36.569 1.00 27.17 292 ASN A C 1
ATOM 2388 O O . ASN A 1 292 ? 33.088 -17.494 37.298 1.00 27.17 292 ASN A O 1
ATOM 2392 N N . GLU A 1 293 ? 31.492 -15.946 37.008 1.00 26.52 293 GLU A N 1
ATOM 2393 C CA . GLU A 1 293 ? 31.240 -15.749 38.441 1.00 26.52 293 GLU A CA 1
ATOM 2394 C C . GLU A 1 293 ? 29.778 -15.404 38.732 1.00 26.52 293 GLU A C 1
ATOM 2396 O O . GLU A 1 293 ? 29.091 -14.662 38.031 1.00 26.52 293 GLU A O 1
ATOM 2401 N N . SER A 1 294 ? 29.328 -16.066 39.785 1.00 24.73 294 SER A N 1
ATOM 2402 C CA . SER A 1 294 ? 27.985 -16.218 40.302 1.00 24.73 294 SER A CA 1
ATOM 2403 C C . SER A 1 294 ? 27.427 -14.946 40.945 1.00 24.73 294 SER A C 1
ATOM 2405 O O . SER A 1 294 ? 28.157 -14.062 41.377 1.00 24.73 294 SER A O 1
ATOM 2407 N N . ARG A 1 295 ? 26.094 -14.934 41.066 1.00 28.98 295 ARG A N 1
ATOM 2408 C CA . ARG A 1 295 ? 25.262 -14.124 41.973 1.00 28.98 295 ARG A CA 1
ATOM 2409 C C . ARG A 1 295 ? 26.008 -13.567 43.197 1.00 28.98 295 ARG A C 1
ATOM 2411 O O . ARG A 1 295 ? 26.436 -14.357 44.029 1.00 28.98 295 ARG A O 1
ATOM 2418 N N . ASP A 1 296 ? 25.949 -12.248 43.396 1.00 23.52 296 ASP A N 1
ATOM 2419 C CA . ASP A 1 296 ? 25.458 -11.725 44.673 1.00 23.52 296 ASP A CA 1
ATOM 2420 C C . ASP A 1 296 ? 24.965 -10.270 44.632 1.00 23.52 296 ASP A C 1
ATOM 2422 O O . ASP A 1 296 ? 25.415 -9.419 43.868 1.00 23.52 296 ASP A O 1
ATOM 2426 N N . SER A 1 297 ? 23.975 -10.037 45.488 1.00 25.17 297 SER A N 1
ATOM 2427 C CA . SER A 1 297 ? 23.222 -8.809 45.734 1.00 25.17 297 SER A CA 1
ATOM 2428 C C . SER A 1 297 ? 24.086 -7.621 46.180 1.00 25.17 297 SER A C 1
ATOM 2430 O O . SER A 1 297 ? 24.956 -7.785 47.034 1.00 25.17 297 SER A O 1
ATOM 2432 N N . LYS A 1 298 ? 23.748 -6.402 45.719 1.00 22.78 298 LYS A N 1
ATOM 2433 C CA . LYS A 1 298 ? 23.675 -5.207 46.587 1.00 22.78 298 LYS A CA 1
ATOM 2434 C C . LYS A 1 298 ? 22.955 -4.026 45.930 1.00 22.78 298 LYS A C 1
ATOM 2436 O O . LYS A 1 298 ? 23.389 -3.462 44.932 1.00 22.78 298 LYS A O 1
ATOM 2441 N N . TYR A 1 299 ? 21.865 -3.636 46.585 1.00 22.98 299 TYR A N 1
ATOM 2442 C CA . TYR A 1 299 ? 21.186 -2.349 46.481 1.00 22.98 299 TYR A CA 1
ATOM 2443 C C . TYR A 1 299 ? 22.168 -1.169 46.524 1.00 22.98 299 TYR A C 1
ATOM 2445 O O . TYR A 1 299 ? 22.935 -1.047 47.479 1.00 22.98 299 TYR A O 1
ATOM 2453 N N . VAL A 1 300 ? 22.035 -0.228 45.588 1.00 23.52 300 VAL A N 1
ATOM 2454 C CA . VAL A 1 300 ? 22.480 1.158 45.783 1.00 23.52 300 VAL A CA 1
ATOM 2455 C C . VAL A 1 300 ? 21.309 2.086 45.470 1.00 23.52 300 VAL A C 1
ATOM 2457 O O . VAL A 1 300 ? 20.867 2.207 44.332 1.00 23.52 300 VAL A O 1
ATOM 2460 N N . LYS A 1 301 ? 20.783 2.710 46.528 1.00 25.02 301 LYS A N 1
ATOM 2461 C CA . LYS A 1 301 ? 19.831 3.824 46.483 1.00 25.02 301 LYS A CA 1
ATOM 2462 C C . LYS A 1 301 ? 20.547 5.086 45.998 1.00 25.02 301 LYS A C 1
ATOM 2464 O O . LYS A 1 301 ? 21.592 5.416 46.553 1.00 25.02 301 LYS A O 1
ATOM 2469 N N . VAL A 1 302 ? 19.925 5.852 45.101 1.00 26.52 302 VAL A N 1
ATOM 2470 C CA . VAL A 1 302 ? 20.178 7.298 44.958 1.00 26.52 302 VAL A CA 1
ATOM 2471 C C . VAL A 1 302 ? 18.818 8.022 44.853 1.00 26.52 302 VAL A C 1
ATOM 2473 O O . VAL A 1 302 ? 17.917 7.477 44.216 1.00 26.52 302 VAL A O 1
ATOM 2476 N N . PRO A 1 303 ? 18.604 9.166 45.541 1.00 26.14 303 PRO A N 1
ATOM 2477 C CA . PRO A 1 303 ? 17.279 9.699 45.890 1.00 26.14 303 PRO A CA 1
ATOM 2478 C C . PRO A 1 303 ? 16.655 10.627 44.825 1.00 26.14 303 PRO A C 1
ATOM 2480 O O . PRO A 1 303 ? 17.339 11.035 43.887 1.00 26.14 303 PRO A O 1
ATOM 2483 N N . PRO A 1 304 ? 15.370 11.009 44.995 1.00 31.08 304 PRO A N 1
ATOM 2484 C CA . PRO A 1 304 ? 14.604 11.808 44.045 1.00 31.08 304 PRO A CA 1
ATOM 2485 C C . PRO A 1 304 ? 14.731 13.316 44.318 1.00 31.08 304 PRO A C 1
ATOM 2487 O O . PRO A 1 304 ? 14.701 13.729 45.475 1.00 31.08 304 PRO A O 1
ATOM 2490 N N . ALA A 1 305 ? 14.813 14.112 43.244 1.00 24.16 305 ALA A N 1
ATOM 2491 C CA . ALA A 1 305 ? 14.266 15.471 43.068 1.00 24.16 305 ALA A CA 1
ATOM 2492 C C . ALA A 1 305 ? 15.196 16.365 42.232 1.00 24.16 305 ALA A C 1
ATOM 2494 O O . ALA A 1 305 ? 16.185 16.892 42.730 1.00 24.16 305 ALA A O 1
ATOM 2495 N N . THR A 1 306 ? 14.808 16.634 40.984 1.00 24.84 306 THR A N 1
ATOM 2496 C CA . THR A 1 306 ? 14.549 18.011 40.517 1.00 24.84 306 THR A CA 1
ATOM 2497 C C . THR A 1 306 ? 13.809 17.964 39.180 1.00 24.84 306 THR A C 1
ATOM 2499 O O . THR A 1 306 ? 14.384 17.916 38.099 1.00 24.84 306 THR A O 1
ATOM 2502 N N . VAL A 1 307 ? 12.481 17.976 39.278 1.00 30.86 307 VAL A N 1
ATOM 2503 C CA . VAL A 1 307 ? 11.598 18.458 38.216 1.00 30.86 307 VAL A CA 1
ATOM 2504 C C . VAL A 1 307 ? 11.649 19.982 38.271 1.00 30.86 307 VAL A C 1
ATOM 2506 O O . VAL A 1 307 ? 11.354 20.530 39.328 1.00 30.86 307 VAL A O 1
ATOM 2509 N N . ALA A 1 308 ? 12.003 20.640 37.162 1.00 25.12 308 ALA A N 1
ATOM 2510 C CA . ALA A 1 308 ? 11.443 21.916 36.681 1.00 25.12 308 ALA A CA 1
ATOM 2511 C C . ALA A 1 308 ? 12.478 22.722 35.882 1.00 25.12 308 ALA A C 1
ATOM 2513 O O . ALA A 1 308 ? 13.333 23.374 36.468 1.00 25.12 308 ALA A O 1
ATOM 2514 N N . ALA A 1 309 ? 12.334 22.726 34.553 1.00 24.48 309 ALA A N 1
ATOM 2515 C CA . ALA A 1 309 ? 12.358 23.916 33.690 1.00 24.48 309 ALA A CA 1
ATOM 2516 C C . ALA A 1 309 ? 12.791 23.536 32.269 1.00 24.48 309 ALA A C 1
ATOM 2518 O O . ALA A 1 309 ? 13.974 23.491 31.967 1.00 24.48 309 ALA A O 1
ATOM 2519 N N . LEU A 1 310 ? 11.804 23.296 31.404 1.00 26.19 310 LEU A N 1
ATOM 2520 C CA . LEU A 1 310 ? 11.712 23.863 30.052 1.00 26.19 310 LEU A CA 1
ATOM 2521 C C . LEU A 1 310 ? 10.328 23.492 29.496 1.00 26.19 310 LEU A C 1
ATOM 2523 O O . LEU A 1 310 ? 10.139 22.554 28.730 1.00 26.19 310 LEU A O 1
ATOM 2527 N N . LYS A 1 311 ? 9.316 24.226 29.979 1.00 27.92 311 LYS A N 1
ATOM 2528 C CA . LYS A 1 311 ? 7.990 24.298 29.355 1.00 27.92 311 LYS A CA 1
ATOM 2529 C C . LYS A 1 311 ? 8.057 25.230 28.141 1.00 27.92 311 LYS A C 1
ATOM 2531 O O . LYS A 1 311 ? 8.677 26.285 28.239 1.00 27.92 311 LYS A O 1
ATOM 2536 N N . LYS A 1 312 ? 7.211 24.904 27.154 1.00 25.50 312 LYS A N 1
ATOM 2537 C CA . LYS A 1 312 ? 6.491 25.769 26.191 1.00 25.50 312 LYS A CA 1
ATOM 2538 C C . LYS A 1 312 ? 6.910 25.592 24.729 1.00 25.50 312 LYS A C 1
ATOM 2540 O O . LYS A 1 312 ? 7.647 26.406 24.191 1.00 25.50 312 LYS A O 1
ATOM 2545 N N . HIS A 1 313 ? 6.255 24.649 24.054 1.00 28.08 313 HIS A N 1
ATOM 2546 C CA . HIS A 1 313 ? 5.737 24.928 22.717 1.00 28.08 313 HIS A CA 1
ATOM 2547 C C . HIS A 1 313 ? 4.210 24.984 22.780 1.00 28.08 313 HIS A C 1
ATOM 2549 O O . HIS A 1 313 ? 3.560 24.153 23.410 1.00 28.08 313 HIS A O 1
ATOM 2555 N N . GLN A 1 314 ? 3.678 26.069 22.226 1.00 27.58 314 GLN A N 1
ATOM 2556 C CA . GLN A 1 314 ? 2.270 26.434 22.201 1.00 27.58 314 GLN A CA 1
ATOM 2557 C C . GLN A 1 314 ? 1.476 25.404 21.390 1.00 27.58 314 GLN A C 1
ATOM 2559 O O . GLN A 1 314 ? 1.794 25.156 20.230 1.00 27.58 314 GLN A O 1
ATOM 2564 N N . ALA A 1 315 ? 0.431 24.842 21.994 1.00 27.55 315 ALA A N 1
ATOM 2565 C CA . ALA A 1 315 ? -0.602 24.119 21.270 1.00 27.55 315 ALA A CA 1
ATOM 2566 C C . ALA A 1 315 ? -1.405 25.121 20.424 1.00 27.55 315 ALA A C 1
ATOM 2568 O O . ALA A 1 315 ? -1.933 26.101 20.958 1.00 27.55 315 ALA A O 1
ATOM 2569 N N . LYS A 1 316 ? -1.472 24.891 19.110 1.00 27.02 316 LYS A N 1
ATOM 2570 C CA . LYS A 1 316 ? -2.497 25.501 18.254 1.00 27.02 316 LYS A CA 1
ATOM 2571 C C . LYS A 1 316 ? -3.840 24.796 18.507 1.00 27.02 316 LYS A C 1
ATOM 2573 O O . LYS A 1 316 ? -3.821 23.614 18.848 1.00 27.02 316 LYS A O 1
ATOM 2578 N N . PRO A 1 317 ? -4.985 25.480 18.339 1.00 29.12 317 PRO A N 1
ATOM 2579 C CA . PRO A 1 317 ? -6.293 24.849 18.461 1.00 29.12 317 PRO A CA 1
ATOM 2580 C C . PRO A 1 317 ? -6.447 23.831 17.328 1.00 29.12 317 PRO A C 1
ATOM 2582 O O . PRO A 1 317 ? -6.354 24.194 16.158 1.00 29.12 317 PRO A O 1
ATOM 2585 N N . GLN A 1 318 ? -6.623 22.561 17.679 1.00 30.66 318 GLN A N 1
ATOM 2586 C CA . GLN A 1 318 ? -7.031 21.519 16.746 1.00 30.66 318 GLN A CA 1
ATOM 2587 C C . GLN A 1 318 ? -8.556 21.619 16.636 1.00 30.66 318 GLN A C 1
ATOM 2589 O O . GLN A 1 318 ? -9.264 21.288 17.586 1.00 30.66 318 GLN A O 1
ATOM 2594 N N . GLU A 1 319 ? -9.059 22.138 15.516 1.00 33.81 319 GLU A N 1
ATOM 2595 C CA . GLU A 1 319 ? -10.441 21.879 15.113 1.00 33.81 319 GLU A CA 1
ATOM 2596 C C . GLU A 1 319 ? -10.563 20.364 14.917 1.00 33.81 319 GLU A C 1
ATOM 2598 O O . GLU A 1 319 ? -9.806 19.760 14.154 1.00 33.81 319 GLU A O 1
ATOM 2603 N N . SER A 1 320 ? -11.439 19.738 15.698 1.00 32.12 320 SER A N 1
ATOM 2604 C CA . SER A 1 320 ? -11.737 18.313 15.615 1.00 32.12 320 SER A CA 1
ATOM 2605 C C . SER A 1 320 ? -12.424 18.036 14.281 1.00 32.12 320 SER A C 1
ATOM 2607 O O . SER A 1 320 ? -13.605 18.335 14.127 1.00 32.12 320 SER A O 1
ATOM 2609 N N . ILE A 1 321 ? -11.677 17.487 13.325 1.00 41.78 321 ILE A N 1
ATOM 2610 C CA . ILE A 1 321 ? -12.253 16.865 12.132 1.00 41.78 321 ILE A CA 1
ATOM 2611 C C . ILE A 1 321 ? -13.042 15.651 12.633 1.00 41.78 321 ILE A C 1
ATOM 2613 O O . ILE A 1 321 ? -12.488 14.819 13.356 1.00 41.78 321 ILE A O 1
ATOM 2617 N N . GLU A 1 322 ? -14.338 15.604 12.329 1.00 45.09 322 GLU A N 1
ATOM 2618 C CA . GLU A 1 322 ? -15.209 14.482 12.680 1.00 45.09 322 GLU A CA 1
ATOM 2619 C C . GLU A 1 322 ? -14.609 13.177 12.136 1.00 45.09 322 GLU A C 1
ATOM 2621 O O . GLU A 1 322 ? -14.173 13.094 10.989 1.00 45.09 322 GLU A O 1
ATOM 2626 N N . GLU A 1 323 ? -14.513 12.165 12.996 1.00 49.91 323 GLU A N 1
ATOM 2627 C CA . GLU A 1 323 ? -13.971 10.856 12.643 1.00 49.91 323 GLU A CA 1
ATOM 2628 C C . GLU A 1 323 ? -14.853 10.231 11.550 1.00 49.91 323 GLU A C 1
ATOM 2630 O O . GLU A 1 323 ? -16.058 10.065 11.742 1.00 49.91 323 GLU A O 1
ATOM 2635 N N . ILE A 1 324 ? -14.271 9.920 10.385 1.00 56.59 324 ILE A N 1
ATOM 2636 C CA . ILE A 1 324 ? -15.011 9.392 9.230 1.00 56.59 324 ILE A CA 1
ATOM 2637 C C . ILE A 1 324 ? -15.698 8.085 9.637 1.00 56.59 324 ILE A C 1
ATOM 2639 O O . ILE A 1 324 ? -15.046 7.073 9.912 1.00 56.59 324 ILE A O 1
ATOM 2643 N N . THR A 1 325 ? -17.028 8.101 9.666 1.00 60.12 325 THR A N 1
ATOM 2644 C CA . THR A 1 325 ? -17.850 6.964 10.084 1.00 60.12 325 THR A CA 1
ATOM 2645 C C . THR A 1 325 ? -18.030 5.995 8.916 1.00 60.12 325 THR A C 1
ATOM 2647 O O . THR A 1 325 ? -18.927 6.133 8.095 1.00 60.12 325 THR A O 1
ATOM 2650 N N . PHE A 1 326 ? -17.156 4.991 8.821 1.00 76.00 326 PHE A N 1
ATOM 2651 C CA . PHE A 1 326 ? -17.330 3.880 7.883 1.00 76.00 326 PHE A CA 1
ATOM 2652 C C . PHE A 1 326 ? -17.539 2.562 8.627 1.00 76.00 326 PHE A C 1
ATOM 2654 O O . PHE A 1 326 ? -16.661 2.090 9.356 1.00 76.00 326 PHE A O 1
ATOM 2661 N N . THR A 1 327 ? -18.687 1.928 8.401 1.00 77.12 327 THR A N 1
ATOM 2662 C CA . THR A 1 327 ? -19.067 0.680 9.056 1.00 77.12 327 THR A CA 1
ATOM 2663 C C . THR A 1 327 ? -18.728 -0.519 8.179 1.00 77.12 327 THR A C 1
ATOM 2665 O O . THR A 1 327 ? -19.367 -0.795 7.164 1.00 77.12 327 THR A O 1
ATOM 2668 N N . LEU A 1 328 ? -17.776 -1.342 8.614 1.00 76.19 328 LEU A N 1
ATOM 2669 C CA . LEU A 1 328 ? -17.532 -2.631 7.973 1.00 76.19 328 LEU A CA 1
ATOM 2670 C C . LEU A 1 328 ? -18.656 -3.624 8.332 1.00 76.19 328 LEU A C 1
ATOM 2672 O O . LEU A 1 328 ? -18.722 -4.121 9.454 1.00 76.19 328 LEU A O 1
ATOM 2676 N N . ARG A 1 329 ? -19.552 -3.924 7.381 1.00 78.06 329 ARG A N 1
ATOM 2677 C CA . ARG A 1 329 ? -20.729 -4.793 7.620 1.00 78.06 329 ARG A CA 1
ATOM 2678 C C . ARG A 1 329 ? -20.434 -6.296 7.616 1.00 78.06 329 ARG A C 1
ATOM 2680 O O . ARG A 1 329 ? -21.223 -7.065 8.159 1.00 78.06 329 ARG A O 1
ATOM 2687 N N . GLY A 1 330 ? -19.323 -6.713 7.013 1.00 70.00 330 GLY A N 1
ATOM 2688 C CA . GLY A 1 330 ? -18.939 -8.121 6.931 1.00 70.00 330 GLY A CA 1
ATOM 2689 C C . GLY A 1 330 ? -18.426 -8.624 8.274 1.00 70.00 330 GLY A C 1
ATOM 2690 O O . GLY A 1 330 ? -17.545 -8.003 8.866 1.00 70.00 330 GLY A O 1
ATOM 2691 N N . LYS A 1 331 ? -18.966 -9.742 8.763 1.00 73.06 331 LYS A N 1
ATOM 2692 C CA . LYS A 1 331 ? -18.505 -10.392 10.004 1.00 73.06 331 LYS A CA 1
ATOM 2693 C C . LYS A 1 331 ? -17.536 -11.539 9.727 1.00 73.06 331 LYS A C 1
ATOM 2695 O O . LYS A 1 331 ? -16.906 -12.057 10.648 1.00 73.06 331 LYS A O 1
ATOM 2700 N N . SER A 1 332 ? -17.413 -11.948 8.468 1.00 70.19 332 SER A N 1
ATOM 2701 C CA . SER A 1 332 ? -16.591 -13.081 8.062 1.00 70.19 332 SER A CA 1
ATOM 2702 C C . SER A 1 332 ? -15.121 -12.691 7.859 1.00 70.19 332 SER A C 1
ATOM 2704 O O . SER A 1 332 ? -14.773 -11.609 7.390 1.00 70.19 332 SER A O 1
ATOM 2706 N N . SER A 1 333 ? -14.196 -13.610 8.135 1.00 73.75 333 SER A N 1
ATOM 2707 C CA . SER A 1 333 ? -12.747 -13.359 8.001 1.00 73.75 333 SER A CA 1
ATOM 2708 C C . SER A 1 333 ? -12.289 -12.994 6.574 1.00 73.75 333 SER A C 1
ATOM 2710 O O . SER A 1 333 ? -11.221 -12.409 6.392 1.00 73.75 333 SER A O 1
ATOM 2712 N N . TRP A 1 334 ? -13.092 -13.316 5.555 1.00 75.38 334 TRP A N 1
ATOM 2713 C CA . TRP A 1 334 ? -12.808 -13.062 4.139 1.00 75.38 334 TRP A CA 1
ATOM 2714 C C . TRP A 1 334 ? -13.394 -11.743 3.599 1.00 75.38 334 TRP A C 1
ATOM 2716 O O . TRP A 1 334 ? -12.963 -11.293 2.533 1.00 75.38 334 TRP A O 1
ATOM 2726 N N . ASN A 1 335 ? -14.333 -11.106 4.314 1.00 77.06 335 ASN A N 1
ATOM 2727 C CA . ASN A 1 335 ? -14.919 -9.804 3.958 1.00 77.06 335 ASN A CA 1
ATOM 2728 C C . ASN A 1 335 ? -14.627 -8.688 4.981 1.00 77.06 335 ASN A C 1
ATOM 2730 O O . ASN A 1 335 ? -15.282 -7.652 4.989 1.00 77.06 335 ASN A O 1
ATOM 2734 N N . THR A 1 336 ? -13.579 -8.883 5.787 1.00 75.69 336 THR A N 1
ATOM 2735 C CA . THR A 1 336 ? -13.094 -7.959 6.833 1.00 75.69 336 THR A CA 1
ATOM 2736 C C . THR A 1 336 ? -11.720 -7.344 6.523 1.00 75.69 336 THR A C 1
ATOM 2738 O O . THR A 1 336 ? -11.125 -6.656 7.348 1.00 75.69 336 THR A O 1
ATOM 2741 N N . ARG A 1 337 ? -11.182 -7.600 5.324 1.00 80.25 337 ARG A N 1
ATOM 2742 C CA . ARG A 1 337 ? -9.860 -7.141 4.853 1.00 80.25 337 ARG A CA 1
ATOM 2743 C C . ARG A 1 337 ? -9.994 -6.378 3.534 1.00 80.25 337 ARG A C 1
ATOM 2745 O O . ARG A 1 337 ? -11.094 -6.210 3.019 1.00 80.25 337 ARG A O 1
ATOM 2752 N N . GLU A 1 338 ? -8.884 -5.940 2.940 1.00 79.69 338 GLU A N 1
ATOM 2753 C CA . GLU A 1 338 ? -8.906 -5.404 1.571 1.00 79.69 338 GLU A CA 1
ATOM 2754 C C . GLU A 1 338 ? -9.613 -6.375 0.602 1.00 79.69 338 GLU A C 1
ATOM 2756 O O . GLU A 1 338 ? -9.338 -7.581 0.631 1.00 79.69 338 GLU A O 1
ATOM 2761 N N . PRO A 1 339 ? -10.503 -5.884 -0.279 1.00 83.75 339 PRO A N 1
ATOM 2762 C CA . PRO A 1 339 ? -10.770 -4.483 -0.638 1.00 83.75 339 PRO A CA 1
ATOM 2763 C C . PRO A 1 339 ? -11.921 -3.810 0.134 1.00 83.75 339 PRO A C 1
ATOM 2765 O O . PRO A 1 339 ? -12.319 -2.707 -0.233 1.00 83.75 339 PRO A O 1
ATOM 2768 N N . TYR A 1 340 ? -12.485 -4.470 1.150 1.00 84.94 340 TYR A N 1
ATOM 2769 C CA . TYR A 1 340 ? -13.618 -3.953 1.932 1.00 84.94 340 TYR A CA 1
ATOM 2770 C C . TYR A 1 340 ? -13.220 -2.801 2.857 1.00 84.94 340 TYR A C 1
ATOM 2772 O O . TYR A 1 340 ? -14.066 -2.016 3.267 1.00 84.94 340 TYR A O 1
ATOM 2780 N N . LEU A 1 341 ? -11.924 -2.699 3.156 1.00 83.12 341 LEU A N 1
ATOM 2781 C CA . LEU A 1 341 ? -11.333 -1.639 3.955 1.00 83.12 341 LEU A CA 1
ATOM 2782 C C . LEU A 1 341 ? -10.486 -0.727 3.063 1.00 83.12 341 LEU A C 1
ATOM 2784 O O . LEU A 1 341 ? -9.668 -1.205 2.271 1.00 83.12 341 LEU A O 1
ATOM 2788 N N . LEU A 1 342 ? -10.669 0.581 3.224 1.00 85.88 342 LEU A N 1
ATOM 2789 C CA . LEU A 1 342 ? -9.882 1.627 2.580 1.00 85.88 342 LEU A CA 1
ATOM 2790 C C . LEU A 1 342 ? -9.331 2.541 3.677 1.00 85.88 342 LEU A C 1
ATOM 2792 O O . LEU A 1 342 ? -10.092 3.126 4.438 1.00 85.88 342 LEU A O 1
ATOM 2796 N N . LYS A 1 343 ? -8.002 2.610 3.793 1.00 85.56 343 LYS A N 1
ATOM 2797 C CA . LYS A 1 343 ? -7.334 3.419 4.819 1.00 85.56 343 LYS A CA 1
ATOM 2798 C C . LYS A 1 343 ? -7.182 4.862 4.354 1.00 85.56 343 LYS A C 1
ATOM 2800 O O . LYS A 1 343 ? -6.701 5.097 3.238 1.00 85.56 343 LYS A O 1
ATOM 2805 N N . ILE A 1 344 ? -7.518 5.783 5.248 1.00 85.88 344 ILE A N 1
ATOM 2806 C CA . ILE A 1 344 ? -7.336 7.222 5.081 1.00 85.88 344 ILE A CA 1
ATOM 2807 C C . ILE A 1 344 ? -6.146 7.671 5.924 1.00 85.88 344 ILE A C 1
ATOM 2809 O O . ILE A 1 344 ? -5.993 7.263 7.075 1.00 85.88 344 ILE A O 1
ATOM 2813 N N . ASP A 1 345 ? -5.284 8.475 5.314 1.00 87.94 345 ASP A N 1
ATOM 2814 C CA . ASP A 1 345 ? -4.195 9.174 5.989 1.00 87.94 345 ASP A CA 1
ATOM 2815 C C . ASP A 1 345 ? -4.695 10.566 6.399 1.00 87.94 345 ASP A C 1
ATOM 2817 O O . ASP A 1 345 ? -4.865 11.443 5.551 1.00 87.94 345 ASP A O 1
ATOM 2821 N N . TYR A 1 346 ? -4.977 10.754 7.692 1.00 84.62 346 TYR A N 1
ATOM 2822 C CA . TYR A 1 346 ? -5.621 11.966 8.209 1.00 84.62 346 TYR A CA 1
ATOM 2823 C C . TYR A 1 346 ? -4.791 13.240 8.006 1.00 84.62 346 TYR A C 1
ATOM 2825 O O . TYR A 1 346 ? -5.361 14.294 7.725 1.00 84.62 346 TYR A O 1
ATOM 2833 N N . ASP A 1 347 ? -3.460 13.153 8.067 1.00 84.62 347 ASP A N 1
ATOM 2834 C CA . ASP A 1 347 ? -2.589 14.317 7.862 1.00 84.62 347 ASP A CA 1
ATOM 2835 C C . ASP A 1 347 ? -2.662 14.795 6.405 1.00 84.62 347 ASP A C 1
ATOM 2837 O O . ASP A 1 347 ? -2.729 15.993 6.109 1.00 84.62 347 ASP A O 1
ATOM 2841 N N . LYS A 1 348 ? -2.688 13.840 5.470 1.00 88.94 348 LYS A N 1
ATOM 2842 C CA . LYS A 1 348 ? -2.865 14.127 4.044 1.00 88.94 348 LYS A CA 1
ATOM 2843 C C . LYS A 1 348 ? -4.287 14.572 3.722 1.00 88.94 348 LYS A C 1
ATOM 2845 O O . LYS A 1 348 ? -4.447 15.465 2.897 1.00 88.94 348 LYS A O 1
ATOM 2850 N N . LEU A 1 349 ? -5.294 14.012 4.386 1.00 89.31 349 LEU A N 1
ATOM 2851 C CA . LEU A 1 349 ? -6.678 14.433 4.213 1.00 89.31 349 LEU A CA 1
ATOM 2852 C C . LEU A 1 349 ? -6.883 15.888 4.647 1.00 89.31 349 LEU A C 1
ATOM 2854 O O . LEU A 1 349 ? -7.486 16.673 3.921 1.00 89.31 349 LEU A O 1
ATOM 2858 N N . GLN A 1 350 ? -6.324 16.281 5.793 1.00 88.88 350 GLN A N 1
ATOM 2859 C CA . GLN A 1 350 ? -6.399 17.665 6.256 1.00 88.88 350 GLN A CA 1
ATOM 2860 C C . GLN A 1 350 ? -5.742 18.628 5.259 1.00 88.88 350 GLN A C 1
ATOM 2862 O O . GLN A 1 350 ? -6.237 19.734 5.031 1.00 88.88 350 GLN A O 1
ATOM 2867 N N . LYS A 1 351 ? -4.642 18.201 4.631 1.00 89.19 351 LYS A N 1
ATOM 2868 C CA . LYS A 1 351 ? -4.009 18.960 3.554 1.00 89.19 351 LYS A CA 1
ATOM 2869 C C . LYS A 1 351 ? -4.897 19.048 2.309 1.00 89.19 351 LYS A C 1
ATOM 2871 O O . LYS A 1 351 ? -5.012 20.134 1.749 1.00 89.19 351 LYS A O 1
ATOM 2876 N N . ASP A 1 352 ? -5.540 17.953 1.906 1.00 91.12 352 ASP A N 1
ATOM 2877 C CA . ASP A 1 352 ? -6.486 17.956 0.786 1.00 91.12 352 ASP A CA 1
ATOM 2878 C C . ASP A 1 352 ? -7.638 18.940 1.048 1.00 91.12 352 ASP A C 1
ATOM 2880 O O . ASP A 1 352 ? -7.938 19.742 0.170 1.00 91.12 352 ASP A O 1
ATOM 2884 N N . TYR A 1 353 ? -8.212 18.972 2.258 1.00 90.56 353 TYR A N 1
ATOM 2885 C CA . TYR A 1 353 ? -9.235 19.954 2.649 1.00 90.56 353 TYR A CA 1
ATOM 2886 C C . TYR A 1 353 ? -8.741 21.403 2.566 1.00 90.56 353 TYR A C 1
ATOM 2888 O O . TYR A 1 353 ? -9.437 22.276 2.042 1.00 90.56 353 TYR A O 1
ATOM 2896 N N . GLN A 1 354 ? -7.522 21.669 3.042 1.00 88.88 354 GLN A N 1
ATOM 2897 C CA . GLN A 1 354 ? -6.911 22.995 2.924 1.00 88.88 354 GLN A CA 1
ATOM 2898 C C . GLN A 1 354 ? -6.730 23.396 1.458 1.00 88.88 354 GLN A C 1
ATOM 2900 O O . GLN A 1 354 ? -7.083 24.512 1.078 1.00 88.88 354 GLN A O 1
ATOM 2905 N N . ASP A 1 355 ? -6.225 22.496 0.617 1.00 88.38 355 ASP A N 1
ATOM 2906 C CA . ASP A 1 355 ? -6.039 22.773 -0.805 1.00 88.38 355 ASP A CA 1
ATOM 2907 C C . ASP A 1 355 ? -7.396 22.952 -1.520 1.00 88.38 355 ASP A C 1
ATOM 2909 O O . ASP A 1 355 ? -7.546 23.883 -2.317 1.00 88.38 355 ASP A O 1
ATOM 2913 N N . LEU A 1 356 ? -8.403 22.140 -1.180 1.00 88.75 356 LEU A N 1
ATOM 2914 C CA . LEU A 1 356 ? -9.774 22.196 -1.701 1.00 88.75 356 LEU A CA 1
ATOM 2915 C C . LEU A 1 356 ? -10.511 23.491 -1.346 1.00 88.75 356 LEU A C 1
ATOM 2917 O O . LEU A 1 356 ? -11.250 24.009 -2.182 1.00 88.75 356 LEU A O 1
ATOM 2921 N N . SER A 1 357 ? -10.239 24.080 -0.178 1.00 85.44 357 SER A N 1
ATOM 2922 C CA . SER A 1 357 ? -10.804 25.381 0.223 1.00 85.44 357 SER A CA 1
ATOM 2923 C C . SER A 1 357 ? -10.422 26.541 -0.708 1.00 85.44 357 SER A C 1
ATOM 2925 O O . SER A 1 357 ? -11.027 27.607 -0.663 1.00 85.44 357 SER A O 1
ATOM 2927 N N . THR A 1 358 ? -9.425 26.337 -1.574 1.00 85.50 358 THR A N 1
ATOM 2928 C CA . THR A 1 358 ? -8.935 27.335 -2.540 1.00 85.50 358 THR A CA 1
ATOM 2929 C C . THR A 1 358 ? -9.168 26.926 -3.996 1.00 85.50 358 THR A C 1
ATOM 2931 O O . THR A 1 358 ? -8.620 27.535 -4.924 1.00 85.50 358 THR A O 1
ATOM 2934 N N . VAL A 1 359 ? -9.956 25.869 -4.216 1.00 89.56 359 VAL A N 1
ATOM 2935 C CA . VAL A 1 359 ? -10.288 25.366 -5.549 1.00 89.56 359 VAL A CA 1
ATOM 2936 C C . VAL A 1 359 ? -11.370 26.230 -6.175 1.00 89.56 359 VAL A C 1
ATOM 2938 O O . VAL A 1 359 ? -12.437 26.437 -5.604 1.00 89.56 359 VAL A O 1
ATOM 2941 N N . PHE A 1 360 ? -11.100 26.697 -7.391 1.00 88.19 360 PHE A N 1
ATOM 2942 C CA . PHE A 1 360 ? -12.009 27.556 -8.152 1.00 88.19 360 PHE A CA 1
ATOM 2943 C C . PHE A 1 360 ? -12.581 26.880 -9.402 1.00 88.19 360 PHE A C 1
ATOM 2945 O O . PHE A 1 360 ? -13.480 27.420 -10.043 1.00 88.19 360 PHE A O 1
ATOM 2952 N N . TYR A 1 361 ? -12.029 25.732 -9.802 1.00 89.62 361 TYR A N 1
ATOM 2953 C CA . TYR A 1 361 ? -12.480 24.971 -10.964 1.00 89.62 361 TYR A CA 1
ATOM 2954 C C . TYR A 1 361 ? -12.013 23.518 -10.867 1.00 89.62 361 TYR A C 1
ATOM 2956 O O . TYR A 1 361 ? -10.994 23.241 -10.240 1.00 89.62 361 TYR A O 1
ATOM 2964 N N . PHE A 1 362 ? -12.699 22.597 -11.536 1.00 91.69 362 PHE A N 1
ATOM 2965 C CA . PHE A 1 362 ? -12.256 21.214 -11.697 1.00 91.69 362 PHE A CA 1
ATOM 2966 C C . PHE A 1 362 ? -12.546 20.711 -13.114 1.00 91.69 362 PHE A C 1
ATOM 2968 O O . PHE A 1 362 ? -13.485 21.151 -13.781 1.00 91.69 362 PHE A O 1
ATOM 2975 N N . LEU A 1 363 ? -11.726 19.776 -13.586 1.00 89.25 363 LEU A N 1
ATOM 2976 C CA . LEU A 1 363 ? -11.852 19.183 -14.914 1.00 89.25 363 LEU A CA 1
ATOM 2977 C C . LEU A 1 363 ? -12.976 18.145 -14.908 1.00 89.25 363 LEU A C 1
ATOM 2979 O O . LEU A 1 363 ? -12.784 17.011 -14.484 1.00 89.25 363 LEU A O 1
ATOM 2983 N N . ASN A 1 364 ? -14.158 18.508 -15.390 1.00 85.75 364 ASN A N 1
ATOM 2984 C CA . ASN A 1 364 ? -15.307 17.599 -15.396 1.00 85.75 364 ASN A CA 1
ATOM 2985 C C . ASN A 1 364 ? -15.377 16.671 -16.627 1.00 85.75 364 ASN A C 1
ATOM 2987 O O . ASN A 1 364 ? -16.229 15.782 -16.666 1.00 85.75 364 ASN A O 1
ATOM 2991 N N . ARG A 1 365 ? -14.516 16.872 -17.635 1.00 81.12 365 ARG A N 1
ATOM 2992 C CA . ARG A 1 365 ? -14.478 16.109 -18.895 1.00 81.12 365 ARG A CA 1
ATOM 2993 C C . ARG A 1 365 ? -13.037 15.932 -19.400 1.00 81.12 365 ARG A C 1
ATOM 2995 O O . ARG A 1 365 ? -12.190 16.750 -19.040 1.00 81.12 365 ARG A O 1
ATOM 3002 N N . PRO A 1 366 ? -12.771 14.909 -20.237 1.00 76.06 366 PRO A N 1
ATOM 3003 C CA . PRO A 1 366 ? -11.480 14.730 -20.904 1.00 76.06 366 PRO A CA 1
ATOM 3004 C C . PRO A 1 366 ? -11.102 15.943 -21.766 1.00 76.06 366 PRO A C 1
ATOM 3006 O O . PRO A 1 366 ? -11.974 16.589 -22.349 1.00 76.06 366 PRO A O 1
ATOM 3009 N N . GLU A 1 367 ? -9.808 16.255 -21.842 1.00 63.84 367 GLU A N 1
ATOM 3010 C CA . GLU A 1 367 ? -9.290 17.495 -22.436 1.00 63.84 367 GLU A CA 1
ATOM 3011 C C . GLU A 1 367 ? -9.607 17.645 -23.941 1.00 63.84 367 GLU A C 1
ATOM 3013 O O . GLU A 1 367 ? -9.044 16.956 -24.790 1.00 63.84 367 GLU A O 1
ATOM 3018 N N . THR A 1 368 ? -10.435 18.636 -24.288 1.00 60.72 368 THR A N 1
ATOM 3019 C CA . THR A 1 368 ? -10.384 19.340 -25.582 1.00 60.72 368 THR A CA 1
ATOM 3020 C C . THR A 1 368 ? -9.827 20.739 -25.322 1.00 60.72 368 THR A C 1
ATOM 3022 O O . THR A 1 368 ? -10.485 21.567 -24.692 1.00 60.72 368 THR A O 1
ATOM 3025 N N . THR A 1 369 ? -8.584 20.978 -25.745 1.00 58.22 369 THR A N 1
ATOM 3026 C CA . THR A 1 369 ? -7.705 22.061 -25.258 1.00 58.22 369 THR A CA 1
ATOM 3027 C C . THR A 1 369 ? -8.276 23.478 -25.375 1.00 58.22 369 THR A C 1
ATOM 3029 O O . THR A 1 369 ? -8.030 24.301 -24.505 1.00 58.22 369 THR A O 1
ATOM 3032 N N . THR A 1 370 ? -9.083 23.778 -26.392 1.00 61.66 370 THR A N 1
ATOM 3033 C CA . THR A 1 370 ? -9.521 25.157 -26.686 1.00 61.66 370 THR A CA 1
ATOM 3034 C C . THR A 1 370 ? -10.681 25.656 -25.816 1.00 61.66 370 THR A C 1
ATOM 3036 O O . THR A 1 370 ? -10.690 26.818 -25.411 1.00 61.66 370 THR A O 1
ATOM 3039 N N . ASP A 1 371 ? -11.643 24.796 -25.476 1.00 66.62 371 ASP A N 1
ATOM 3040 C CA . ASP A 1 371 ? -12.806 25.182 -24.656 1.00 66.62 371 ASP A CA 1
ATOM 3041 C C . ASP A 1 371 ? -12.493 25.195 -23.154 1.00 66.62 371 ASP A C 1
ATOM 3043 O O . ASP A 1 371 ? -13.135 25.906 -22.368 1.00 66.62 371 ASP A O 1
ATOM 3047 N N . LEU A 1 372 ? -11.489 24.412 -22.759 1.00 72.31 372 LEU A N 1
ATOM 3048 C CA . LEU A 1 372 ? -11.098 24.213 -21.374 1.00 72.31 372 LEU A CA 1
ATOM 3049 C C . LEU A 1 372 ? -10.457 25.472 -20.786 1.00 72.31 372 LEU A C 1
ATOM 3051 O O . LEU A 1 372 ? -10.868 25.927 -19.719 1.00 72.31 372 LEU A O 1
ATOM 3055 N N . ASP A 1 373 ? -9.526 26.087 -21.515 1.00 73.12 373 ASP A N 1
ATOM 3056 C CA . ASP A 1 373 ? -8.844 27.294 -21.054 1.00 73.12 373 ASP A CA 1
ATOM 3057 C C . ASP A 1 373 ? -9.846 28.421 -20.835 1.00 73.12 373 ASP A C 1
ATOM 3059 O O . ASP A 1 373 ? -9.906 28.992 -19.750 1.00 73.12 373 ASP A O 1
ATOM 3063 N N . ALA A 1 374 ? -10.739 28.670 -21.796 1.00 77.62 374 ALA A N 1
ATOM 3064 C CA . ALA A 1 374 ? -11.786 29.677 -21.651 1.00 77.62 374 ALA A CA 1
ATOM 3065 C C . ALA A 1 374 ? -12.685 29.435 -20.417 1.00 77.62 374 ALA A C 1
ATOM 3067 O O . ALA A 1 374 ? -13.119 30.392 -19.769 1.00 77.62 374 ALA A O 1
ATOM 3068 N N . ALA A 1 375 ? -12.964 28.176 -20.063 1.00 81.06 375 ALA A N 1
ATOM 3069 C CA . ALA A 1 375 ? -13.744 27.829 -18.875 1.00 81.06 375 ALA A CA 1
ATOM 3070 C C . ALA A 1 375 ? -12.969 28.056 -17.566 1.00 81.06 375 ALA A C 1
ATOM 3072 O O . ALA A 1 375 ? -13.532 28.623 -16.622 1.00 81.06 375 ALA A O 1
ATOM 3073 N N . VAL A 1 376 ? -11.683 27.696 -17.524 1.00 83.88 376 VAL A N 1
ATOM 3074 C CA . VAL A 1 376 ? -10.799 27.972 -16.380 1.00 83.88 376 VAL A CA 1
ATOM 3075 C C . VAL A 1 376 ? -10.651 29.482 -16.183 1.00 83.88 376 VAL A C 1
ATOM 3077 O O . VAL A 1 376 ? -10.826 29.958 -15.063 1.00 83.88 376 VAL A O 1
ATOM 3080 N N . LYS A 1 377 ? -10.432 30.254 -17.263 1.00 79.06 377 LYS A N 1
ATOM 3081 C CA . LYS A 1 377 ? -10.338 31.728 -17.240 1.00 79.06 377 LYS A CA 1
ATOM 3082 C C . LYS A 1 377 ? -11.575 32.359 -16.601 1.00 79.06 377 LYS A C 1
ATOM 3084 O O . LYS A 1 377 ? -11.467 33.138 -15.657 1.00 79.06 377 LYS A O 1
ATOM 3089 N N . ARG A 1 378 ? -12.769 31.987 -17.079 1.00 83.44 378 ARG A N 1
ATOM 3090 C CA . ARG A 1 378 ? -14.043 32.501 -16.543 1.00 83.44 378 ARG A CA 1
ATOM 3091 C C . ARG A 1 378 ? -14.225 32.172 -15.063 1.00 83.44 378 ARG A C 1
ATOM 3093 O O . ARG A 1 378 ? -14.725 33.008 -14.315 1.00 83.44 378 ARG A O 1
ATOM 3100 N N . SER A 1 379 ? -13.833 30.972 -14.648 1.00 84.25 379 SER A N 1
ATOM 3101 C CA . SER A 1 379 ? -13.973 30.522 -13.259 1.00 84.25 379 SER A CA 1
ATOM 3102 C C . SER A 1 379 ? -12.960 31.210 -12.339 1.00 84.25 379 SER A C 1
ATOM 3104 O O . SER A 1 379 ? -13.316 31.631 -11.243 1.00 84.25 379 SER A O 1
ATOM 3106 N N . LEU A 1 380 ? -11.738 31.451 -12.825 1.00 84.88 380 LEU A N 1
ATOM 3107 C CA . LEU A 1 380 ? -10.718 32.216 -12.111 1.00 84.88 380 LEU A CA 1
ATOM 3108 C C . LEU A 1 380 ? -11.149 33.670 -11.882 1.00 84.88 380 LEU A C 1
ATOM 3110 O O . LEU A 1 380 ? -11.017 34.170 -10.771 1.00 84.88 380 LEU A O 1
ATOM 3114 N N . VAL A 1 381 ? -11.708 34.344 -12.896 1.00 83.94 381 VAL A N 1
ATOM 3115 C CA . VAL A 1 381 ? -12.220 35.722 -12.744 1.00 83.94 381 VAL A CA 1
ATOM 3116 C C . VAL A 1 381 ? -13.309 35.788 -11.675 1.00 83.94 381 VAL A C 1
ATOM 3118 O O . VAL A 1 381 ? -13.289 36.688 -10.837 1.00 83.94 381 VAL A O 1
ATOM 3121 N N . LYS A 1 382 ? -14.234 34.819 -11.673 1.00 83.12 382 LYS A N 1
ATOM 3122 C CA . LYS A 1 382 ? -15.286 34.728 -10.651 1.00 83.12 382 LYS A CA 1
ATOM 3123 C C . LYS A 1 382 ? -14.693 34.557 -9.252 1.00 83.12 382 LYS A C 1
ATOM 3125 O O . LYS A 1 382 ? -15.083 35.291 -8.351 1.00 83.12 382 LYS A O 1
ATOM 3130 N N . TYR A 1 383 ? -13.718 33.669 -9.092 1.00 84.94 383 TYR A N 1
ATOM 3131 C CA . TYR A 1 383 ? -13.051 33.441 -7.810 1.00 84.94 383 TYR A CA 1
ATOM 3132 C C . TYR A 1 383 ? -12.237 34.651 -7.331 1.00 84.94 383 TYR A C 1
ATOM 3134 O O . TYR A 1 383 ? -12.301 35.020 -6.166 1.00 84.94 383 TYR A O 1
ATOM 3142 N N . LEU A 1 384 ? -11.524 35.341 -8.228 1.00 83.00 384 LEU A N 1
ATOM 3143 C CA . LEU A 1 384 ? -10.802 36.573 -7.885 1.00 83.00 384 LEU A CA 1
ATOM 3144 C C . LEU A 1 384 ? -11.747 37.725 -7.517 1.00 83.00 384 LEU A C 1
ATOM 3146 O O . LEU A 1 384 ? -11.372 38.593 -6.730 1.00 83.00 384 LEU A O 1
ATOM 3150 N N . SER A 1 385 ? -12.959 37.747 -8.081 1.00 82.94 385 SER A N 1
ATOM 3151 C CA . SER A 1 385 ? -13.992 38.716 -7.703 1.00 82.94 385 SER A CA 1
ATOM 3152 C C . SER A 1 385 ? -14.650 38.395 -6.359 1.00 82.94 385 SER A C 1
ATOM 3154 O O . SER A 1 385 ? -15.082 39.310 -5.663 1.00 82.94 385 SER A O 1
ATOM 3156 N N . ASP A 1 386 ? -14.718 37.114 -5.996 1.00 81.12 386 ASP A N 1
ATOM 3157 C CA . ASP A 1 386 ? -15.379 36.621 -4.793 1.00 81.12 386 ASP A CA 1
ATOM 3158 C C . ASP A 1 386 ? -14.749 35.286 -4.341 1.00 81.12 386 ASP A C 1
ATOM 3160 O O . ASP A 1 386 ? -15.193 34.215 -4.770 1.00 81.12 386 ASP A O 1
ATOM 3164 N N . PRO A 1 387 ? -13.717 35.329 -3.473 1.00 78.62 387 PRO A N 1
ATOM 3165 C CA . PRO A 1 387 ? -12.999 34.134 -3.023 1.00 78.62 387 PRO A CA 1
ATOM 3166 C C . PRO A 1 387 ? -13.840 33.165 -2.185 1.00 78.62 387 PRO A C 1
ATOM 3168 O O . PRO A 1 387 ? -13.388 32.060 -1.906 1.00 78.62 387 PRO A O 1
ATOM 3171 N N . SER A 1 388 ? -15.051 33.561 -1.771 1.00 76.62 388 SER A N 1
ATOM 3172 C CA . SER A 1 388 ? -15.975 32.669 -1.063 1.00 76.62 388 SER A CA 1
ATOM 3173 C C . SER A 1 388 ? -16.618 31.628 -1.987 1.00 76.62 388 SER A C 1
ATOM 3175 O O . SER A 1 388 ? -17.065 30.580 -1.525 1.00 76.62 388 SER A O 1
ATOM 3177 N N . LYS A 1 389 ? -16.627 31.876 -3.305 1.00 75.69 389 LYS A N 1
ATOM 3178 C CA . LYS A 1 389 ? -17.181 30.970 -4.318 1.00 75.69 389 LYS A CA 1
ATOM 3179 C C . LYS A 1 389 ? -16.146 29.939 -4.747 1.00 75.69 389 LYS A C 1
ATOM 3181 O O . LYS A 1 389 ? -15.541 30.049 -5.815 1.00 75.69 389 LYS A O 1
ATOM 3186 N N . THR A 1 390 ? -15.936 28.953 -3.886 1.00 83.81 390 THR A N 1
ATOM 3187 C CA . THR A 1 390 ? -15.131 27.769 -4.204 1.00 83.81 390 THR A CA 1
ATOM 3188 C C . THR A 1 390 ? -15.943 26.781 -5.045 1.00 83.81 390 THR A C 1
ATOM 3190 O O . THR A 1 390 ? -17.171 26.814 -5.043 1.00 83.81 390 THR A O 1
ATOM 3193 N N . ALA A 1 391 ? -15.263 25.892 -5.766 1.00 86.38 391 ALA A N 1
ATOM 3194 C CA . ALA A 1 391 ? -15.906 24.816 -6.524 1.00 86.38 391 ALA A CA 1
ATOM 3195 C C . ALA A 1 391 ? -15.985 23.498 -5.727 1.00 86.38 391 ALA A C 1
ATOM 3197 O O . ALA A 1 391 ? -16.092 22.433 -6.330 1.00 86.38 391 ALA A O 1
ATOM 3198 N N . LEU A 1 392 ? -15.883 23.554 -4.392 1.00 87.62 392 LEU A N 1
ATOM 3199 C CA . LEU A 1 392 ? -15.835 22.366 -3.534 1.00 87.62 392 LEU A CA 1
ATOM 3200 C C . LEU A 1 392 ? -17.141 21.563 -3.589 1.00 87.62 392 LEU A C 1
ATOM 3202 O O . LEU A 1 392 ? -17.101 20.381 -3.913 1.00 87.62 392 LEU A O 1
ATOM 3206 N N . GLU A 1 393 ? -18.285 22.210 -3.360 1.00 87.62 393 GLU A N 1
ATOM 3207 C CA . GLU A 1 393 ? -19.604 21.555 -3.397 1.00 87.62 393 GLU A CA 1
ATOM 3208 C C . GLU A 1 393 ? -19.885 20.939 -4.780 1.00 87.62 393 GLU A C 1
ATOM 3210 O O . GLU A 1 393 ? -20.273 19.778 -4.902 1.00 87.62 393 GLU A O 1
ATOM 3215 N N . GLU A 1 394 ? -19.600 21.687 -5.853 1.00 90.62 394 GLU A N 1
ATOM 3216 C CA . GLU A 1 394 ? -19.760 21.202 -7.231 1.00 90.62 394 GLU A CA 1
ATOM 3217 C C . GLU A 1 394 ? -18.843 20.005 -7.542 1.00 90.62 394 GLU A C 1
ATOM 3219 O O . GLU A 1 394 ? -19.209 19.115 -8.323 1.00 90.62 394 GLU A O 1
ATOM 3224 N N . TYR A 1 395 ? -17.645 19.990 -6.951 1.00 93.31 395 TYR A N 1
ATOM 3225 C CA . TYR A 1 395 ? -16.682 18.906 -7.094 1.00 93.31 395 TYR A CA 1
ATOM 3226 C C . TYR A 1 395 ? -17.124 17.653 -6.330 1.00 93.31 395 TYR A C 1
ATOM 3228 O O . TYR A 1 395 ? -17.042 16.555 -6.878 1.00 93.31 395 TYR A O 1
ATOM 3236 N N . GLU A 1 396 ? -17.657 17.801 -5.119 1.00 91.50 396 GLU A N 1
ATOM 3237 C CA . GLU A 1 396 ? -18.229 16.697 -4.341 1.00 91.50 396 GLU A CA 1
ATOM 3238 C C . GLU A 1 396 ? -19.396 16.034 -5.088 1.00 91.50 396 GLU A C 1
ATOM 3240 O O . GLU A 1 396 ? -19.390 14.820 -5.321 1.00 91.50 396 GLU A O 1
ATOM 3245 N N . GLU A 1 397 ? -20.340 16.830 -5.605 1.00 92.06 397 GLU A N 1
ATOM 3246 C CA . GLU A 1 397 ? -21.423 16.317 -6.449 1.00 92.06 397 GLU A CA 1
ATOM 3247 C C . GLU A 1 397 ? -20.901 15.600 -7.699 1.00 92.06 397 GLU A C 1
ATOM 3249 O O . GLU A 1 397 ? -21.456 14.591 -8.147 1.00 92.06 397 GLU A O 1
ATOM 3254 N N . PHE A 1 398 ? -19.847 16.142 -8.315 1.00 94.25 398 PHE A N 1
ATOM 3255 C CA . PHE A 1 398 ? -19.199 15.507 -9.451 1.00 94.25 398 PHE A CA 1
ATOM 3256 C C . PHE A 1 398 ? -18.633 14.139 -9.067 1.00 94.25 398 PHE A C 1
ATOM 3258 O O . PHE A 1 398 ? -18.897 13.174 -9.787 1.00 94.25 398 PHE A O 1
ATOM 3265 N N . LEU A 1 399 ? -17.931 14.022 -7.939 1.00 95.00 399 LEU A N 1
ATOM 3266 C CA . LEU A 1 399 ? -17.403 12.746 -7.464 1.00 95.00 399 LEU A CA 1
ATOM 3267 C C . LEU A 1 399 ? -18.524 11.732 -7.207 1.00 95.00 399 LEU A C 1
ATOM 3269 O O . LEU A 1 399 ? -18.418 10.597 -7.674 1.00 95.00 399 LEU A O 1
ATOM 3273 N N . HIS A 1 400 ? -19.634 12.140 -6.584 1.00 93.69 400 HIS A N 1
ATOM 3274 C CA . HIS A 1 400 ? -20.809 11.278 -6.398 1.00 93.69 400 HIS A CA 1
ATOM 3275 C C . HIS A 1 400 ? -21.383 10.787 -7.733 1.00 93.69 400 HIS A C 1
ATOM 3277 O O . HIS A 1 400 ? -21.602 9.586 -7.916 1.00 93.69 400 HIS A O 1
ATOM 3283 N N . ARG A 1 401 ? -21.565 11.686 -8.711 1.00 94.38 401 ARG A N 1
ATOM 3284 C CA . ARG A 1 401 ? -22.035 11.313 -10.058 1.00 94.38 401 ARG A CA 1
ATOM 3285 C C . ARG A 1 401 ? -21.080 10.342 -10.749 1.00 94.38 401 ARG A C 1
ATOM 3287 O O . ARG A 1 401 ? -21.534 9.407 -11.409 1.00 94.38 401 ARG A O 1
ATOM 3294 N N . VAL A 1 402 ? -19.772 10.545 -10.607 1.00 94.00 402 VAL A N 1
ATOM 3295 C CA . VAL A 1 402 ? -18.764 9.666 -11.206 1.00 94.00 402 VAL A CA 1
ATOM 3296 C C . VAL A 1 402 ? -18.754 8.293 -10.530 1.00 94.00 402 VAL A C 1
ATOM 3298 O O . VAL A 1 402 ? -18.682 7.298 -11.248 1.00 94.00 402 VAL A O 1
ATOM 3301 N N . ILE A 1 403 ? -18.882 8.205 -9.200 1.00 94.88 403 ILE A N 1
ATOM 3302 C CA . ILE A 1 403 ? -18.989 6.924 -8.477 1.00 94.88 403 ILE A CA 1
ATOM 3303 C C . ILE A 1 403 ? -20.175 6.112 -9.007 1.00 94.88 403 ILE A C 1
ATOM 3305 O O . ILE A 1 403 ? -19.995 4.959 -9.405 1.00 94.88 403 ILE A O 1
ATOM 3309 N N . VAL A 1 404 ? -21.362 6.726 -9.069 1.00 94.50 404 VAL A N 1
ATOM 3310 C CA . VAL A 1 404 ? -22.590 6.078 -9.559 1.00 94.50 404 VAL A CA 1
ATOM 3311 C C . VAL A 1 404 ? -22.425 5.633 -11.011 1.00 94.50 404 VAL A C 1
ATOM 3313 O O . VAL A 1 404 ? -22.630 4.465 -11.330 1.00 94.50 404 VAL A O 1
ATOM 3316 N N . SER A 1 405 ? -21.964 6.534 -11.880 1.00 94.00 405 SER A N 1
ATOM 3317 C CA . SER A 1 405 ? -21.758 6.248 -13.302 1.00 94.00 405 SER A CA 1
ATOM 3318 C C . SER A 1 405 ? -20.748 5.115 -13.532 1.00 94.00 405 SER A C 1
ATOM 3320 O O . SER A 1 405 ? -20.984 4.211 -14.335 1.00 94.00 405 SER A O 1
ATOM 3322 N N . ASN A 1 406 ? -19.639 5.105 -12.785 1.00 93.44 406 ASN A N 1
ATOM 3323 C CA . ASN A 1 406 ? -18.629 4.049 -12.847 1.00 93.44 406 ASN A CA 1
ATOM 3324 C C . ASN A 1 406 ? -19.181 2.694 -12.368 1.00 93.44 406 ASN A C 1
ATOM 3326 O O . ASN A 1 406 ? -18.902 1.660 -12.983 1.00 93.44 406 ASN A O 1
ATOM 3330 N N . LEU A 1 407 ? -19.990 2.686 -11.306 1.00 93.44 407 LEU A N 1
ATOM 3331 C CA . LEU A 1 407 ? -20.658 1.482 -10.813 1.00 93.44 407 LEU A CA 1
ATOM 3332 C C . LEU A 1 407 ? -21.674 0.931 -11.812 1.00 93.44 407 LEU A C 1
ATOM 3334 O O . LEU A 1 407 ? -21.667 -0.273 -12.070 1.00 93.44 407 LEU A O 1
ATOM 3338 N N . ASP A 1 408 ? -22.491 1.791 -12.418 1.00 93.44 408 ASP A N 1
ATOM 3339 C CA . ASP A 1 408 ? -23.468 1.394 -13.432 1.00 93.44 408 ASP A CA 1
ATOM 3340 C C . ASP A 1 408 ? -22.781 0.827 -14.674 1.00 93.44 408 ASP A C 1
ATOM 3342 O O . ASP A 1 408 ? -23.136 -0.257 -15.145 1.00 93.44 408 ASP A O 1
ATOM 3346 N N . MET A 1 409 ? -21.745 1.507 -15.176 1.00 92.94 409 MET A N 1
ATOM 3347 C CA . MET A 1 409 ? -20.928 1.006 -16.284 1.00 92.94 409 MET A CA 1
ATOM 3348 C C . MET A 1 409 ? -20.314 -0.357 -15.957 1.00 92.94 409 MET A C 1
ATOM 3350 O O . MET A 1 409 ? -20.374 -1.270 -16.782 1.00 92.94 409 MET A O 1
ATOM 3354 N N . THR A 1 410 ? -19.787 -0.521 -14.742 1.00 93.88 410 THR A N 1
ATOM 3355 C CA . THR A 1 410 ? -19.203 -1.785 -14.283 1.00 93.88 410 THR A CA 1
ATOM 3356 C C . THR A 1 410 ? -20.262 -2.891 -14.222 1.00 93.88 410 THR A C 1
ATOM 3358 O O . THR A 1 410 ? -20.078 -3.958 -14.809 1.00 93.88 410 THR A O 1
ATOM 3361 N N . CYS A 1 411 ? -21.402 -2.650 -13.570 1.00 93.88 411 CYS A N 1
ATOM 3362 C CA . CYS A 1 411 ? -22.485 -3.629 -13.455 1.00 93.88 411 CYS A CA 1
ATOM 3363 C C . CYS A 1 411 ? -23.008 -4.058 -14.832 1.00 93.88 411 CYS A C 1
ATOM 3365 O O . CYS A 1 411 ? -23.196 -5.251 -15.077 1.00 93.88 411 CYS A O 1
ATOM 3367 N N . ASN A 1 412 ? -23.182 -3.102 -15.749 1.00 94.19 412 ASN A N 1
ATOM 3368 C CA . ASN A 1 412 ? -23.626 -3.364 -17.116 1.00 94.19 412 ASN A CA 1
ATOM 3369 C C . ASN A 1 412 ? -22.596 -4.173 -17.909 1.00 94.19 412 ASN A C 1
ATOM 3371 O O . ASN A 1 412 ? -22.959 -5.142 -18.575 1.00 94.19 412 ASN A O 1
ATOM 3375 N N . PHE A 1 413 ? -21.309 -3.831 -17.806 1.00 93.31 413 PHE A N 1
ATOM 3376 C CA . PHE A 1 413 ? -20.238 -4.543 -18.502 1.00 93.31 413 PHE A CA 1
ATOM 3377 C C . PHE A 1 413 ? -20.152 -6.022 -18.089 1.00 93.31 413 PHE A C 1
ATOM 3379 O O . PHE A 1 413 ? -19.992 -6.902 -18.942 1.00 93.31 413 PHE A O 1
ATOM 3386 N N . PHE A 1 414 ? -20.298 -6.303 -16.791 1.00 92.94 414 PHE A N 1
ATOM 3387 C CA . PHE A 1 414 ? -20.273 -7.661 -16.242 1.00 92.94 414 PHE A CA 1
ATOM 3388 C C . PHE A 1 414 ? -21.616 -8.399 -16.329 1.00 92.94 414 PHE A C 1
ATOM 3390 O O . PHE A 1 414 ? -21.670 -9.586 -16.012 1.00 92.94 414 PHE A O 1
ATOM 3397 N N . GLY A 1 415 ? -22.687 -7.737 -16.780 1.00 91.69 415 GLY A N 1
ATOM 3398 C CA . GLY A 1 415 ? -24.021 -8.334 -16.869 1.00 91.69 415 GLY A CA 1
ATOM 3399 C C . GLY A 1 415 ? -24.616 -8.676 -15.500 1.00 91.69 415 GLY A C 1
ATOM 3400 O O . GLY A 1 415 ? -25.313 -9.682 -15.360 1.00 91.69 415 GLY A O 1
ATOM 3401 N N . VAL A 1 416 ? -24.311 -7.872 -14.478 1.00 92.88 416 VAL A N 1
ATOM 3402 C CA . VAL A 1 416 ? -24.857 -8.038 -13.128 1.00 92.88 416 VAL A CA 1
ATOM 3403 C C . VAL A 1 416 ? -26.331 -7.641 -13.140 1.00 92.88 416 VAL A C 1
ATOM 3405 O O . VAL A 1 416 ? -26.686 -6.539 -13.562 1.00 92.88 416 VAL A O 1
ATOM 3408 N N . LYS A 1 417 ? -27.193 -8.547 -12.671 1.00 90.25 417 LYS A N 1
ATOM 3409 C CA . LYS A 1 417 ? -28.635 -8.303 -12.563 1.00 90.25 417 LYS A CA 1
ATOM 3410 C C . LYS A 1 417 ? -28.925 -7.155 -11.600 1.00 90.25 417 LYS A C 1
ATOM 3412 O O . LYS A 1 417 ? -28.225 -7.015 -10.601 1.00 90.25 417 LYS A O 1
ATOM 3417 N N . GLU A 1 418 ? -29.998 -6.408 -11.855 1.00 88.62 418 GLU A N 1
ATOM 3418 C CA . GLU A 1 418 ? -30.415 -5.250 -11.045 1.00 88.62 418 GLU A CA 1
ATOM 3419 C C . GLU A 1 418 ? -30.497 -5.579 -9.545 1.00 88.62 418 GLU A C 1
ATOM 3421 O O . GLU A 1 418 ? -29.891 -4.906 -8.716 1.00 88.62 418 GLU A O 1
ATOM 3426 N N . GLU A 1 419 ? -31.150 -6.696 -9.215 1.00 88.38 419 GLU A N 1
ATOM 3427 C CA . GLU A 1 419 ? -31.302 -7.232 -7.855 1.00 88.38 419 GLU A CA 1
ATOM 3428 C C . GLU A 1 419 ? -29.966 -7.506 -7.142 1.00 88.38 419 GLU A C 1
ATOM 3430 O O . GLU A 1 419 ? -29.874 -7.416 -5.920 1.00 88.38 419 GLU A O 1
ATOM 3435 N N . SER A 1 420 ? -28.906 -7.795 -7.900 1.00 89.69 420 SER A N 1
ATOM 3436 C CA . SER A 1 420 ? -27.581 -8.118 -7.371 1.00 89.69 420 SER A CA 1
ATOM 3437 C C . SER A 1 420 ? -26.605 -6.941 -7.417 1.00 89.69 420 SER A C 1
ATOM 3439 O O . SER A 1 420 ? -25.473 -7.087 -6.959 1.00 89.69 420 SER A O 1
ATOM 3441 N N . ARG A 1 421 ? -26.993 -5.772 -7.949 1.00 92.81 421 ARG A N 1
ATOM 3442 C CA . ARG A 1 421 ? -26.068 -4.637 -8.110 1.00 92.81 421 ARG A CA 1
ATOM 3443 C C . ARG A 1 421 ? -25.537 -4.127 -6.779 1.00 92.81 421 ARG A C 1
ATOM 3445 O O . ARG A 1 421 ? -24.336 -3.951 -6.642 1.00 92.81 421 ARG A O 1
ATOM 3452 N N . ALA A 1 422 ? -26.397 -3.959 -5.776 1.00 90.94 422 ALA A N 1
ATOM 3453 C CA . ALA A 1 422 ? -25.978 -3.439 -4.473 1.00 90.94 422 ALA A CA 1
ATOM 3454 C C . ALA A 1 422 ? -24.999 -4.384 -3.748 1.00 90.94 422 ALA A C 1
ATOM 3456 O O . ALA A 1 422 ? -23.966 -3.945 -3.243 1.00 90.94 422 ALA A O 1
ATOM 3457 N N . ILE A 1 423 ? -25.282 -5.692 -3.756 1.00 91.12 423 ILE A N 1
ATOM 3458 C CA . ILE A 1 423 ? -24.395 -6.701 -3.159 1.00 91.12 423 ILE A CA 1
ATOM 3459 C C . ILE A 1 423 ? -23.107 -6.885 -3.978 1.00 91.12 423 ILE A C 1
ATOM 3461 O O . ILE A 1 423 ? -22.037 -7.121 -3.420 1.00 91.12 423 ILE A O 1
ATOM 3465 N N . PHE A 1 424 ? -23.167 -6.693 -5.298 1.00 93.00 424 PHE A N 1
ATOM 3466 C CA . PHE A 1 424 ? -21.978 -6.654 -6.141 1.00 93.00 424 PHE A CA 1
ATOM 3467 C C . PHE A 1 424 ? -21.093 -5.443 -5.832 1.00 93.00 424 PHE A C 1
ATOM 3469 O O . PHE A 1 424 ? -19.895 -5.626 -5.620 1.00 93.00 424 PHE A O 1
ATOM 3476 N N . SER A 1 425 ? -21.663 -4.240 -5.714 1.00 92.44 425 SER A N 1
ATOM 3477 C CA . SER A 1 425 ? -20.945 -3.026 -5.299 1.00 92.44 425 SER A CA 1
ATOM 3478 C C . SER A 1 425 ? -20.279 -3.203 -3.934 1.00 92.44 425 SER A C 1
ATOM 3480 O O . SER A 1 425 ? -19.121 -2.823 -3.756 1.00 92.44 425 SER A O 1
ATOM 3482 N N . TYR A 1 426 ? -20.963 -3.855 -2.989 1.00 91.50 426 TYR A N 1
ATOM 3483 C CA . TYR A 1 426 ? -20.378 -4.227 -1.703 1.00 91.50 426 TYR A CA 1
ATOM 3484 C C . TYR A 1 426 ? -19.139 -5.127 -1.861 1.00 91.50 426 TYR A C 1
ATOM 3486 O O . TYR A 1 426 ? -18.070 -4.806 -1.345 1.00 91.50 426 TYR A O 1
ATOM 3494 N N . HIS A 1 427 ? -19.248 -6.229 -2.612 1.00 91.38 427 HIS A N 1
ATOM 3495 C CA . HIS A 1 427 ? -18.150 -7.192 -2.790 1.00 91.38 427 HIS A CA 1
ATOM 3496 C C . HIS A 1 427 ? -17.005 -6.706 -3.683 1.00 91.38 427 HIS A C 1
ATOM 3498 O O . HIS A 1 427 ? -15.874 -7.210 -3.582 1.00 91.38 427 HIS A O 1
ATOM 3504 N N . LEU A 1 428 ? -17.283 -5.712 -4.524 1.00 91.62 428 LEU A N 1
ATOM 3505 C CA . LEU A 1 428 ? -16.273 -4.957 -5.245 1.00 91.62 428 LEU A CA 1
ATOM 3506 C C . LEU A 1 428 ? -15.368 -4.201 -4.259 1.00 91.62 428 LEU A C 1
ATOM 3508 O O . LEU A 1 428 ? -14.143 -4.269 -4.377 1.00 91.62 428 LEU A O 1
ATOM 3512 N N . GLY A 1 429 ? -15.976 -3.596 -3.236 1.00 91.44 429 GLY A N 1
ATOM 3513 C CA . GLY A 1 429 ? -15.326 -2.925 -2.113 1.00 91.44 429 GLY A CA 1
ATOM 3514 C C . GLY A 1 429 ? -14.820 -1.508 -2.428 1.00 91.44 429 GLY A C 1
ATOM 3515 O O . GLY A 1 429 ? -14.421 -1.229 -3.567 1.00 91.44 429 GLY A O 1
ATOM 3516 N N . PRO A 1 430 ? -14.774 -0.616 -1.418 1.00 92.31 430 PRO A N 1
ATOM 3517 C CA . PRO A 1 430 ? -14.401 0.788 -1.594 1.00 92.31 430 PRO A CA 1
ATOM 3518 C C . PRO A 1 430 ? -13.000 0.966 -2.190 1.00 92.31 430 PRO A C 1
ATOM 3520 O O . PRO A 1 430 ? -12.791 1.843 -3.026 1.00 92.31 430 PRO A O 1
ATOM 3523 N N . LEU A 1 431 ? -12.039 0.094 -1.852 1.00 91.81 431 LEU A N 1
ATOM 3524 C CA . LEU A 1 431 ? -10.685 0.169 -2.412 1.00 91.81 431 LEU A CA 1
ATOM 3525 C C . LEU A 1 431 ? -10.665 -0.034 -3.935 1.00 91.81 431 LEU A C 1
ATOM 3527 O O . LEU A 1 431 ? -9.855 0.579 -4.633 1.00 91.81 431 LEU A O 1
ATOM 3531 N N . THR A 1 432 ? -11.532 -0.901 -4.459 1.00 92.62 432 THR A N 1
ATOM 3532 C CA . THR A 1 432 ? -11.576 -1.192 -5.897 1.00 92.62 432 THR A CA 1
ATOM 3533 C C . THR A 1 432 ? -12.193 -0.024 -6.659 1.00 92.62 432 THR A C 1
ATOM 3535 O O . THR A 1 432 ? -11.637 0.375 -7.680 1.00 92.62 432 THR A O 1
ATOM 3538 N N . ILE A 1 433 ? -13.266 0.578 -6.130 1.00 94.06 433 ILE A N 1
ATOM 3539 C CA . ILE A 1 433 ? -13.874 1.797 -6.689 1.00 94.06 433 ILE A CA 1
ATOM 3540 C C . ILE A 1 433 ? -12.882 2.950 -6.695 1.00 94.06 433 ILE A C 1
ATOM 3542 O O . ILE A 1 433 ? -12.640 3.536 -7.746 1.00 94.06 433 ILE A O 1
ATOM 3546 N N . TYR A 1 434 ? -12.230 3.212 -5.563 1.00 95.31 434 TYR A N 1
ATOM 3547 C CA . TYR A 1 434 ? -11.185 4.225 -5.477 1.00 95.31 434 TYR A CA 1
ATOM 3548 C C . TYR A 1 434 ? -10.117 4.042 -6.568 1.00 95.31 434 TYR A C 1
ATOM 3550 O O . TYR A 1 434 ? -9.790 4.987 -7.285 1.00 95.31 434 TYR A O 1
ATOM 3558 N N . ARG A 1 435 ? -9.617 2.812 -6.762 1.00 93.06 435 ARG A N 1
ATOM 3559 C CA . ARG A 1 435 ? -8.644 2.521 -7.827 1.00 93.06 435 ARG A CA 1
ATOM 3560 C C . ARG A 1 435 ? -9.214 2.803 -9.214 1.00 93.06 435 ARG A C 1
ATOM 3562 O O . ARG A 1 435 ? -8.534 3.456 -9.997 1.00 93.06 435 ARG A O 1
ATOM 3569 N N . GLN A 1 436 ? -10.429 2.347 -9.522 1.00 92.88 436 GLN A N 1
ATOM 3570 C CA . GLN A 1 436 ? -11.061 2.616 -10.819 1.00 92.88 436 GLN A CA 1
ATOM 3571 C C . GLN A 1 436 ? -11.113 4.118 -11.122 1.00 92.88 436 GLN A C 1
ATOM 3573 O O . GLN A 1 436 ? -10.714 4.527 -12.210 1.00 92.88 436 GLN A O 1
ATOM 3578 N N . LEU A 1 437 ? -11.523 4.931 -10.144 1.00 93.06 437 LEU A N 1
ATOM 3579 C CA . LEU A 1 437 ? -11.617 6.382 -10.296 1.00 93.06 437 LEU A CA 1
ATOM 3580 C C . LEU A 1 437 ? -10.252 7.038 -10.499 1.00 93.06 437 LEU A C 1
ATOM 3582 O O . LEU A 1 437 ? -10.079 7.795 -11.449 1.00 93.06 437 LEU A O 1
ATOM 3586 N N . VAL A 1 438 ? -9.263 6.712 -9.661 1.00 93.25 438 VAL A N 1
ATOM 3587 C CA . VAL A 1 438 ? -7.905 7.267 -9.787 1.00 93.25 438 VAL A CA 1
ATOM 3588 C C . VAL A 1 438 ? -7.312 6.948 -11.153 1.00 93.25 438 VAL A C 1
ATOM 3590 O O . VAL A 1 438 ? -6.766 7.832 -11.813 1.00 93.25 438 VAL A O 1
ATOM 3593 N N . PHE A 1 439 ? -7.435 5.699 -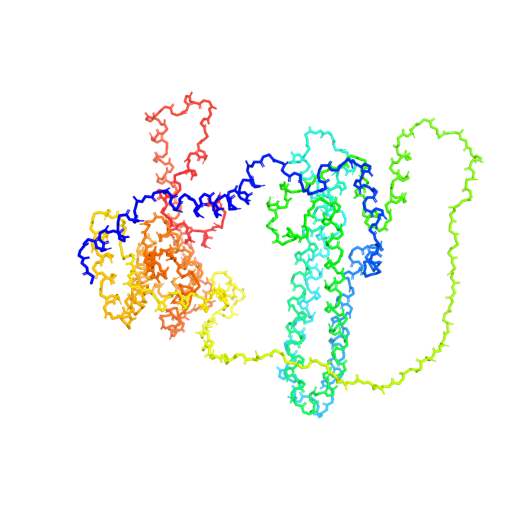11.600 1.00 89.62 439 PHE A N 1
ATOM 3594 C CA . PHE A 1 439 ? -6.909 5.295 -12.894 1.00 89.62 439 PHE A CA 1
ATOM 3595 C C . PHE A 1 439 ? -7.647 5.971 -14.061 1.00 89.62 439 PHE A C 1
ATOM 3597 O O . PHE A 1 439 ? -6.989 6.400 -15.009 1.00 89.62 439 PHE A O 1
ATOM 3604 N N . ALA A 1 440 ? -8.975 6.119 -13.988 1.00 88.94 440 ALA A N 1
ATOM 3605 C CA . ALA A 1 440 ? -9.752 6.845 -14.993 1.00 88.94 440 ALA A CA 1
ATOM 3606 C C . ALA A 1 440 ? -9.339 8.326 -15.063 1.00 88.94 440 ALA A C 1
ATOM 3608 O O . ALA A 1 440 ? -8.984 8.821 -16.130 1.00 88.94 440 ALA A O 1
ATOM 3609 N N . PHE A 1 441 ? -9.269 9.013 -13.919 1.00 91.19 441 PHE A N 1
ATOM 3610 C CA . PHE A 1 441 ? -8.845 10.414 -13.830 1.00 91.19 441 PHE A CA 1
ATOM 3611 C C . PHE A 1 441 ? -7.429 10.642 -14.372 1.00 91.19 441 PHE A C 1
ATOM 3613 O O . PHE A 1 441 ? -7.167 11.613 -15.086 1.00 91.19 441 PHE A O 1
ATOM 3620 N N . GLN A 1 442 ? -6.499 9.733 -14.076 1.00 88.88 442 GLN A N 1
ATOM 3621 C CA . GLN A 1 442 ? -5.116 9.838 -14.540 1.00 88.88 442 GLN A CA 1
ATOM 3622 C C . GLN A 1 442 ? -4.951 9.546 -16.034 1.00 88.88 442 GLN A C 1
ATOM 3624 O O . GLN A 1 442 ? -4.116 10.195 -16.677 1.00 88.88 442 GLN A O 1
ATOM 3629 N N . ASN A 1 443 ? -5.703 8.582 -16.572 1.00 85.62 443 ASN A N 1
ATOM 3630 C CA . ASN A 1 443 ? -5.626 8.198 -17.978 1.00 85.62 443 ASN A CA 1
ATOM 3631 C C . ASN A 1 443 ? -6.329 9.216 -18.878 1.00 85.62 443 ASN A C 1
ATOM 3633 O O . ASN A 1 443 ? -5.731 9.699 -19.836 1.00 85.62 443 ASN A O 1
ATOM 3637 N N . ASP A 1 444 ? -7.553 9.595 -18.515 1.00 84.44 444 ASP A N 1
ATOM 3638 C CA . ASP A 1 444 ? -8.423 10.435 -19.344 1.00 84.44 444 ASP A CA 1
ATOM 3639 C C . ASP A 1 444 ? -8.271 11.936 -19.025 1.00 84.44 444 ASP A C 1
ATOM 3641 O O . ASP A 1 444 ? -8.949 12.773 -19.617 1.00 84.44 444 ASP A O 1
ATOM 3645 N N . LYS A 1 445 ? -7.365 12.284 -18.096 1.00 85.25 445 LYS A N 1
ATOM 3646 C CA . LYS A 1 445 ? -6.999 13.662 -17.711 1.00 85.25 445 LYS A CA 1
ATOM 3647 C C . LYS A 1 445 ? -8.187 14.518 -17.258 1.00 85.25 445 LYS A C 1
ATOM 3649 O O . LYS A 1 445 ? -8.277 15.696 -17.584 1.00 85.25 445 LYS A O 1
ATOM 3654 N N . TYR A 1 446 ? -9.073 13.939 -16.454 1.00 88.62 446 TYR A N 1
ATOM 3655 C CA . TYR A 1 446 ? -10.195 14.643 -15.824 1.00 88.62 446 TYR A CA 1
ATOM 3656 C C . TYR A 1 446 ? -10.241 14.355 -14.316 1.00 88.62 446 TYR A C 1
ATOM 3658 O O . TYR A 1 446 ? -9.435 13.585 -13.802 1.00 88.62 446 TYR A O 1
ATOM 3666 N N . GLY A 1 447 ? -11.122 15.029 -13.581 1.00 87.88 447 GLY A N 1
ATOM 3667 C CA . GLY A 1 447 ? -11.239 14.949 -12.122 1.00 87.88 447 GLY A CA 1
ATOM 3668 C C . GLY A 1 447 ? -10.187 15.748 -11.344 1.00 87.88 447 GLY A C 1
ATOM 3669 O O . GLY A 1 447 ? -10.206 15.735 -10.122 1.00 87.88 447 GLY A O 1
ATOM 3670 N N . GLN A 1 448 ? -9.273 16.457 -12.016 1.00 90.94 448 GLN A N 1
ATOM 3671 C CA . GLN A 1 448 ? -8.283 17.306 -11.343 1.00 90.94 448 GLN A CA 1
ATOM 3672 C C . GLN A 1 448 ? -8.889 18.659 -10.955 1.00 90.94 448 GLN A C 1
ATOM 3674 O O . GLN A 1 448 ? -9.613 19.269 -11.742 1.00 90.94 448 GLN A O 1
ATOM 3679 N N . CYS A 1 449 ? -8.523 19.157 -9.780 1.00 91.62 449 CYS A N 1
ATOM 3680 C CA . CYS A 1 449 ? -8.906 20.460 -9.256 1.00 91.62 449 CYS A CA 1
ATOM 3681 C C . CYS A 1 449 ? -7.857 21.521 -9.593 1.00 91.62 449 CYS A C 1
ATOM 3683 O O . CYS A 1 449 ? -6.655 21.268 -9.514 1.00 91.62 449 CYS A O 1
ATOM 3685 N N . CYS A 1 450 ? -8.314 22.725 -9.914 1.00 89.50 450 CYS A N 1
ATOM 3686 C CA . CYS A 1 450 ? -7.510 23.920 -10.120 1.00 89.50 450 CYS A CA 1
ATOM 3687 C C . CYS A 1 450 ? -7.638 24.829 -8.895 1.00 89.50 450 CYS A C 1
ATOM 3689 O O . CYS A 1 450 ? -8.737 25.280 -8.566 1.00 89.50 450 CYS A O 1
ATOM 3691 N N . ARG A 1 451 ? -6.512 25.143 -8.254 1.00 86.88 451 ARG A N 1
ATOM 3692 C CA . ARG A 1 451 ? -6.446 26.118 -7.157 1.00 86.88 451 ARG A CA 1
ATOM 3693 C C . ARG A 1 451 ? -5.561 27.301 -7.500 1.00 86.88 451 ARG A C 1
ATOM 3695 O O . ARG A 1 451 ? -4.641 27.187 -8.315 1.00 86.88 451 ARG A O 1
ATOM 3702 N N . TYR A 1 452 ? -5.844 28.425 -6.857 1.00 80.88 452 TYR A N 1
ATOM 3703 C CA . TYR A 1 452 ? -5.110 29.668 -7.040 1.00 80.88 452 TYR A CA 1
ATOM 3704 C C . TYR A 1 452 ? -4.055 29.855 -5.944 1.00 80.88 452 TYR A C 1
ATOM 3706 O O . TYR A 1 452 ? -4.349 29.727 -4.758 1.00 80.88 452 TYR A O 1
ATOM 3714 N N . LEU A 1 453 ? -2.822 30.168 -6.341 1.00 79.06 453 LEU A N 1
ATOM 3715 C CA . LEU A 1 453 ? -1.693 30.429 -5.454 1.00 79.06 453 LEU A CA 1
ATOM 3716 C C . LEU A 1 453 ? -1.275 31.908 -5.485 1.00 79.06 453 LEU A C 1
ATOM 3718 O O . LEU A 1 453 ? -1.415 32.571 -6.520 1.00 79.06 453 LEU A O 1
ATOM 3722 N N . PRO A 1 454 ? -0.679 32.418 -4.387 1.00 70.88 454 PRO A N 1
ATOM 3723 C CA . PRO A 1 454 ? -0.051 33.735 -4.370 1.00 70.88 454 PRO A CA 1
ATOM 3724 C C . PRO A 1 454 ? 0.966 33.892 -5.510 1.00 70.88 454 PRO A C 1
ATOM 3726 O O . PRO A 1 454 ? 1.746 32.981 -5.787 1.00 70.88 454 PRO A O 1
ATOM 3729 N N . GLY A 1 455 ? 0.961 35.059 -6.158 1.00 69.38 455 GLY A N 1
ATOM 3730 C CA . GLY A 1 455 ? 1.789 35.329 -7.340 1.00 69.38 455 GLY A CA 1
ATOM 3731 C C . GLY A 1 455 ? 1.110 35.016 -8.678 1.00 69.38 455 GLY A C 1
ATOM 3732 O O . GLY A 1 455 ? 1.810 34.759 -9.649 1.00 69.38 455 GLY A O 1
ATOM 3733 N N . ASN A 1 456 ? -0.228 35.036 -8.729 1.00 68.31 456 ASN A N 1
ATOM 3734 C CA . ASN A 1 456 ? -1.042 34.788 -9.925 1.00 68.31 456 ASN A CA 1
ATOM 3735 C C . ASN A 1 456 ? -0.811 33.416 -10.581 1.00 68.31 456 ASN A C 1
ATOM 3737 O O . ASN A 1 456 ? -0.837 33.291 -11.802 1.00 68.31 456 ASN A O 1
ATOM 3741 N N . ARG A 1 457 ? -0.593 32.370 -9.778 1.00 76.38 457 ARG A N 1
ATOM 3742 C CA . ARG A 1 457 ? -0.318 31.018 -10.287 1.00 76.38 457 ARG A CA 1
ATOM 3743 C C . ARG A 1 457 ? -1.526 30.109 -10.108 1.00 76.38 457 ARG A C 1
ATOM 3745 O O . ARG A 1 457 ? -2.156 30.111 -9.055 1.00 76.38 457 ARG A O 1
ATOM 3752 N N . VAL A 1 458 ? -1.817 29.288 -11.113 1.00 80.12 458 VAL A N 1
ATOM 3753 C CA . VAL A 1 458 ? -2.848 28.242 -11.051 1.00 80.12 458 VAL A CA 1
ATOM 3754 C C . VAL A 1 458 ? -2.175 26.876 -11.015 1.00 80.12 458 VAL A C 1
ATOM 3756 O O . VAL A 1 458 ? -1.275 26.603 -11.805 1.00 80.12 458 VAL A O 1
ATOM 3759 N N . VAL A 1 459 ? -2.613 26.005 -10.104 1.00 84.19 459 VAL A N 1
ATOM 3760 C CA . VAL A 1 459 ? -2.070 24.646 -9.954 1.00 84.19 459 VAL A CA 1
ATOM 3761 C C . VAL A 1 459 ? -3.178 23.611 -10.071 1.00 84.19 459 VAL A C 1
ATOM 3763 O O . VAL A 1 459 ? -4.211 23.740 -9.416 1.00 84.19 459 VAL A O 1
ATOM 3766 N N . ARG A 1 460 ? -2.928 22.565 -10.872 1.00 87.44 460 ARG A N 1
ATOM 3767 C CA . ARG A 1 460 ? -3.782 21.375 -10.977 1.00 87.44 460 ARG A CA 1
ATOM 3768 C C . ARG A 1 460 ? -3.321 20.290 -10.005 1.00 87.44 460 ARG A C 1
ATOM 3770 O O . ARG A 1 460 ? -2.127 19.997 -9.939 1.00 87.44 460 ARG A O 1
ATOM 3777 N N . PHE A 1 461 ? -4.247 19.671 -9.284 1.00 90.44 461 PHE A N 1
ATOM 3778 C CA . PHE A 1 461 ? -3.973 18.544 -8.388 1.00 90.44 461 PHE A CA 1
ATOM 3779 C C . PHE A 1 461 ? -5.180 17.601 -8.305 1.00 90.44 461 PHE A C 1
ATOM 3781 O O . PHE A 1 461 ? -6.285 17.976 -8.677 1.00 90.44 461 PHE A O 1
ATOM 3788 N N . LEU A 1 462 ? -4.969 16.369 -7.843 1.00 92.69 462 LEU A N 1
ATOM 3789 C CA . LEU A 1 462 ? -6.042 15.413 -7.561 1.00 92.69 462 LEU A CA 1
ATOM 3790 C C . LEU A 1 462 ? -6.038 15.138 -6.047 1.00 92.69 462 LEU A C 1
ATOM 3792 O O . LEU A 1 462 ? -5.026 14.618 -5.571 1.00 92.69 462 LEU A O 1
ATOM 3796 N N . PRO A 1 463 ? -7.100 15.488 -5.297 1.00 93.31 463 PRO A N 1
ATOM 3797 C CA . PRO A 1 463 ? -7.153 15.287 -3.849 1.00 93.31 463 PRO A CA 1
ATOM 3798 C C . PRO A 1 463 ? -7.435 13.808 -3.536 1.00 93.31 463 PRO A C 1
ATOM 3800 O O . PRO A 1 463 ? -8.576 13.342 -3.556 1.00 93.31 463 PRO A O 1
ATOM 3803 N N . LEU A 1 464 ? -6.363 13.032 -3.367 1.00 93.69 464 LEU A N 1
ATOM 3804 C CA . LEU A 1 464 ? -6.420 11.571 -3.315 1.00 93.69 464 LEU A CA 1
ATOM 3805 C C . LEU A 1 464 ? -7.034 11.033 -2.025 1.00 93.69 464 LEU A C 1
ATOM 3807 O O . LEU A 1 464 ? -7.690 9.998 -2.096 1.00 93.69 464 LEU A O 1
ATOM 3811 N N . GLU A 1 465 ? -6.804 11.666 -0.874 1.00 92.94 465 GLU A N 1
ATOM 3812 C CA . GLU A 1 465 ? -7.390 11.218 0.393 1.00 92.94 465 GLU A CA 1
ATOM 3813 C C . GLU A 1 465 ? -8.839 11.684 0.514 1.00 92.94 465 GLU A C 1
ATOM 3815 O O . GLU A 1 465 ? -9.683 10.886 0.916 1.00 92.94 465 GLU A O 1
ATOM 3820 N N . TYR A 1 466 ? -9.161 12.898 0.055 1.00 93.69 466 TYR A N 1
ATOM 3821 C CA . TYR A 1 466 ? -10.557 13.351 -0.026 1.00 93.69 466 TYR A CA 1
ATOM 3822 C C . TYR A 1 466 ? -11.393 12.443 -0.940 1.00 93.69 466 TYR A C 1
ATOM 3824 O O . TYR A 1 466 ? -12.512 12.067 -0.611 1.00 93.69 466 TYR A O 1
ATOM 3832 N N . LEU A 1 467 ? -10.827 11.977 -2.062 1.00 94.62 467 LEU A N 1
ATOM 3833 C CA . LEU A 1 467 ? -11.502 10.993 -2.913 1.00 94.62 467 LEU A CA 1
ATOM 3834 C C . LEU A 1 467 ? -11.806 9.681 -2.167 1.00 94.62 467 LEU A C 1
ATOM 3836 O O . LEU A 1 467 ? -12.832 9.057 -2.431 1.00 94.62 467 LEU A O 1
ATOM 3840 N N . LYS A 1 468 ? -10.931 9.236 -1.254 1.00 94.50 468 LYS A N 1
ATOM 3841 C CA . LYS A 1 468 ? -11.198 8.040 -0.440 1.00 94.50 468 LYS A CA 1
ATOM 3842 C C . LYS A 1 468 ? -12.334 8.282 0.541 1.00 94.50 468 LYS A C 1
ATOM 3844 O O . LYS A 1 468 ? -13.177 7.403 0.675 1.00 94.50 468 LYS A O 1
ATOM 3849 N N . GLU A 1 469 ? -12.345 9.437 1.199 1.00 93.69 469 GLU A N 1
ATOM 3850 C CA . GLU A 1 469 ? -13.424 9.841 2.101 1.00 93.69 469 GLU A CA 1
ATOM 3851 C C . GLU A 1 469 ? -14.766 9.838 1.373 1.00 93.69 469 GLU A C 1
ATOM 3853 O O . GLU A 1 469 ? -15.662 9.111 1.781 1.00 93.69 469 GLU A O 1
ATOM 3858 N N . VAL A 1 470 ? -14.865 10.516 0.228 1.00 93.25 470 VAL A N 1
ATOM 3859 C CA . VAL A 1 470 ? -16.095 10.557 -0.579 1.00 93.25 470 VAL A CA 1
ATOM 3860 C C . VAL A 1 470 ? -16.554 9.151 -0.990 1.00 93.25 470 VAL A C 1
ATOM 3862 O O . VAL A 1 470 ? -17.743 8.838 -0.942 1.00 93.25 470 VAL A O 1
ATOM 3865 N N . VAL A 1 471 ? -15.625 8.257 -1.350 1.00 94.56 471 VAL A N 1
ATOM 3866 C CA . VAL A 1 471 ? -15.959 6.852 -1.634 1.00 94.56 471 VAL A CA 1
ATOM 3867 C C . VAL A 1 471 ? -16.487 6.135 -0.386 1.00 94.56 471 VAL A C 1
ATOM 3869 O O . VAL A 1 471 ? -17.469 5.402 -0.493 1.00 94.56 471 VAL A O 1
ATOM 3872 N N . LEU A 1 472 ? -15.868 6.316 0.784 1.00 92.38 472 LEU A N 1
ATOM 3873 C CA . LEU A 1 472 ? -16.324 5.693 2.031 1.00 92.38 472 LEU A CA 1
ATOM 3874 C C . LEU A 1 472 ? -17.703 6.205 2.455 1.00 92.38 472 LEU A C 1
ATOM 3876 O O . LEU A 1 472 ? -18.574 5.384 2.736 1.00 92.38 472 LEU A O 1
ATOM 3880 N N . THR A 1 473 ? -17.916 7.521 2.429 1.00 91.31 473 THR A N 1
ATOM 3881 C CA . THR A 1 473 ? -19.202 8.161 2.739 1.00 91.31 473 THR A CA 1
ATOM 3882 C C . THR A 1 473 ? -20.293 7.648 1.807 1.00 91.31 473 THR A C 1
ATOM 3884 O O . THR A 1 473 ? -21.331 7.173 2.265 1.00 91.31 473 THR A O 1
ATOM 3887 N N . TRP A 1 474 ? -20.021 7.599 0.498 1.00 93.38 474 TRP A N 1
ATOM 3888 C CA . TRP A 1 474 ? -20.974 7.055 -0.466 1.00 93.38 474 TRP A CA 1
ATOM 3889 C C . TRP A 1 474 ? -21.328 5.592 -0.167 1.00 93.38 474 TRP A C 1
ATOM 3891 O O . TRP A 1 474 ? -22.500 5.216 -0.236 1.00 93.38 474 TRP A O 1
ATOM 3901 N N . TYR A 1 475 ? -20.343 4.754 0.179 1.00 91.75 475 TYR A N 1
ATOM 3902 C CA . TYR A 1 475 ? -20.592 3.360 0.557 1.00 91.75 475 TYR A CA 1
ATOM 3903 C C . TYR A 1 475 ? -21.423 3.244 1.838 1.00 91.75 475 TYR A C 1
ATOM 3905 O O . TYR A 1 475 ? -22.309 2.387 1.899 1.00 91.75 475 TYR A O 1
ATOM 3913 N N . GLU A 1 476 ? -21.161 4.081 2.840 1.00 89.38 476 GLU A N 1
ATOM 3914 C CA . GLU A 1 476 ? -21.924 4.080 4.086 1.00 89.38 476 GLU A CA 1
ATOM 3915 C C . GLU A 1 476 ? -23.400 4.382 3.808 1.00 89.38 476 GLU A C 1
ATOM 3917 O O . GLU A 1 476 ? -24.286 3.583 4.127 1.00 89.38 476 GLU A O 1
ATOM 3922 N N . GLU A 1 477 ? -23.651 5.479 3.095 1.00 89.88 477 GLU A N 1
ATOM 3923 C CA . GLU A 1 477 ? -24.988 5.969 2.780 1.00 89.88 477 GLU A CA 1
ATOM 3924 C C . GLU A 1 477 ? -25.771 5.023 1.865 1.00 89.88 477 GLU A C 1
ATOM 3926 O O . GLU A 1 477 ? -26.956 4.767 2.094 1.00 89.88 477 GLU A O 1
ATOM 3931 N N . ASN A 1 478 ? -25.115 4.481 0.832 1.00 89.38 478 ASN A N 1
ATOM 3932 C CA . ASN A 1 478 ? -25.796 3.803 -0.271 1.00 89.38 478 ASN A CA 1
ATOM 3933 C C . ASN A 1 478 ? -25.733 2.279 -0.200 1.00 89.38 478 ASN A C 1
ATOM 3935 O O . ASN A 1 478 ? -26.568 1.632 -0.835 1.00 89.38 478 ASN A O 1
ATOM 3939 N N . ILE A 1 479 ? -24.778 1.692 0.526 1.00 89.50 479 ILE A N 1
ATOM 3940 C CA . ILE A 1 479 ? -24.564 0.239 0.580 1.00 89.50 479 ILE A CA 1
ATOM 3941 C C . ILE A 1 479 ? -24.731 -0.292 2.003 1.00 89.50 479 ILE A C 1
ATOM 3943 O O . ILE A 1 479 ? -25.532 -1.204 2.210 1.00 89.50 479 ILE A O 1
ATOM 3947 N N . ASN A 1 480 ? -24.023 0.270 2.986 1.00 85.31 480 ASN A N 1
ATOM 3948 C CA . ASN A 1 480 ? -23.977 -0.290 4.342 1.00 85.31 480 ASN A CA 1
ATOM 3949 C C . ASN A 1 480 ? -25.310 -0.159 5.095 1.00 85.31 480 ASN A C 1
ATOM 3951 O O . ASN A 1 480 ? -25.635 -1.023 5.915 1.00 85.31 480 ASN A O 1
ATOM 3955 N N . ASN A 1 481 ? -26.114 0.850 4.750 1.00 83.94 481 ASN A N 1
ATOM 3956 C CA . ASN A 1 481 ? -27.473 1.039 5.264 1.00 83.94 481 ASN A CA 1
ATOM 3957 C C . ASN A 1 481 ? -28.511 0.059 4.692 1.00 83.94 481 ASN A C 1
ATOM 3959 O O . ASN A 1 481 ? -29.640 0.008 5.182 1.00 83.94 481 ASN A O 1
ATOM 3963 N N . ARG A 1 482 ? -28.170 -0.722 3.660 1.00 85.12 482 ARG A N 1
ATOM 3964 C CA . ARG A 1 482 ? -29.097 -1.695 3.071 1.00 85.12 482 ARG A CA 1
ATOM 3965 C C . ARG A 1 482 ? -29.087 -3.009 3.850 1.00 85.12 482 ARG A C 1
ATOM 3967 O O . ARG A 1 482 ? -28.055 -3.444 4.361 1.00 85.12 482 ARG A O 1
ATOM 3974 N N . ASP A 1 483 ? -30.241 -3.667 3.888 1.00 84.38 483 ASP A N 1
ATOM 3975 C CA . ASP A 1 483 ? -30.362 -5.034 4.392 1.00 84.38 483 ASP A CA 1
ATOM 3976 C C . ASP A 1 483 ? -29.954 -6.014 3.283 1.00 84.38 483 ASP A C 1
ATOM 3978 O O . ASP A 1 483 ? -30.747 -6.366 2.410 1.00 84.38 483 ASP A O 1
ATOM 3982 N N . LEU A 1 484 ? -28.662 -6.350 3.244 1.00 85.44 484 LEU A N 1
ATOM 3983 C CA . LEU A 1 484 ? -28.068 -7.235 2.246 1.00 85.44 484 LEU A CA 1
ATOM 3984 C C . LEU A 1 484 ? -27.386 -8.424 2.919 1.00 85.44 484 LEU A C 1
ATOM 3986 O O . LEU A 1 484 ? -26.913 -8.365 4.052 1.00 85.44 484 LEU A O 1
ATOM 3990 N N . GLU A 1 485 ? -27.254 -9.508 2.164 1.00 84.69 485 GLU A N 1
ATOM 3991 C CA . GLU A 1 485 ? -26.666 -10.760 2.636 1.00 84.69 485 GLU A CA 1
ATOM 3992 C C . GLU A 1 485 ? -25.127 -10.738 2.558 1.00 84.69 485 GLU A C 1
ATOM 3994 O O . GLU A 1 485 ? -24.510 -11.580 1.909 1.00 84.69 485 GLU A O 1
ATOM 3999 N N . PHE A 1 486 ? -24.504 -9.760 3.229 1.00 83.62 486 PHE A N 1
ATOM 4000 C CA . PHE A 1 486 ? -23.073 -9.420 3.139 1.00 83.62 486 PHE A CA 1
ATOM 4001 C C . PHE A 1 486 ? -22.104 -10.594 3.385 1.00 83.62 486 PHE A C 1
ATOM 4003 O O . PHE A 1 486 ? -21.006 -10.625 2.825 1.00 83.62 486 PHE A O 1
ATOM 4010 N N . ASP A 1 487 ? -22.494 -11.548 4.236 1.00 83.12 487 ASP A N 1
ATOM 4011 C CA . ASP A 1 487 ? -21.671 -12.688 4.663 1.00 83.12 487 ASP A CA 1
ATOM 4012 C C . ASP A 1 487 ? -21.976 -13.995 3.910 1.00 83.12 487 ASP A C 1
ATOM 4014 O O . ASP A 1 487 ? -21.318 -15.014 4.144 1.00 83.12 487 ASP A O 1
ATOM 4018 N N . LYS A 1 488 ? -22.955 -14.012 2.995 1.00 87.00 488 LYS A N 1
ATOM 4019 C CA . LYS A 1 488 ? -23.298 -15.243 2.275 1.00 87.00 488 LYS A CA 1
ATOM 4020 C C . LYS A 1 488 ? -22.291 -15.546 1.176 1.00 87.00 488 LYS A C 1
ATOM 4022 O O . LYS A 1 488 ? -22.323 -14.976 0.085 1.00 87.00 488 LYS A O 1
ATOM 4027 N N . ILE A 1 489 ? -21.439 -16.532 1.445 1.00 85.81 489 ILE A N 1
ATOM 4028 C CA . ILE A 1 489 ? -20.405 -16.983 0.510 1.00 85.81 489 ILE A CA 1
ATOM 4029 C C . ILE A 1 489 ? -20.983 -17.454 -0.832 1.00 85.81 489 ILE A C 1
ATOM 4031 O O . ILE A 1 489 ? -20.361 -17.237 -1.865 1.00 85.81 489 ILE A O 1
ATOM 4035 N N . GLN A 1 490 ? -22.193 -18.026 -0.845 1.00 88.00 490 GLN A N 1
ATOM 4036 C CA . GLN A 1 490 ? -22.845 -18.472 -2.080 1.00 88.00 490 GLN A CA 1
ATOM 4037 C C . GLN A 1 490 ? -23.103 -17.298 -3.031 1.00 88.00 490 GLN A C 1
ATOM 4039 O O . GLN A 1 490 ? -22.817 -17.400 -4.221 1.00 88.00 490 GLN A O 1
ATOM 4044 N N . VAL A 1 491 ? -23.572 -16.166 -2.493 1.00 86.62 491 VAL A N 1
ATOM 4045 C CA . VAL A 1 491 ? -23.820 -14.945 -3.270 1.00 86.62 491 VAL A CA 1
ATOM 4046 C C . VAL A 1 491 ? -22.502 -14.406 -3.826 1.00 86.62 491 VAL A C 1
ATOM 4048 O O . VAL A 1 491 ? -22.405 -14.083 -5.009 1.00 86.62 491 VAL A O 1
ATOM 4051 N N . TYR A 1 492 ? -21.447 -14.391 -3.010 1.00 89.00 492 TYR A N 1
ATOM 4052 C CA . TYR A 1 492 ? -20.113 -14.000 -3.464 1.00 89.00 492 TYR A CA 1
ATOM 4053 C C . TYR A 1 492 ? -19.566 -14.914 -4.576 1.00 89.00 492 TYR A C 1
ATOM 4055 O O . TYR A 1 492 ? -19.040 -14.423 -5.578 1.00 89.00 492 TYR A O 1
ATOM 4063 N N . ASP A 1 493 ? -19.720 -16.232 -4.446 1.00 88.31 493 ASP A N 1
ATOM 4064 C CA . ASP A 1 493 ? -19.270 -17.200 -5.448 1.00 88.31 493 ASP A CA 1
ATOM 4065 C C . ASP A 1 493 ? -20.038 -17.070 -6.772 1.00 88.31 493 ASP A C 1
ATOM 4067 O O . ASP A 1 493 ? -19.450 -17.215 -7.847 1.00 88.31 493 ASP A O 1
ATOM 4071 N N . GLU A 1 494 ? -21.331 -16.749 -6.733 1.00 90.44 494 GLU A N 1
ATOM 4072 C CA . GLU A 1 494 ? -22.131 -16.465 -7.931 1.00 90.44 494 GLU A CA 1
ATOM 4073 C C . GLU A 1 494 ? -21.648 -15.211 -8.670 1.00 90.44 494 GLU A C 1
ATOM 4075 O O . GLU A 1 494 ? -21.494 -15.222 -9.901 1.00 90.44 494 GLU A O 1
ATOM 4080 N N . LEU A 1 495 ? -21.337 -14.144 -7.929 1.00 91.12 495 LEU A N 1
ATOM 4081 C CA . LEU A 1 495 ? -20.743 -12.928 -8.486 1.00 91.12 495 LEU A CA 1
ATOM 4082 C C . LEU A 1 495 ? -19.367 -13.222 -9.091 1.00 91.12 495 LEU A C 1
ATOM 4084 O O . LEU A 1 495 ? -19.093 -12.851 -10.236 1.00 91.12 495 LEU A O 1
ATOM 4088 N N . ARG A 1 496 ? -18.529 -13.979 -8.373 1.00 92.00 496 ARG A N 1
ATOM 4089 C CA . ARG A 1 496 ? -17.211 -14.409 -8.850 1.00 92.00 496 ARG A CA 1
ATOM 4090 C C . ARG A 1 496 ? -17.309 -15.210 -10.146 1.00 92.00 496 ARG A C 1
ATOM 4092 O O . ARG A 1 496 ? -16.566 -14.938 -11.086 1.00 92.00 496 ARG A O 1
ATOM 4099 N N . ARG A 1 497 ? -18.245 -16.161 -10.240 1.00 92.38 497 ARG A N 1
ATOM 4100 C CA . ARG A 1 497 ? -18.499 -16.939 -11.469 1.00 92.38 497 ARG A CA 1
ATOM 4101 C C . ARG A 1 497 ? -18.976 -16.061 -12.620 1.00 92.38 497 ARG A C 1
ATOM 4103 O O . ARG A 1 497 ? -18.662 -16.344 -13.773 1.00 92.38 497 ARG A O 1
ATOM 4110 N N . THR A 1 498 ? -19.739 -15.011 -12.340 1.00 93.06 498 THR A N 1
ATOM 4111 C CA . THR A 1 498 ? -20.192 -14.060 -13.365 1.00 93.06 498 THR A CA 1
ATOM 4112 C C . THR A 1 498 ? -19.018 -13.271 -13.940 1.00 93.06 498 THR A C 1
ATOM 4114 O O . THR A 1 498 ? -18.834 -13.263 -15.158 1.00 93.06 498 THR A O 1
ATOM 4117 N N . VAL A 1 499 ? -18.147 -12.734 -13.081 1.00 93.31 499 VAL A N 1
ATOM 4118 C CA . VAL A 1 499 ? -16.924 -12.039 -13.516 1.00 93.31 499 VAL A CA 1
ATOM 4119 C C . VAL A 1 499 ? -15.960 -12.987 -14.237 1.00 93.31 499 VAL A C 1
ATOM 4121 O O . VAL A 1 499 ? -15.441 -12.638 -15.294 1.00 93.31 499 VAL A O 1
ATOM 4124 N N . ALA A 1 500 ? -15.761 -14.206 -13.726 1.00 91.62 500 ALA A N 1
ATOM 4125 C CA . ALA A 1 500 ? -14.877 -15.197 -14.339 1.00 91.62 500 ALA A CA 1
ATOM 4126 C C . ALA A 1 500 ? -15.355 -15.632 -15.734 1.00 91.62 500 ALA A C 1
ATOM 4128 O O . ALA A 1 500 ? -14.552 -15.693 -16.661 1.00 91.62 500 ALA A O 1
ATOM 4129 N N . ARG A 1 501 ? -16.663 -15.860 -15.926 1.00 93.19 501 ARG A N 1
ATOM 4130 C CA . ARG A 1 501 ? -17.229 -16.163 -17.254 1.00 93.19 501 ARG A CA 1
ATOM 4131 C C . ARG A 1 501 ? -17.002 -15.021 -18.241 1.00 93.19 501 ARG A C 1
ATOM 4133 O O . ARG A 1 501 ? -16.636 -15.275 -19.386 1.00 93.19 501 ARG A O 1
ATOM 4140 N N . LYS A 1 502 ? -17.198 -13.773 -17.800 1.00 93.44 502 LYS A N 1
ATOM 4141 C CA . LYS A 1 502 ? -16.939 -12.590 -18.630 1.00 93.44 502 LYS A CA 1
ATOM 4142 C C . LYS A 1 502 ? -15.457 -12.484 -18.994 1.00 93.44 502 LYS A C 1
ATOM 4144 O O . LYS A 1 502 ? -15.144 -12.247 -20.156 1.00 93.44 502 LYS A O 1
ATOM 4149 N N . TYR A 1 503 ? -14.568 -12.722 -18.029 1.00 92.56 503 TYR A N 1
ATOM 4150 C CA . TYR A 1 503 ? -13.124 -12.734 -18.242 1.00 92.56 503 TYR A CA 1
ATOM 4151 C C . TYR A 1 503 ? -12.718 -13.758 -19.308 1.00 92.56 503 TYR A C 1
ATOM 4153 O O . TYR A 1 503 ? -12.093 -13.380 -20.294 1.00 92.56 503 TYR A O 1
ATOM 4161 N N . SER A 1 504 ? -13.129 -15.023 -19.163 1.00 90.50 504 SER A N 1
ATOM 4162 C CA . SER A 1 504 ? -12.819 -16.075 -20.140 1.00 90.50 504 SER A CA 1
ATOM 4163 C C . SER A 1 504 ? -13.337 -15.737 -21.541 1.00 90.50 504 SER A C 1
ATOM 4165 O O . SER A 1 504 ? -12.599 -15.876 -22.511 1.00 90.50 504 SER A O 1
ATOM 4167 N N . ALA A 1 505 ? -14.561 -15.209 -21.653 1.00 92.75 505 ALA A N 1
ATOM 4168 C CA . ALA A 1 505 ? -15.127 -14.812 -22.942 1.00 92.75 505 ALA A CA 1
ATOM 4169 C C . ALA A 1 505 ? -14.341 -13.671 -23.620 1.00 92.75 505 ALA A C 1
ATOM 4171 O O . ALA A 1 505 ? -14.134 -13.700 -24.834 1.00 92.75 505 ALA A O 1
ATOM 4172 N N . GLU A 1 506 ? -13.890 -12.668 -22.858 1.00 91.75 506 GLU A N 1
ATOM 4173 C CA . GLU A 1 506 ? -13.052 -11.587 -23.393 1.00 91.75 506 GLU A CA 1
ATOM 4174 C C . GLU A 1 506 ? -11.638 -12.087 -23.743 1.00 91.75 506 GLU A C 1
ATOM 4176 O O . GLU A 1 506 ? -11.111 -11.704 -24.783 1.00 91.75 506 GLU A O 1
ATOM 4181 N N . VAL A 1 507 ? -11.040 -12.987 -22.951 1.00 89.12 507 VAL A N 1
ATOM 4182 C CA . VAL A 1 507 ? -9.748 -13.616 -23.288 1.00 89.12 507 VAL A CA 1
ATOM 4183 C C . VAL A 1 507 ? -9.842 -14.371 -24.608 1.00 89.12 507 VAL A C 1
ATOM 4185 O O . VAL A 1 507 ? -9.003 -14.151 -25.480 1.00 89.12 507 VAL A O 1
ATOM 4188 N N . ASP A 1 508 ? -10.874 -15.191 -24.805 1.00 89.88 508 ASP A N 1
ATOM 4189 C CA . ASP A 1 508 ? -11.072 -15.932 -26.054 1.00 89.88 508 ASP A CA 1
ATOM 4190 C C . ASP A 1 508 ? -11.237 -14.982 -27.247 1.00 89.88 508 ASP A C 1
ATOM 4192 O O . ASP A 1 508 ? -10.627 -15.168 -28.303 1.00 89.88 508 ASP A O 1
ATOM 4196 N N . LYS A 1 509 ? -12.033 -13.923 -27.072 1.00 92.69 509 LYS A N 1
ATOM 4197 C CA . LYS A 1 509 ? -12.252 -12.881 -28.082 1.00 92.69 509 LYS A CA 1
ATOM 4198 C C . LYS A 1 509 ? -10.954 -12.161 -28.455 1.00 92.69 509 LYS A C 1
ATOM 4200 O O . LYS A 1 509 ? -10.669 -12.009 -29.642 1.00 92.69 509 LYS A O 1
ATOM 4205 N N . TYR A 1 510 ? -10.164 -11.726 -27.475 1.00 90.62 510 TYR A N 1
ATOM 4206 C CA . TYR A 1 510 ? -8.922 -10.995 -27.732 1.00 90.62 510 TYR A CA 1
ATOM 4207 C C . TYR A 1 510 ? -7.786 -11.893 -28.198 1.00 90.62 510 TYR A C 1
ATOM 4209 O O . TYR A 1 510 ? -6.947 -11.438 -28.965 1.00 90.62 510 TYR A O 1
ATOM 4217 N N . THR A 1 511 ? -7.786 -13.169 -27.821 1.00 87.38 511 THR A N 1
ATOM 4218 C CA . THR A 1 511 ? -6.855 -14.161 -28.370 1.00 87.38 511 THR A CA 1
ATOM 4219 C C . THR A 1 511 ? -7.100 -14.345 -29.866 1.00 87.38 511 THR A C 1
ATOM 4221 O O . THR A 1 511 ? -6.161 -14.258 -30.648 1.00 87.38 511 THR A O 1
ATOM 4224 N N . ARG A 1 512 ? -8.366 -14.469 -30.292 1.00 90.31 512 ARG A N 1
ATOM 4225 C CA . ARG A 1 512 ? -8.712 -14.509 -31.726 1.00 90.31 512 ARG A CA 1
ATOM 4226 C C . ARG A 1 512 ? -8.300 -13.229 -32.454 1.00 90.31 512 ARG A C 1
ATOM 4228 O O . ARG A 1 512 ? -7.716 -13.300 -33.529 1.00 90.31 512 ARG A O 1
ATOM 4235 N N . LEU A 1 513 ? -8.562 -12.063 -31.858 1.00 89.50 513 LEU A N 1
ATOM 4236 C CA . LEU A 1 513 ? -8.162 -10.773 -32.431 1.00 89.50 513 LEU A CA 1
ATOM 4237 C C . LEU A 1 513 ? -6.635 -10.639 -32.546 1.00 89.50 513 LEU A C 1
ATOM 4239 O O . LEU A 1 513 ? -6.133 -10.078 -33.522 1.00 89.50 513 LEU A O 1
ATOM 4243 N N . LEU A 1 514 ? -5.897 -11.145 -31.556 1.00 87.50 514 LEU A N 1
ATOM 4244 C CA . LEU A 1 514 ? -4.441 -11.195 -31.573 1.00 87.50 514 LEU A CA 1
ATOM 4245 C C . LEU A 1 514 ? -3.955 -12.064 -32.732 1.00 87.50 514 LEU A C 1
ATOM 4247 O O . LEU A 1 514 ? -3.137 -11.594 -33.515 1.00 87.50 514 LEU A O 1
ATOM 4251 N N . ASP A 1 515 ? -4.479 -13.281 -32.864 1.00 86.56 515 ASP A N 1
ATOM 4252 C CA . ASP A 1 515 ? -4.074 -14.215 -33.916 1.00 86.56 515 ASP A CA 1
ATOM 4253 C C . ASP A 1 515 ? -4.372 -13.630 -35.314 1.00 86.56 515 ASP A C 1
ATOM 4255 O O . ASP A 1 515 ? -3.516 -13.655 -36.197 1.00 86.56 515 ASP A O 1
ATOM 4259 N N . GLU A 1 516 ? -5.524 -12.970 -35.500 1.00 88.12 516 GLU A N 1
ATOM 4260 C CA . GLU A 1 516 ? -5.821 -12.213 -36.727 1.00 88.12 516 GLU A CA 1
ATOM 4261 C C . GLU A 1 516 ? -4.823 -11.071 -36.983 1.00 88.12 516 GLU A C 1
ATOM 4263 O O . GLU A 1 516 ? -4.444 -10.814 -38.128 1.00 88.12 516 GLU A O 1
ATOM 4268 N N . THR A 1 517 ? -4.401 -10.364 -35.933 1.00 85.31 517 THR A N 1
ATOM 4269 C CA . THR A 1 517 ? -3.458 -9.241 -36.041 1.00 85.31 517 THR A CA 1
ATOM 4270 C C . THR A 1 517 ? -2.056 -9.731 -36.392 1.00 85.31 517 THR A C 1
ATOM 4272 O O . THR A 1 517 ? -1.407 -9.142 -37.257 1.00 85.31 517 THR A O 1
ATOM 4275 N N . ILE A 1 518 ? -1.617 -10.832 -35.777 1.00 84.19 518 ILE A N 1
ATOM 4276 C CA . ILE A 1 518 ? -0.341 -11.498 -36.056 1.00 84.19 518 ILE A CA 1
ATOM 4277 C C . ILE A 1 518 ? -0.276 -11.925 -37.522 1.00 84.19 518 ILE A C 1
ATOM 4279 O O . ILE A 1 518 ? 0.701 -11.602 -38.199 1.00 84.19 518 ILE A O 1
ATOM 4283 N N . LEU A 1 519 ? -1.339 -12.564 -38.025 1.00 85.31 519 LEU A N 1
ATOM 4284 C CA . LEU A 1 519 ? -1.439 -12.990 -39.422 1.00 85.31 519 LEU A CA 1
ATOM 4285 C C . LEU A 1 519 ? -1.434 -11.799 -40.392 1.00 85.31 519 LEU A C 1
ATOM 4287 O O . LEU A 1 519 ? -0.719 -11.823 -41.390 1.00 85.31 519 LEU A O 1
ATOM 4291 N N . ARG A 1 520 ? -2.191 -10.729 -40.104 1.00 85.81 520 ARG A N 1
ATOM 4292 C CA . ARG A 1 520 ? -2.252 -9.536 -40.975 1.00 85.81 520 ARG A CA 1
ATOM 4293 C C . ARG A 1 520 ? -0.940 -8.758 -41.028 1.00 85.81 520 ARG A C 1
ATOM 4295 O O . ARG A 1 520 ? -0.620 -8.189 -42.067 1.00 85.81 520 ARG A O 1
ATOM 4302 N N . GLN A 1 521 ? -0.218 -8.685 -39.914 1.00 82.75 521 GLN A N 1
ATOM 4303 C CA . GLN A 1 521 ? 1.018 -7.905 -39.796 1.00 82.75 521 GLN A CA 1
ATOM 4304 C C . GLN A 1 521 ? 2.284 -8.753 -39.989 1.00 82.75 521 GLN A C 1
ATOM 4306 O O . GLN A 1 521 ? 3.386 -8.218 -39.898 1.00 82.75 521 GLN A O 1
ATOM 4311 N N . ASN A 1 522 ? 2.132 -10.053 -40.269 1.00 81.00 522 ASN A N 1
ATOM 4312 C CA . ASN A 1 522 ? 3.216 -11.027 -40.405 1.00 81.00 522 ASN A CA 1
ATOM 4313 C C . ASN A 1 522 ? 4.227 -10.966 -39.242 1.00 81.00 522 ASN A C 1
ATOM 4315 O O . ASN A 1 522 ? 5.441 -11.022 -39.442 1.00 81.00 522 ASN A O 1
ATOM 4319 N N . LEU A 1 523 ? 3.722 -10.803 -38.013 1.00 77.12 523 LEU A N 1
ATOM 4320 C CA . LEU A 1 523 ? 4.562 -10.592 -36.826 1.00 77.12 523 LEU A CA 1
ATOM 4321 C C . LEU A 1 523 ? 5.368 -11.842 -36.446 1.00 77.12 523 LEU A C 1
ATOM 4323 O O . LEU A 1 523 ? 6.415 -11.711 -35.822 1.00 77.12 523 LEU A O 1
ATOM 4327 N N . GLU A 1 524 ? 4.931 -13.029 -36.875 1.00 72.50 524 GLU A N 1
ATOM 4328 C CA . GLU A 1 524 ? 5.669 -14.292 -36.707 1.00 72.50 524 GLU A CA 1
ATOM 4329 C C . GLU A 1 524 ? 7.007 -14.318 -37.454 1.00 72.50 524 GLU A C 1
ATOM 4331 O O . GLU A 1 524 ? 7.910 -15.053 -37.068 1.00 72.50 524 GLU A O 1
ATOM 4336 N N . ALA A 1 525 ? 7.172 -13.493 -38.494 1.00 72.38 525 ALA A N 1
ATOM 4337 C CA . ALA A 1 525 ? 8.442 -13.374 -39.204 1.00 72.38 525 ALA A CA 1
ATOM 4338 C C . ALA A 1 525 ? 9.492 -12.558 -38.426 1.00 72.38 525 ALA A C 1
ATOM 4340 O O . ALA A 1 525 ? 10.659 -12.533 -38.820 1.00 72.38 525 ALA A O 1
ATOM 4341 N N . ASN A 1 526 ? 9.102 -11.875 -37.342 1.00 76.75 526 ASN A N 1
ATOM 4342 C CA . ASN A 1 526 ? 10.016 -11.098 -36.514 1.00 76.75 526 ASN A CA 1
ATOM 4343 C C . ASN A 1 526 ? 10.600 -11.970 -35.380 1.00 76.75 526 ASN A C 1
ATOM 4345 O O . ASN A 1 526 ? 9.864 -12.351 -34.470 1.00 76.75 526 ASN A O 1
ATOM 4349 N N . PRO A 1 527 ? 11.923 -12.226 -35.355 1.00 71.00 527 PRO A N 1
ATOM 4350 C CA . PRO A 1 527 ? 12.557 -13.075 -34.343 1.00 71.00 527 PRO A CA 1
ATOM 4351 C C . PRO A 1 527 ? 12.524 -12.503 -32.913 1.00 71.00 527 PRO A C 1
ATOM 4353 O O . PRO A 1 527 ? 12.800 -13.238 -31.971 1.00 71.00 527 PRO A O 1
ATOM 4356 N N . GLN A 1 528 ? 12.184 -11.221 -32.727 1.00 75.62 528 GLN A N 1
ATOM 4357 C CA . GLN A 1 528 ? 11.990 -10.607 -31.403 1.00 75.62 528 GLN A CA 1
ATOM 4358 C C . GLN A 1 528 ? 10.517 -10.539 -30.964 1.00 75.62 528 GLN A C 1
ATOM 4360 O O . GLN A 1 528 ? 10.214 -10.001 -29.899 1.00 75.62 528 GLN A O 1
ATOM 4365 N N . PHE A 1 529 ? 9.575 -11.037 -31.771 1.00 80.44 529 PHE A N 1
ATOM 4366 C CA . PHE A 1 529 ? 8.160 -10.968 -31.431 1.00 80.44 529 PHE A CA 1
ATOM 4367 C C . PHE A 1 529 ? 7.790 -12.001 -30.362 1.00 80.44 529 PHE A C 1
ATOM 4369 O O . PHE A 1 529 ? 7.820 -13.208 -30.592 1.00 80.44 529 PHE A O 1
ATOM 4376 N N . ASN A 1 530 ? 7.368 -11.509 -29.197 1.00 82.31 530 ASN A N 1
ATOM 4377 C CA . ASN A 1 530 ? 6.767 -12.324 -28.153 1.00 82.31 530 ASN A CA 1
ATOM 4378 C C . ASN A 1 530 ? 5.253 -12.082 -28.103 1.00 82.31 530 ASN A C 1
ATOM 4380 O O . ASN A 1 530 ? 4.783 -11.000 -27.738 1.00 82.31 530 ASN A O 1
ATOM 4384 N N . ARG A 1 531 ? 4.484 -13.127 -28.428 1.00 80.81 531 ARG A N 1
ATOM 4385 C CA . ARG A 1 531 ? 3.013 -13.127 -28.409 1.00 80.81 531 ARG A CA 1
ATOM 4386 C C . ARG A 1 531 ? 2.444 -12.690 -27.058 1.00 80.81 531 ARG A C 1
ATOM 4388 O O . ARG A 1 531 ? 1.484 -11.922 -27.021 1.00 80.81 531 ARG A O 1
ATOM 4395 N N . ASN A 1 532 ? 3.038 -13.151 -25.958 1.00 82.19 532 ASN A N 1
ATOM 4396 C CA . ASN A 1 532 ? 2.557 -12.857 -24.610 1.00 82.19 532 ASN A CA 1
ATOM 4397 C C . ASN A 1 532 ? 2.829 -11.402 -24.221 1.00 82.19 532 ASN A C 1
ATOM 4399 O O . ASN A 1 532 ? 1.951 -10.751 -23.659 1.00 82.19 532 ASN A O 1
ATOM 4403 N N . ASP A 1 533 ? 4.001 -10.867 -24.564 1.00 82.62 533 ASP A N 1
ATOM 4404 C CA . ASP A 1 533 ? 4.345 -9.472 -24.260 1.00 82.62 533 ASP A CA 1
ATOM 4405 C C . ASP A 1 533 ? 3.497 -8.503 -25.088 1.00 82.62 533 ASP A C 1
ATOM 4407 O O . ASP A 1 533 ? 3.013 -7.489 -24.580 1.00 82.62 533 ASP A O 1
ATOM 4411 N N . TYR A 1 534 ? 3.223 -8.855 -26.347 1.00 82.00 534 TYR A N 1
ATOM 4412 C CA . TYR A 1 534 ? 2.321 -8.080 -27.188 1.00 82.00 534 TYR A CA 1
ATOM 4413 C C . TYR A 1 534 ? 0.888 -8.099 -26.647 1.00 82.00 534 TYR A C 1
ATOM 4415 O O . TYR A 1 534 ? 0.267 -7.040 -26.536 1.00 82.00 534 TYR A O 1
ATOM 4423 N N . PHE A 1 535 ? 0.373 -9.265 -26.241 1.00 81.94 535 PHE A N 1
ATOM 4424 C CA . PHE A 1 535 ? -0.948 -9.372 -25.616 1.00 81.94 535 PHE A CA 1
ATOM 4425 C C . PHE A 1 535 ? -1.032 -8.525 -24.334 1.00 81.94 535 PHE A C 1
ATOM 4427 O O . PHE A 1 535 ? -1.969 -7.738 -24.175 1.00 81.94 535 PHE A O 1
ATOM 4434 N N . LYS A 1 536 ? 0.004 -8.580 -23.483 1.00 83.50 536 LYS A N 1
ATOM 4435 C CA . LYS A 1 536 ? 0.125 -7.753 -22.271 1.00 83.50 536 LYS A CA 1
ATOM 4436 C C . LYS A 1 536 ? 0.118 -6.256 -22.566 1.00 83.50 536 LYS A C 1
ATOM 4438 O O . LYS A 1 536 ? -0.589 -5.508 -21.892 1.00 83.50 536 LYS A O 1
ATOM 4443 N N . SER A 1 537 ? 0.823 -5.813 -23.608 1.00 83.31 537 SER A N 1
ATOM 4444 C CA . SER A 1 537 ? 0.857 -4.396 -24.007 1.00 83.31 537 SER A CA 1
ATOM 4445 C C . SER A 1 537 ? -0.523 -3.833 -24.382 1.00 83.31 537 SER A C 1
ATOM 4447 O O . SER A 1 537 ? -0.751 -2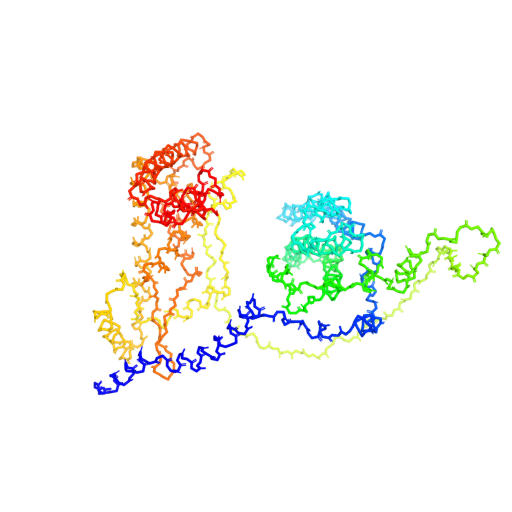.625 -24.318 1.00 83.31 537 SER A O 1
ATOM 4449 N N . LYS A 1 538 ? -1.464 -4.708 -24.757 1.00 85.12 538 LYS A N 1
ATOM 4450 C CA . LYS A 1 538 ? -2.819 -4.354 -25.188 1.00 85.12 538 LYS A CA 1
ATOM 4451 C C . LYS A 1 538 ? -3.882 -4.533 -24.107 1.00 85.12 538 LYS A C 1
ATOM 4453 O O . LYS A 1 538 ? -5.034 -4.176 -24.346 1.00 85.12 538 LYS A O 1
ATOM 4458 N N . HIS A 1 539 ? -3.520 -4.994 -22.909 1.00 84.69 539 HIS A N 1
ATOM 4459 C CA . HIS A 1 539 ? -4.462 -5.236 -21.813 1.00 84.69 539 HIS A CA 1
ATOM 4460 C C . HIS A 1 539 ? -5.364 -4.031 -21.513 1.00 84.69 539 HIS A C 1
ATOM 4462 O O . HIS A 1 539 ? -6.586 -4.160 -21.499 1.00 84.69 539 HIS A O 1
ATOM 4468 N N . THR A 1 540 ? -4.770 -2.850 -21.344 1.00 84.38 540 THR A N 1
ATOM 4469 C CA . THR A 1 540 ? -5.468 -1.578 -21.097 1.00 84.38 540 THR A CA 1
ATOM 4470 C C . THR A 1 540 ? -6.497 -1.262 -22.185 1.00 84.38 540 THR A C 1
ATOM 4472 O O . THR A 1 540 ? -7.613 -0.852 -21.876 1.00 84.38 540 THR A O 1
ATOM 4475 N N . GLN A 1 541 ? -6.137 -1.491 -23.452 1.00 86.00 541 GLN A N 1
ATOM 4476 C CA . GLN A 1 541 ? -6.983 -1.203 -24.611 1.00 86.00 541 GLN A CA 1
ATOM 4477 C C . GLN A 1 541 ? -8.131 -2.209 -24.755 1.00 86.00 541 GLN A C 1
ATOM 4479 O O . GLN A 1 541 ? -9.236 -1.837 -25.137 1.00 86.00 541 GLN A O 1
ATOM 4484 N N . TRP A 1 542 ? -7.868 -3.485 -24.485 1.00 87.38 542 TRP A N 1
ATOM 4485 C CA . TRP A 1 542 ? -8.823 -4.566 -24.711 1.00 87.38 542 TRP A CA 1
ATOM 4486 C C . TRP A 1 542 ? -9.756 -4.793 -23.529 1.00 87.38 542 TRP A C 1
ATOM 4488 O O . TRP A 1 542 ? -10.969 -4.884 -23.690 1.00 87.38 542 TRP A O 1
ATOM 4498 N N . PHE A 1 543 ? -9.215 -4.857 -22.319 1.00 86.44 543 PHE A N 1
ATOM 4499 C CA . PHE A 1 543 ? -10.016 -5.148 -21.137 1.00 86.44 543 PHE A CA 1
ATOM 4500 C C . PHE A 1 543 ? -10.583 -3.876 -20.508 1.00 86.44 543 PHE A C 1
ATOM 4502 O O . PHE A 1 543 ? -11.638 -3.939 -19.881 1.00 86.44 543 PHE A O 1
ATOM 4509 N N . GLY A 1 544 ? -9.952 -2.721 -20.737 1.00 87.25 544 GLY A N 1
ATOM 4510 C CA . GLY A 1 544 ? -10.351 -1.443 -20.161 1.00 87.25 544 GLY A CA 1
ATOM 4511 C C . GLY A 1 544 ? -9.810 -1.264 -18.743 1.00 87.25 544 GLY A C 1
ATOM 4512 O O . GLY A 1 544 ? -9.872 -2.164 -17.905 1.00 87.25 544 GLY A O 1
ATOM 4513 N N . ILE A 1 545 ? -9.296 -0.069 -18.466 1.00 86.31 545 ILE A N 1
ATOM 4514 C CA . ILE A 1 545 ? -8.579 0.265 -17.228 1.00 86.31 545 ILE A CA 1
ATOM 4515 C C . ILE A 1 545 ? -9.424 0.018 -15.972 1.00 86.31 545 ILE A C 1
ATOM 4517 O O . ILE A 1 545 ? -8.950 -0.603 -15.017 1.00 86.31 545 ILE A O 1
ATOM 4521 N N . SER A 1 546 ? -10.689 0.447 -15.982 1.00 86.75 546 SER A N 1
ATOM 4522 C CA . SER A 1 546 ? -11.596 0.264 -14.845 1.00 86.75 546 SER A CA 1
ATOM 4523 C C . SER A 1 546 ? -11.971 -1.206 -14.641 1.00 86.75 546 SER A C 1
ATOM 4525 O O . SER A 1 546 ? -12.009 -1.689 -13.508 1.00 86.75 546 SER A O 1
ATOM 4527 N N . ASN A 1 547 ? -12.186 -1.966 -15.716 1.00 90.62 547 ASN A N 1
ATOM 4528 C CA . ASN A 1 547 ? -12.578 -3.376 -15.617 1.00 90.62 547 ASN A CA 1
ATOM 4529 C C . ASN A 1 547 ? -11.428 -4.266 -15.132 1.00 90.62 547 ASN A C 1
ATOM 4531 O O . ASN A 1 547 ? -11.670 -5.234 -14.413 1.00 90.62 547 ASN A O 1
ATOM 4535 N N . ILE A 1 548 ? -10.176 -3.924 -15.465 1.00 90.50 548 ILE A N 1
ATOM 4536 C CA . ILE A 1 548 ? -8.980 -4.619 -14.962 1.00 90.50 548 ILE A CA 1
ATOM 4537 C C . ILE A 1 548 ? -8.968 -4.659 -13.427 1.00 90.50 548 ILE A C 1
ATOM 4539 O O . ILE A 1 548 ? -8.635 -5.692 -12.845 1.00 90.50 548 ILE A O 1
ATOM 4543 N N . GLN A 1 549 ? -9.399 -3.585 -12.754 1.00 90.50 549 GLN A N 1
ATOM 4544 C CA . GLN A 1 549 ? -9.477 -3.563 -11.287 1.00 90.50 549 GLN A CA 1
ATOM 4545 C C . GLN A 1 549 ? -10.489 -4.585 -10.745 1.00 90.50 549 GLN A C 1
ATOM 4547 O O . GLN A 1 549 ? -10.235 -5.225 -9.725 1.00 90.50 549 GLN A O 1
ATOM 4552 N N . VAL A 1 550 ? -11.597 -4.802 -11.460 1.00 91.56 550 VAL A N 1
ATOM 4553 C CA . VAL A 1 550 ? -12.614 -5.806 -11.107 1.00 91.56 550 VAL A CA 1
ATOM 4554 C C . VAL A 1 550 ? -12.103 -7.224 -11.351 1.00 91.56 550 VAL A C 1
ATOM 4556 O O . VAL A 1 550 ? -12.290 -8.107 -10.513 1.00 91.56 550 VAL A O 1
ATOM 4559 N N . TYR A 1 551 ? -11.397 -7.456 -12.458 1.00 91.38 551 TYR A N 1
ATOM 4560 C CA . TYR A 1 551 ? -10.794 -8.761 -12.730 1.00 91.38 551 TYR A CA 1
ATOM 4561 C C . TYR A 1 551 ? -9.727 -9.131 -11.696 1.00 91.38 551 TYR A C 1
ATOM 4563 O O . TYR A 1 551 ? -9.766 -10.236 -11.154 1.00 91.38 551 TYR A O 1
ATOM 4571 N N . ASN A 1 552 ? -8.846 -8.190 -11.347 1.00 88.44 552 ASN A N 1
ATOM 4572 C CA . ASN A 1 552 ? -7.841 -8.373 -10.294 1.00 88.44 552 ASN A CA 1
ATOM 4573 C C . ASN A 1 552 ? -8.469 -8.675 -8.924 1.00 88.44 552 ASN A C 1
ATOM 4575 O O . ASN A 1 552 ? -7.819 -9.259 -8.055 1.00 88.44 552 ASN A O 1
ATOM 4579 N N . ARG A 1 553 ? -9.728 -8.268 -8.719 1.00 87.75 553 ARG A N 1
ATOM 4580 C CA . ARG A 1 553 ? -10.491 -8.569 -7.511 1.00 87.75 553 ARG A CA 1
ATOM 4581 C C . ARG A 1 553 ? -11.062 -9.991 -7.517 1.00 87.75 553 ARG A C 1
ATOM 4583 O O . ARG A 1 553 ? -10.850 -10.717 -6.548 1.00 87.75 553 ARG A O 1
ATOM 4590 N N . PHE A 1 554 ? -11.804 -10.375 -8.553 1.00 87.69 554 PHE A N 1
ATOM 4591 C CA . PHE A 1 554 ? -12.604 -11.611 -8.533 1.00 87.69 554 PHE A CA 1
ATOM 4592 C C . PHE A 1 554 ? -11.918 -12.834 -9.164 1.00 87.69 554 PHE A C 1
ATOM 4594 O O . PHE A 1 554 ? -12.266 -13.967 -8.824 1.00 87.69 554 PHE A O 1
ATOM 4601 N N . VAL A 1 555 ? -10.963 -12.639 -10.076 1.00 84.88 555 VAL A N 1
ATOM 4602 C CA . VAL A 1 555 ? -10.302 -13.738 -10.796 1.00 84.88 555 VAL A CA 1
ATOM 4603 C C . VAL A 1 555 ? -8.985 -14.092 -10.112 1.00 84.88 555 VAL A C 1
ATOM 4605 O O . VAL A 1 555 ? -8.929 -15.096 -9.405 1.00 84.88 555 VAL A O 1
ATOM 4608 N N . ASP A 1 556 ? -7.962 -13.251 -10.278 1.00 71.94 556 ASP A N 1
ATOM 4609 C CA . ASP A 1 556 ? -6.648 -13.366 -9.637 1.00 71.94 556 ASP A CA 1
ATOM 4610 C C . ASP A 1 556 ? -5.916 -12.010 -9.758 1.00 71.94 556 ASP A C 1
ATOM 4612 O O . ASP A 1 556 ? -5.983 -11.344 -10.792 1.00 71.94 556 ASP A O 1
ATOM 4616 N N . LYS A 1 557 ? -5.213 -11.588 -8.696 1.00 63.31 557 LYS A N 1
ATOM 4617 C CA . LYS A 1 557 ? -4.461 -10.321 -8.625 1.00 63.31 557 LYS A CA 1
ATOM 4618 C C . LYS A 1 557 ? -3.285 -10.250 -9.610 1.00 63.31 557 LYS A C 1
ATOM 4620 O O . LYS A 1 557 ? -2.672 -9.188 -9.713 1.00 63.31 557 LYS A O 1
ATOM 4625 N N . THR A 1 558 ? -2.905 -11.358 -10.245 1.00 63.25 558 THR A N 1
ATOM 4626 C CA . THR A 1 558 ? -1.705 -11.467 -11.094 1.00 63.25 558 THR A CA 1
ATOM 4627 C C . THR A 1 558 ? -1.986 -11.453 -12.594 1.00 63.25 558 THR A C 1
ATOM 4629 O O . THR A 1 558 ? -1.053 -11.300 -13.376 1.00 63.25 558 THR A O 1
ATOM 4632 N N . VAL A 1 559 ? -3.253 -11.537 -13.007 1.00 68.56 559 VAL A N 1
ATOM 4633 C CA . VAL A 1 559 ? -3.640 -11.673 -14.423 1.00 68.56 559 VAL A CA 1
ATOM 4634 C C . VAL A 1 559 ? -3.161 -10.502 -15.284 1.00 68.56 559 VAL A C 1
ATOM 4636 O O . VAL A 1 559 ? -2.763 -10.687 -16.432 1.00 68.56 559 VAL A O 1
ATOM 4639 N N . PHE A 1 560 ? -3.194 -9.295 -14.722 1.00 70.50 560 PHE A N 1
ATOM 4640 C CA . PHE A 1 560 ? -2.861 -8.053 -15.415 1.00 70.50 560 PHE A CA 1
ATOM 4641 C C . PHE A 1 560 ? -1.606 -7.368 -14.846 1.00 70.50 560 PHE A C 1
ATOM 4643 O O . PHE A 1 560 ? -1.475 -6.153 -14.990 1.00 70.50 560 PHE A O 1
ATOM 4650 N N . LYS A 1 561 ? -0.721 -8.120 -14.172 1.00 60.19 561 LYS A N 1
ATOM 4651 C CA . LYS A 1 561 ? 0.545 -7.612 -13.617 1.00 60.19 561 LYS A CA 1
ATOM 4652 C C . LYS A 1 561 ? 1.730 -7.734 -14.568 1.00 60.19 561 LYS A C 1
ATOM 4654 O O . LYS A 1 561 ? 1.810 -8.731 -15.328 1.00 60.19 561 LYS A O 1
#

Radius of gyration: 30.76 Å; chains: 1; bounding box: 84×75×88 Å